Protein AF-A0ABD6WC49-F1 (afdb_monomer)

Foldseek 3Di:
DDDDLVRLQVVQVVQEADDDDLVVQADFDDKDWFWWQFKAFQQCLAHTHDYQQRSDTAIWMWTDGNFFIWTHHPPGDIDTAGLQFWLAWDFDQDCHVHDGDDLGWIWTWGRRDDPTIMITTIDDPDNVVSVVVRVSSRVSNPPRPRPDRPPPDDDDDDDDDDDDDDDPPPPDPPAFQKWKAFLVGDIWGFHKFAAAFKFKAWEAEFAALDQVQLVQQQQQQARYEYQYPNAEPQQQADAPPLHQDDAGRHRAYEHEHYDPDHDDPRHPHTPRVRSNVRNHIYGYNTPSVVVNVCCVVQFIGMMMMHGDPRRPPPSVVRSVVSVVDDDLALDQCQQVQWDPAKDKDFADDAALWEEEEERSRATPLVNVLLSPLRYGYIYGYNPDALVNVVVVVTLAYEYHAHYGDLVNNVRLLVSVLSVQVVLHAYEYEASGQQSVLVNLPWDKDFARRFDHYQAWWKAQPVVRDIDRFGADDGMATDDDQDDWDHRPNRLGIKHQRMATPVPGTRAKMDRPNGNYIYGNTDCSPSDHDNRNVCVSVVSSVSSNVVVVVVVVVVVVVVVVD

Structure (mmCIF, N/CA/C/O backbone):
data_AF-A0ABD6WC49-F1
#
_entry.id   AF-A0ABD6WC49-F1
#
loop_
_atom_site.group_PDB
_atom_site.id
_atom_site.type_symbol
_atom_site.label_atom_id
_atom_site.label_alt_id
_atom_site.label_comp_id
_atom_site.label_asym_id
_atom_site.label_entity_id
_atom_site.label_seq_id
_atom_site.pdbx_PDB_ins_code
_atom_site.Cartn_x
_atom_site.Cartn_y
_atom_site.Cartn_z
_atom_site.occupancy
_atom_site.B_iso_or_equiv
_atom_site.auth_seq_id
_atom_site.auth_comp_id
_atom_site.auth_asym_id
_atom_site.auth_atom_id
_atom_site.pdbx_PDB_model_num
ATOM 1 N N . MET A 1 1 ? 24.675 -20.641 0.697 1.00 34.59 1 MET A N 1
ATOM 2 C CA . MET A 1 1 ? 24.521 -20.364 2.145 1.00 34.59 1 MET A CA 1
ATOM 3 C C . MET A 1 1 ? 25.173 -19.028 2.478 1.00 34.59 1 MET A C 1
ATOM 5 O O . MET A 1 1 ? 26.382 -18.901 2.322 1.00 34.59 1 MET A O 1
ATOM 9 N N . LEU A 1 2 ? 24.399 -18.020 2.888 1.00 40.97 2 LEU A N 1
ATOM 10 C CA . LEU A 1 2 ? 24.948 -16.755 3.389 1.00 40.97 2 LEU A CA 1
ATOM 11 C C . LEU A 1 2 ? 25.500 -16.992 4.797 1.00 40.97 2 LEU A C 1
ATOM 13 O O . LEU A 1 2 ? 24.772 -17.342 5.719 1.00 40.97 2 LEU A O 1
ATOM 17 N N . LEU A 1 3 ? 26.812 -16.859 4.947 1.00 50.03 3 LEU A N 1
ATOM 18 C CA . LEU A 1 3 ? 27.481 -17.031 6.230 1.00 50.03 3 LEU A CA 1
ATOM 19 C C . LEU A 1 3 ? 27.211 -15.814 7.112 1.00 50.03 3 LEU A C 1
ATOM 21 O O . LEU A 1 3 ? 27.375 -14.679 6.661 1.00 50.03 3 LEU A O 1
ATOM 25 N N . SER A 1 4 ? 26.843 -16.047 8.374 1.00 61.94 4 SER A N 1
ATOM 26 C CA . SER A 1 4 ? 26.656 -14.967 9.345 1.00 61.94 4 SER A CA 1
ATOM 27 C C . SER A 1 4 ? 27.937 -14.135 9.496 1.00 61.94 4 SER A C 1
ATOM 29 O O . SER A 1 4 ? 29.054 -14.647 9.367 1.00 61.94 4 SER A O 1
ATOM 31 N N . TRP A 1 5 ? 27.795 -12.844 9.805 1.00 61.72 5 TRP A N 1
ATOM 32 C CA . TRP A 1 5 ? 28.928 -11.929 10.005 1.00 61.72 5 TRP A CA 1
ATOM 33 C C . TRP A 1 5 ? 29.945 -12.473 11.022 1.00 61.72 5 TRP A C 1
ATOM 35 O O . TRP A 1 5 ? 31.152 -12.471 10.776 1.00 61.72 5 TRP A O 1
ATOM 45 N N . ARG A 1 6 ? 29.453 -13.068 12.119 1.00 62.72 6 ARG A N 1
ATOM 46 C CA . ARG A 1 6 ? 30.288 -13.728 13.136 1.00 62.72 6 ARG A CA 1
ATOM 47 C C . ARG A 1 6 ? 31.084 -14.904 12.556 1.00 62.72 6 ARG A C 1
ATOM 49 O O . ARG A 1 6 ? 32.246 -15.082 12.914 1.00 62.72 6 ARG A O 1
ATOM 56 N N . ALA A 1 7 ? 30.501 -15.678 11.638 1.00 67.56 7 ALA A N 1
ATOM 57 C CA . ALA A 1 7 ? 31.175 -16.794 10.974 1.00 67.56 7 ALA A CA 1
ATOM 58 C C . ALA A 1 7 ? 32.203 -16.343 9.917 1.00 67.56 7 ALA A C 1
ATOM 60 O O . ALA A 1 7 ? 33.182 -17.057 9.687 1.00 67.56 7 ALA A O 1
ATOM 61 N N . ARG A 1 8 ? 32.015 -15.177 9.282 1.00 71.12 8 ARG A N 1
ATOM 62 C CA . ARG A 1 8 ? 33.023 -14.562 8.393 1.00 71.12 8 ARG A CA 1
ATOM 63 C C . ARG A 1 8 ? 34.196 -13.987 9.184 1.00 71.12 8 ARG A C 1
ATOM 65 O O . ARG A 1 8 ? 35.346 -14.269 8.855 1.00 71.12 8 ARG A O 1
ATOM 72 N N . ARG A 1 9 ? 33.915 -13.274 10.281 1.00 72.25 9 ARG A N 1
ATOM 73 C CA . ARG A 1 9 ? 34.939 -12.727 11.184 1.00 72.25 9 ARG A CA 1
ATOM 74 C C . ARG A 1 9 ? 35.815 -13.824 11.795 1.00 72.25 9 ARG A C 1
ATOM 76 O O . ARG A 1 9 ? 37.030 -13.685 11.788 1.00 72.25 9 ARG A O 1
ATOM 83 N N . ARG A 1 10 ? 35.233 -14.945 12.247 1.00 72.69 10 ARG A N 1
ATOM 84 C CA . ARG A 1 10 ? 36.013 -16.095 12.755 1.00 72.69 10 ARG A CA 1
ATOM 85 C C . ARG A 1 10 ? 36.934 -16.702 11.694 1.00 72.69 10 ARG A C 1
ATOM 87 O O . ARG A 1 10 ? 38.084 -16.984 11.993 1.00 72.69 10 ARG A O 1
ATOM 94 N N . ARG A 1 11 ? 36.456 -16.863 10.455 1.00 74.56 11 ARG A N 1
ATOM 95 C CA . ARG A 1 11 ? 37.268 -17.393 9.342 1.00 74.56 11 ARG A CA 1
ATOM 96 C C . ARG A 1 11 ? 38.365 -16.445 8.864 1.00 74.56 11 ARG A C 1
ATOM 98 O O . ARG A 1 11 ? 39.374 -16.906 8.351 1.00 74.56 11 ARG A O 1
ATOM 105 N N . SER A 1 12 ? 38.169 -15.143 9.054 1.00 78.56 12 SER A N 1
ATOM 106 C CA . SER A 1 12 ? 39.130 -14.105 8.662 1.00 78.56 12 SER A CA 1
ATOM 107 C C . SER A 1 12 ? 40.113 -13.745 9.782 1.00 78.56 12 SER A C 1
ATOM 109 O O . SER A 1 12 ? 41.057 -13.005 9.540 1.00 78.56 12 SER A O 1
ATOM 111 N N . ALA A 1 13 ? 39.928 -14.267 11.002 1.00 74.12 13 ALA A N 1
ATOM 112 C CA . ALA A 1 13 ? 40.740 -13.905 12.167 1.00 74.12 13 ALA A CA 1
ATOM 113 C C . ALA A 1 13 ? 42.241 -14.189 11.968 1.00 74.12 13 ALA A C 1
ATOM 115 O O . ALA A 1 13 ? 43.079 -13.436 12.454 1.00 74.12 13 ALA A O 1
ATOM 116 N N . GLY A 1 14 ? 42.578 -15.235 11.205 1.00 79.31 14 GLY A N 1
ATOM 117 C CA . GLY A 1 14 ? 43.960 -15.568 10.850 1.00 79.31 14 GLY A CA 1
ATOM 118 C C . GLY A 1 14 ? 44.608 -14.622 9.833 1.00 79.31 14 GLY A C 1
ATOM 119 O O . GLY A 1 14 ? 45.815 -14.693 9.654 1.00 79.31 14 GLY A O 1
ATOM 120 N N . LEU A 1 15 ? 43.840 -13.736 9.189 1.00 83.38 15 LEU A N 1
ATOM 121 C CA . LEU A 1 15 ? 44.319 -12.787 8.177 1.00 83.38 15 LEU A CA 1
ATOM 122 C C . LEU A 1 15 ? 44.505 -11.365 8.720 1.00 83.38 15 LEU A C 1
ATOM 124 O O . LEU A 1 15 ? 44.850 -10.481 7.951 1.00 83.38 15 LEU A O 1
ATOM 128 N N . ALA A 1 16 ? 44.252 -11.109 10.007 1.00 82.56 16 ALA A N 1
ATOM 129 C CA . ALA A 1 16 ? 44.411 -9.767 10.561 1.00 82.56 16 ALA A CA 1
ATOM 130 C C . ALA A 1 16 ? 45.886 -9.306 10.475 1.00 82.56 16 ALA A C 1
ATOM 132 O O . ALA A 1 16 ? 46.754 -10.050 10.949 1.00 82.56 16 ALA A O 1
ATOM 133 N N . PRO A 1 17 ? 46.167 -8.115 9.903 1.00 84.00 17 PRO A N 1
ATOM 134 C CA . PRO A 1 17 ? 47.517 -7.567 9.854 1.00 84.00 17 PRO A CA 1
ATOM 135 C C . PRO A 1 17 ? 47.989 -7.133 11.240 1.00 84.00 17 PRO A C 1
ATOM 137 O O . PRO A 1 17 ? 47.179 -6.841 12.129 1.00 84.00 17 PRO A O 1
ATOM 140 N N . GLU A 1 18 ? 49.307 -7.076 11.424 1.00 83.94 18 GLU A N 1
ATOM 141 C CA . GLU A 1 18 ? 49.878 -6.504 12.640 1.00 83.94 18 GLU A CA 1
ATOM 142 C C . GLU A 1 18 ? 49.542 -5.006 12.729 1.00 83.94 18 GLU A C 1
ATOM 144 O O . GLU A 1 18 ? 49.616 -4.298 11.722 1.00 83.94 18 GLU A O 1
ATOM 149 N N . PRO A 1 19 ? 49.140 -4.490 13.904 1.00 83.19 19 PRO A N 1
ATOM 150 C CA . PRO A 1 19 ? 48.814 -3.080 14.038 1.00 83.19 19 PRO A CA 1
ATOM 151 C C . PRO A 1 19 ? 50.070 -2.210 13.948 1.00 83.19 19 PRO A C 1
ATOM 153 O O . PRO A 1 19 ? 50.965 -2.328 14.781 1.00 83.19 19 PRO A O 1
ATOM 156 N N . VAL A 1 20 ? 50.087 -1.277 13.000 1.00 87.94 20 VAL A N 1
ATOM 157 C CA . VAL A 1 20 ? 51.162 -0.290 12.833 1.00 87.94 20 VAL A CA 1
ATOM 158 C C . VAL A 1 20 ? 50.545 1.117 12.839 1.00 87.94 20 VAL A C 1
ATOM 160 O O . VAL A 1 20 ? 49.458 1.290 12.285 1.00 87.94 20 VAL A O 1
ATOM 163 N N . PRO A 1 21 ? 51.161 2.130 13.480 1.00 89.31 21 PRO A N 1
ATOM 164 C CA . PRO A 1 21 ? 50.629 3.494 13.467 1.00 89.31 21 PRO A CA 1
ATOM 165 C C . PRO A 1 21 ? 50.800 4.157 12.093 1.00 89.31 21 PRO A C 1
ATOM 167 O O . PRO A 1 21 ? 51.841 3.993 11.457 1.00 89.31 21 PRO A O 1
ATOM 170 N N . ALA A 1 22 ? 49.838 4.981 11.664 1.00 88.44 22 ALA A N 1
ATOM 171 C CA . ALA A 1 22 ? 49.922 5.714 10.393 1.00 88.44 22 ALA A CA 1
ATOM 172 C C . ALA A 1 22 ? 51.159 6.631 10.297 1.00 88.44 22 ALA A C 1
ATOM 174 O O . ALA A 1 22 ? 51.716 6.803 9.217 1.00 88.44 22 ALA A O 1
ATOM 175 N N . SER A 1 23 ? 51.658 7.145 11.429 1.00 89.19 23 SER A N 1
ATOM 176 C CA . SER A 1 23 ? 52.894 7.944 11.489 1.00 89.19 23 SER A CA 1
ATOM 177 C C . SER A 1 23 ? 54.137 7.199 10.988 1.00 89.19 23 SER A C 1
ATOM 179 O O . SER A 1 23 ? 55.108 7.828 10.571 1.00 89.19 23 SER A O 1
ATOM 181 N N . SER A 1 24 ? 54.113 5.862 10.979 1.00 91.31 24 SER A N 1
ATOM 182 C CA . SER A 1 24 ? 55.192 5.048 10.411 1.00 91.31 24 SER A CA 1
ATOM 183 C C . SER A 1 24 ? 55.302 5.162 8.887 1.00 91.31 24 SER A C 1
ATOM 185 O O . SER A 1 24 ? 56.369 4.887 8.343 1.00 91.31 24 SER A O 1
ATOM 187 N N . LEU A 1 25 ? 54.246 5.609 8.195 1.00 92.75 25 LEU A N 1
ATOM 188 C CA . LEU A 1 25 ? 54.207 5.679 6.734 1.00 92.75 25 LEU A CA 1
ATOM 189 C C . LEU A 1 25 ? 54.864 6.944 6.156 1.00 92.75 25 LEU A C 1
ATOM 191 O O . LEU A 1 25 ? 55.004 7.051 4.941 1.00 92.75 25 LEU A O 1
ATOM 195 N N . GLY A 1 26 ? 55.322 7.875 6.999 1.00 92.50 26 GLY A N 1
ATOM 196 C CA . GLY A 1 26 ? 55.820 9.181 6.550 1.00 92.50 26 GLY A CA 1
ATOM 197 C C . GLY A 1 26 ? 54.695 10.195 6.328 1.00 92.50 26 GLY A C 1
ATOM 198 O O . GLY A 1 26 ? 53.567 9.994 6.791 1.00 92.50 26 GLY A O 1
ATOM 199 N N . ALA A 1 27 ? 55.013 11.305 5.661 1.00 92.31 27 ALA A N 1
ATOM 200 C CA . ALA A 1 27 ? 54.060 12.396 5.463 1.00 92.31 27 ALA A CA 1
ATOM 201 C C . ALA A 1 27 ? 52.841 11.950 4.633 1.00 92.31 27 ALA A C 1
ATOM 203 O O . ALA A 1 27 ? 52.957 11.105 3.743 1.00 92.31 27 ALA A O 1
ATOM 204 N N . GLU A 1 28 ? 51.668 12.508 4.946 1.00 95.88 28 GLU A N 1
ATOM 205 C CA . GLU A 1 28 ? 50.467 12.374 4.113 1.00 95.88 28 GLU A CA 1
ATOM 206 C C . GLU A 1 28 ? 50.660 13.228 2.855 1.00 95.88 28 GLU A C 1
ATOM 208 O O . GLU A 1 28 ? 50.940 14.423 2.947 1.00 95.88 28 GLU A O 1
ATOM 213 N N . VAL A 1 29 ? 50.560 12.593 1.690 1.00 94.00 29 VAL A N 1
ATOM 214 C CA . VAL A 1 29 ? 50.790 13.206 0.375 1.00 94.00 29 VAL A CA 1
ATOM 215 C C . VAL A 1 29 ? 49.466 13.603 -0.268 1.00 94.00 29 VAL A C 1
ATOM 217 O O . VAL A 1 29 ? 49.373 14.646 -0.907 1.00 94.00 29 VAL A O 1
ATOM 220 N N . GLU A 1 30 ? 48.433 12.782 -0.086 1.00 95.69 30 GLU A N 1
ATOM 221 C CA . GLU A 1 30 ? 47.123 13.003 -0.686 1.00 95.69 30 GLU A CA 1
ATOM 222 C C . GLU A 1 30 ? 46.023 12.395 0.182 1.00 95.69 30 GLU A C 1
ATOM 224 O O . GLU A 1 30 ? 46.197 11.335 0.791 1.00 95.69 30 GLU A O 1
ATOM 229 N N . ARG A 1 31 ? 44.867 13.059 0.205 1.00 96.25 31 ARG A N 1
ATOM 230 C CA . ARG A 1 31 ? 43.685 12.644 0.951 1.00 96.25 31 ARG A CA 1
ATOM 231 C C . ARG A 1 31 ? 42.460 12.713 0.059 1.00 96.25 31 ARG A C 1
ATOM 233 O O . ARG A 1 31 ? 42.168 13.766 -0.499 1.00 96.25 31 ARG A O 1
ATOM 240 N N . VAL A 1 32 ? 41.723 11.610 -0.017 1.00 95.81 32 VAL A N 1
ATOM 241 C CA . VAL A 1 32 ? 40.524 11.494 -0.850 1.00 95.81 32 VAL A CA 1
ATOM 242 C C . VAL A 1 32 ? 39.389 10.863 -0.054 1.00 95.81 32 VAL A C 1
ATOM 244 O O . VAL A 1 32 ? 39.533 9.767 0.490 1.00 95.81 32 VAL A O 1
ATOM 247 N N . ASP A 1 33 ? 38.242 11.536 -0.019 1.00 95.00 33 ASP A N 1
ATOM 248 C CA . ASP A 1 33 ? 37.018 11.007 0.578 1.00 95.00 33 ASP A CA 1
ATOM 249 C C . ASP A 1 33 ? 36.251 10.194 -0.467 1.00 95.00 33 ASP A C 1
ATOM 251 O O . ASP A 1 33 ? 35.846 10.706 -1.512 1.00 95.00 33 ASP A O 1
ATOM 255 N N . LEU A 1 34 ? 36.073 8.900 -0.211 1.00 93.06 34 LEU A N 1
ATOM 256 C CA . LEU A 1 34 ? 35.473 7.985 -1.173 1.00 93.06 34 LEU A CA 1
ATOM 257 C C . LEU A 1 34 ? 34.852 6.754 -0.490 1.00 93.06 34 LEU A C 1
ATOM 259 O O . LEU A 1 34 ? 35.279 6.345 0.590 1.00 93.06 34 LEU A O 1
ATOM 263 N N . PRO A 1 35 ? 33.817 6.124 -1.072 1.00 91.31 35 PRO A N 1
ATOM 264 C CA . PRO A 1 35 ? 33.205 4.958 -0.447 1.00 91.31 35 PRO A CA 1
ATOM 265 C C . PRO A 1 35 ? 34.120 3.726 -0.493 1.00 91.31 35 PRO A C 1
ATOM 267 O O . PRO A 1 35 ? 34.512 3.269 -1.570 1.00 91.31 35 PRO A O 1
ATOM 270 N N . TYR A 1 36 ? 34.382 3.123 0.666 1.00 92.50 36 TYR A N 1
ATOM 271 C CA . TYR A 1 36 ? 34.925 1.769 0.762 1.00 92.50 36 TYR A CA 1
ATOM 272 C C . TYR A 1 36 ? 33.812 0.745 0.502 1.00 92.50 36 TYR A C 1
ATOM 274 O O . TYR A 1 36 ? 32.712 0.850 1.054 1.00 92.50 36 TYR A O 1
ATOM 282 N N . VAL A 1 37 ? 34.089 -0.253 -0.342 1.00 90.12 37 VAL A N 1
ATOM 283 C CA . VAL A 1 37 ? 33.103 -1.240 -0.806 1.00 90.12 37 VAL A CA 1
ATOM 284 C C . VAL A 1 37 ? 33.224 -2.555 -0.040 1.00 90.12 37 VAL A C 1
ATOM 286 O O . VAL A 1 37 ? 32.286 -2.940 0.663 1.00 90.12 37 VAL A O 1
ATOM 289 N N . ALA A 1 38 ? 34.348 -3.258 -0.188 1.00 90.75 38 ALA A N 1
ATOM 290 C CA . ALA A 1 38 ? 34.620 -4.527 0.486 1.00 90.75 38 ALA A CA 1
ATOM 291 C C . ALA A 1 38 ? 36.101 -4.912 0.380 1.00 90.75 38 ALA A C 1
ATOM 293 O O . ALA A 1 38 ? 36.863 -4.291 -0.358 1.00 90.75 38 ALA A O 1
ATOM 294 N N . THR A 1 39 ? 36.474 -5.984 1.081 1.00 91.44 39 THR A N 1
ATOM 295 C CA . THR A 1 39 ? 37.752 -6.675 0.919 1.00 91.44 39 THR A CA 1
ATOM 296 C C . THR A 1 39 ? 37.486 -8.153 0.643 1.00 91.44 39 THR A C 1
ATOM 298 O O . THR A 1 39 ? 36.663 -8.768 1.326 1.00 91.44 39 THR A O 1
ATOM 301 N N . THR A 1 40 ? 38.144 -8.733 -0.358 1.00 90.12 40 THR A N 1
ATOM 302 C CA . THR A 1 40 ? 37.960 -10.137 -0.773 1.00 90.12 40 THR A CA 1
ATOM 303 C C . THR A 1 40 ? 39.297 -10.857 -0.843 1.00 90.12 40 THR A C 1
ATOM 305 O O . THR A 1 40 ? 40.345 -10.217 -0.853 1.00 90.12 40 THR A O 1
ATOM 308 N N . ARG A 1 41 ? 39.293 -12.190 -0.905 1.00 88.69 41 ARG A N 1
ATOM 309 C CA . ARG A 1 41 ? 40.511 -12.920 -1.286 1.00 88.69 41 ARG A CA 1
ATOM 310 C C . ARG A 1 41 ? 40.842 -12.648 -2.753 1.00 88.69 41 ARG A C 1
ATOM 312 O O . ARG A 1 41 ? 39.928 -12.598 -3.573 1.00 88.69 41 ARG A O 1
ATOM 319 N N . PHE A 1 42 ? 42.129 -12.533 -3.072 1.00 84.94 42 PHE A N 1
ATOM 320 C CA . PHE A 1 42 ? 42.601 -12.254 -4.432 1.00 84.94 42 PHE A CA 1
ATOM 321 C C . PHE A 1 42 ? 42.190 -13.339 -5.442 1.00 84.94 42 PHE A C 1
ATOM 323 O O . PHE A 1 42 ? 41.646 -13.055 -6.505 1.00 84.94 42 PHE A O 1
ATOM 330 N N . GLU A 1 43 ? 42.375 -14.611 -5.080 1.00 81.44 43 GLU A N 1
ATOM 331 C CA . GLU A 1 43 ? 42.035 -15.756 -5.941 1.00 81.44 43 GLU A CA 1
ATOM 332 C C . GLU A 1 43 ? 40.533 -16.080 -5.960 1.00 81.44 43 GLU A C 1
ATOM 334 O O . GLU A 1 43 ? 40.064 -16.835 -6.809 1.00 81.44 43 GLU A O 1
ATOM 339 N N . GLN A 1 44 ? 39.761 -15.519 -5.022 1.00 80.94 44 GLN A N 1
ATOM 340 C CA . GLN A 1 44 ? 38.318 -15.738 -4.903 1.00 80.94 44 GLN A CA 1
ATOM 341 C C . GLN A 1 44 ? 37.598 -14.394 -4.705 1.00 80.94 44 GLN A C 1
ATOM 343 O O . GLN A 1 44 ? 37.190 -14.075 -3.586 1.00 80.94 44 GLN A O 1
ATOM 348 N N . PRO A 1 45 ? 37.378 -13.612 -5.782 1.00 70.94 45 PRO A N 1
ATOM 349 C CA . PRO A 1 45 ? 36.786 -12.269 -5.704 1.00 70.94 45 PRO A CA 1
ATOM 350 C C . PRO A 1 45 ? 35.361 -12.219 -5.124 1.00 70.94 45 PRO A C 1
ATOM 352 O O . PRO A 1 45 ? 34.860 -11.153 -4.783 1.00 70.94 45 PRO A O 1
ATOM 355 N N . LEU A 1 46 ? 34.684 -13.366 -5.000 1.00 74.25 46 LEU A N 1
ATOM 356 C CA . LEU A 1 46 ? 33.369 -13.484 -4.358 1.00 74.25 46 LEU A CA 1
ATOM 357 C C . LEU A 1 46 ? 33.457 -13.834 -2.859 1.00 74.25 46 LEU A C 1
ATOM 359 O O . LEU A 1 46 ? 32.454 -13.762 -2.143 1.00 74.25 46 LEU A O 1
ATOM 363 N N . GLU A 1 47 ? 34.635 -14.216 -2.358 1.00 81.75 47 GLU A N 1
ATOM 364 C CA . GLU A 1 47 ? 34.860 -14.547 -0.952 1.00 81.75 47 GLU A CA 1
ATOM 365 C C . GLU A 1 47 ? 35.260 -13.293 -0.161 1.00 81.75 47 GLU A C 1
ATOM 367 O O . GLU A 1 47 ? 36.429 -12.907 -0.093 1.00 81.75 47 GLU A O 1
ATOM 372 N N . ARG A 1 48 ? 34.270 -12.656 0.475 1.00 85.75 48 ARG A N 1
ATOM 373 C CA . ARG A 1 48 ? 34.490 -11.492 1.345 1.00 85.75 48 ARG A CA 1
ATOM 374 C C . ARG A 1 48 ? 35.234 -11.868 2.628 1.00 85.75 48 ARG A C 1
ATOM 376 O O . ARG A 1 48 ? 34.802 -12.749 3.377 1.00 85.75 48 ARG A O 1
ATOM 383 N N . VAL A 1 49 ? 36.280 -11.105 2.923 1.00 86.94 49 VAL A N 1
ATOM 384 C CA . VAL A 1 49 ? 37.095 -11.192 4.137 1.00 86.94 49 VAL A CA 1
ATOM 385 C C . VAL A 1 49 ? 36.740 -10.022 5.056 1.00 86.94 49 VAL A C 1
ATOM 387 O O . VAL A 1 49 ? 36.417 -8.930 4.595 1.00 86.94 49 VAL A O 1
ATOM 390 N N . VAL A 1 50 ? 36.761 -10.254 6.369 1.00 88.25 50 VAL A N 1
ATOM 391 C CA . VAL A 1 50 ? 36.553 -9.207 7.382 1.00 88.25 50 VAL A CA 1
ATOM 392 C C . VAL A 1 50 ? 37.880 -8.953 8.084 1.00 88.25 50 VAL A C 1
ATOM 394 O O . VAL A 1 50 ? 38.306 -9.774 8.898 1.00 88.25 50 VAL A O 1
ATOM 397 N N . LEU A 1 51 ? 38.520 -7.826 7.773 1.00 88.94 51 LEU A N 1
ATOM 398 C CA . LEU A 1 51 ? 39.745 -7.372 8.436 1.00 88.94 51 LEU A CA 1
ATOM 399 C C . LEU A 1 51 ? 39.419 -6.255 9.444 1.00 88.94 51 LEU A C 1
ATOM 401 O O . LEU A 1 51 ? 38.379 -5.603 9.305 1.00 88.94 51 LEU A O 1
ATOM 405 N N . PRO A 1 52 ? 40.254 -6.031 10.478 1.00 87.12 52 PRO A N 1
ATOM 406 C CA . PRO A 1 52 ? 40.079 -4.901 11.391 1.00 87.12 52 PRO A CA 1
ATOM 407 C C . PRO A 1 52 ? 39.970 -3.592 10.603 1.00 87.12 52 PRO A C 1
ATOM 409 O O . PRO A 1 52 ? 40.838 -3.329 9.785 1.00 87.12 52 PRO A O 1
ATOM 412 N N . GLY A 1 53 ? 38.904 -2.814 10.808 1.00 85.75 53 GLY A N 1
ATOM 413 C CA . GLY A 1 53 ? 38.666 -1.565 10.074 1.00 85.75 53 GLY A CA 1
ATOM 414 C C . GLY A 1 53 ? 38.020 -1.713 8.694 1.00 85.75 53 GLY A C 1
ATOM 415 O O . GLY A 1 53 ? 37.378 -0.785 8.224 1.00 85.75 53 GLY A O 1
ATOM 416 N N . LEU A 1 54 ? 38.098 -2.892 8.068 1.00 90.00 54 LEU A N 1
ATOM 417 C CA . LEU A 1 54 ? 37.565 -3.187 6.728 1.00 90.00 54 LEU A CA 1
ATOM 418 C C . LEU A 1 54 ? 36.455 -4.247 6.798 1.00 90.00 54 LEU A C 1
ATOM 420 O O . LEU A 1 54 ? 36.477 -5.278 6.122 1.00 90.00 54 LEU A O 1
ATOM 424 N N . GLY A 1 55 ? 35.497 -4.032 7.701 1.00 80.69 55 GLY A N 1
ATOM 425 C CA . GLY A 1 55 ? 34.383 -4.954 7.938 1.00 80.69 55 GLY A CA 1
ATOM 426 C C . GLY A 1 55 ? 33.086 -4.548 7.245 1.00 80.69 55 GLY A C 1
ATOM 427 O O . GLY A 1 55 ? 32.346 -5.413 6.762 1.00 80.69 55 GLY A O 1
ATOM 428 N N . PHE A 1 56 ? 32.824 -3.245 7.154 1.00 81.06 56 PHE A N 1
ATOM 429 C CA . PHE A 1 56 ? 31.554 -2.682 6.704 1.00 81.06 56 PHE A CA 1
ATOM 430 C C . PHE A 1 56 ? 31.754 -1.736 5.528 1.00 81.06 56 PHE A C 1
ATOM 432 O O . PHE A 1 56 ? 32.742 -1.017 5.455 1.00 81.06 56 PHE A O 1
ATOM 439 N N . ARG A 1 57 ? 30.801 -1.767 4.595 1.00 87.56 57 ARG A N 1
ATOM 440 C CA . ARG A 1 57 ? 30.752 -0.837 3.466 1.00 87.56 57 ARG A CA 1
ATOM 441 C C . ARG A 1 57 ? 30.304 0.530 3.980 1.00 87.56 57 ARG A C 1
ATOM 443 O O . ARG A 1 57 ? 29.342 0.586 4.739 1.00 87.56 57 ARG A O 1
ATOM 450 N N . GLY A 1 58 ? 30.919 1.608 3.508 1.00 86.38 58 GLY A N 1
ATOM 451 C CA . GLY A 1 58 ? 30.544 2.960 3.918 1.00 86.38 58 GLY A CA 1
ATOM 452 C C . GLY A 1 58 ? 31.466 4.026 3.346 1.00 86.38 58 GLY A C 1
ATOM 453 O O . GLY A 1 58 ? 32.399 3.718 2.605 1.00 86.38 58 GLY A O 1
ATOM 454 N N . ASN A 1 59 ? 31.199 5.283 3.691 1.00 91.81 59 ASN A N 1
ATOM 455 C CA . ASN A 1 59 ? 32.114 6.381 3.393 1.00 91.81 59 ASN A CA 1
ATOM 456 C C . ASN A 1 59 ? 33.450 6.134 4.101 1.00 91.81 59 ASN A C 1
ATOM 458 O O . ASN A 1 59 ? 33.475 5.688 5.250 1.00 91.81 59 ASN A O 1
ATOM 462 N N . ALA A 1 60 ? 34.549 6.403 3.410 1.00 93.44 60 ALA A N 1
ATOM 463 C CA . ALA A 1 60 ? 35.891 6.232 3.928 1.00 93.44 60 ALA A CA 1
ATOM 464 C C . ALA A 1 60 ? 36.794 7.375 3.471 1.00 93.44 60 ALA A C 1
ATOM 466 O O . ALA A 1 60 ? 36.494 8.090 2.518 1.00 93.44 60 ALA A O 1
ATOM 467 N N . VAL A 1 61 ? 37.921 7.508 4.155 1.00 95.94 61 VAL A N 1
ATOM 468 C CA . VAL A 1 61 ? 39.022 8.372 3.748 1.00 95.94 61 VAL A CA 1
ATOM 469 C C . VAL A 1 61 ? 40.166 7.479 3.285 1.00 95.94 61 VAL A C 1
ATOM 471 O O . VAL A 1 61 ? 40.653 6.644 4.055 1.00 95.94 61 VAL A O 1
ATOM 474 N N . LEU A 1 62 ? 40.592 7.650 2.038 1.00 97.06 62 LEU A N 1
ATOM 475 C CA . LEU A 1 62 ? 41.832 7.090 1.516 1.00 97.06 62 LEU A CA 1
ATOM 476 C C . LEU A 1 62 ? 42.939 8.134 1.685 1.00 97.06 62 LEU A C 1
ATOM 478 O O . LEU A 1 62 ? 42.817 9.249 1.183 1.00 97.06 62 LEU A O 1
ATOM 482 N N . ARG A 1 63 ? 44.014 7.782 2.388 1.00 97.62 63 ARG A N 1
ATOM 483 C CA . ARG A 1 63 ? 45.192 8.643 2.556 1.00 97.62 63 ARG A CA 1
ATOM 484 C C . ARG A 1 63 ? 46.414 7.978 1.956 1.00 97.62 63 ARG A C 1
ATOM 486 O O . ARG A 1 63 ? 46.789 6.890 2.395 1.00 97.62 63 ARG A O 1
ATOM 493 N N . LEU A 1 64 ? 47.030 8.624 0.975 1.00 96.31 64 LEU A N 1
ATOM 494 C CA . LEU A 1 64 ? 48.317 8.213 0.429 1.00 96.31 64 LEU A CA 1
ATOM 495 C C . LEU A 1 64 ? 49.428 8.841 1.268 1.00 96.31 64 LEU A C 1
ATOM 497 O O . LEU A 1 64 ? 49.426 10.044 1.518 1.00 96.31 64 LEU A O 1
ATOM 501 N N . HIS A 1 65 ? 50.374 8.016 1.696 1.00 96.38 65 HIS A N 1
ATOM 502 C CA . HIS A 1 65 ? 51.574 8.430 2.410 1.00 96.38 65 HIS A CA 1
ATOM 503 C C . HIS A 1 65 ? 52.816 8.082 1.586 1.00 96.38 65 HIS A C 1
ATOM 505 O O . HIS A 1 65 ? 52.768 7.250 0.681 1.00 96.38 65 HIS A O 1
ATOM 511 N N . GLU A 1 66 ? 53.960 8.665 1.939 1.00 92.62 66 GLU A N 1
ATOM 512 C CA . GLU A 1 66 ? 55.238 8.410 1.257 1.00 92.62 66 GLU A CA 1
ATOM 513 C C . GLU A 1 66 ? 55.613 6.919 1.188 1.00 92.62 66 GLU A C 1
ATOM 515 O O . GLU A 1 66 ? 56.232 6.479 0.220 1.00 92.62 66 GLU A O 1
ATOM 520 N N . ARG A 1 67 ? 55.250 6.141 2.217 1.00 93.62 67 ARG A N 1
ATOM 521 C CA . ARG A 1 67 ? 55.611 4.721 2.367 1.00 93.62 67 ARG A CA 1
ATOM 522 C C . ARG A 1 67 ? 54.410 3.804 2.586 1.00 93.62 67 ARG A C 1
ATOM 524 O O . ARG A 1 67 ? 54.556 2.737 3.177 1.00 93.62 67 ARG A O 1
ATOM 531 N N . GLY A 1 68 ? 53.222 4.186 2.125 1.00 94.44 68 GLY A N 1
ATOM 532 C CA . GLY A 1 68 ? 52.054 3.309 2.195 1.00 94.44 68 GLY A CA 1
ATOM 533 C C . GLY A 1 68 ? 50.733 4.035 2.008 1.00 94.44 68 GLY A C 1
ATOM 534 O O . GLY A 1 68 ? 50.680 5.171 1.549 1.00 94.44 68 GLY A O 1
ATOM 535 N N . VAL A 1 69 ? 49.653 3.366 2.387 1.00 96.81 69 VAL A N 1
ATOM 536 C CA . VAL A 1 69 ? 48.290 3.883 2.267 1.00 96.81 69 VAL A CA 1
ATOM 537 C C . VAL A 1 69 ? 47.489 3.568 3.523 1.00 96.81 69 VAL A C 1
ATOM 539 O O . VAL A 1 69 ? 47.677 2.529 4.154 1.00 96.81 69 VAL A O 1
ATOM 542 N N . VAL A 1 70 ? 46.574 4.461 3.886 1.00 96.69 70 VAL A N 1
ATOM 543 C CA . VAL A 1 70 ? 45.603 4.230 4.955 1.00 96.69 70 VAL A CA 1
ATOM 544 C C . VAL A 1 70 ? 44.197 4.256 4.379 1.00 96.69 70 VAL A C 1
ATOM 546 O O . VAL A 1 70 ? 43.816 5.203 3.694 1.00 96.69 70 VAL A O 1
ATOM 549 N N . ILE A 1 71 ? 43.410 3.230 4.698 1.00 96.38 71 ILE A N 1
ATOM 550 C CA . ILE A 1 71 ? 41.971 3.187 4.426 1.00 96.38 71 ILE A CA 1
ATOM 551 C C . ILE A 1 71 ? 41.252 3.363 5.762 1.00 96.38 71 ILE A C 1
ATOM 553 O O . ILE A 1 71 ? 41.390 2.528 6.657 1.00 96.38 71 ILE A O 1
ATOM 557 N N . ALA A 1 72 ? 40.491 4.444 5.910 1.00 93.62 72 ALA A N 1
ATOM 558 C CA . ALA A 1 72 ? 39.785 4.770 7.146 1.00 93.62 72 ALA A CA 1
ATOM 559 C C . ALA A 1 72 ? 38.276 4.928 6.901 1.00 93.62 72 ALA A C 1
ATOM 561 O O . ALA A 1 72 ? 37.819 6.036 6.611 1.00 93.62 72 ALA A O 1
ATOM 562 N N . PRO A 1 73 ? 37.486 3.842 6.987 1.00 92.00 73 PRO A N 1
ATOM 563 C CA . PRO A 1 73 ? 36.030 3.943 6.967 1.00 92.00 73 PRO A CA 1
ATOM 564 C C . PRO A 1 73 ? 35.503 4.727 8.175 1.00 92.00 73 PRO A C 1
ATOM 566 O O . PRO A 1 73 ? 36.011 4.595 9.288 1.00 92.00 73 PRO A O 1
ATOM 569 N N . ILE A 1 74 ? 34.488 5.565 7.958 1.00 85.62 74 ILE A N 1
ATOM 570 C CA . ILE A 1 74 ? 33.920 6.424 9.005 1.00 85.62 74 ILE A CA 1
ATOM 571 C C . ILE A 1 74 ? 33.276 5.558 10.095 1.00 85.62 74 ILE A C 1
ATOM 573 O O . ILE A 1 74 ? 32.469 4.680 9.799 1.00 85.62 74 ILE A O 1
ATOM 577 N N . GLY A 1 75 ? 33.615 5.832 11.358 1.00 82.69 75 GLY A N 1
ATOM 578 C CA . GLY A 1 75 ? 33.104 5.090 12.518 1.00 82.69 75 GLY A CA 1
ATOM 579 C C . GLY A 1 75 ? 33.826 3.768 12.798 1.00 82.69 75 GLY A C 1
ATOM 580 O O . GLY A 1 75 ? 33.496 3.097 13.772 1.00 82.69 75 GLY A O 1
ATOM 581 N N . GLU A 1 76 ? 34.828 3.410 11.993 1.00 85.88 76 GLU A N 1
ATOM 582 C CA . GLU A 1 76 ? 35.643 2.207 12.157 1.00 85.88 76 GLU A CA 1
ATOM 583 C C . GLU A 1 76 ? 37.110 2.560 12.430 1.00 85.88 76 GLU A C 1
ATOM 585 O O . GLU A 1 76 ? 37.568 3.689 12.239 1.00 85.88 76 GLU A O 1
ATOM 590 N N . ARG A 1 77 ? 37.878 1.568 12.888 1.00 87.00 77 ARG A N 1
ATOM 591 C CA . ARG A 1 77 ? 39.331 1.713 13.043 1.00 87.00 77 ARG A CA 1
ATOM 592 C C . ARG A 1 77 ? 39.994 1.872 11.669 1.00 87.00 77 ARG A C 1
ATOM 594 O O . ARG A 1 77 ? 39.664 1.145 10.740 1.00 87.00 77 ARG A O 1
ATOM 601 N N . GLU A 1 78 ? 40.985 2.752 11.552 1.00 92.00 78 GLU A N 1
ATOM 602 C CA . GLU A 1 78 ? 41.786 2.858 10.328 1.00 92.00 78 GLU A CA 1
ATOM 603 C C . GLU A 1 78 ? 42.620 1.594 10.059 1.00 92.00 78 GLU A C 1
ATOM 605 O O . GLU A 1 78 ? 43.109 0.934 10.981 1.00 92.00 78 GLU A O 1
ATOM 610 N N . THR A 1 79 ? 42.796 1.269 8.779 1.00 94.75 79 THR A N 1
ATOM 611 C CA . THR A 1 79 ? 43.663 0.182 8.315 1.00 94.75 79 THR A CA 1
ATOM 612 C C . THR A 1 79 ? 44.876 0.766 7.620 1.00 94.75 79 THR A C 1
ATOM 614 O O . THR A 1 79 ? 44.758 1.372 6.556 1.00 94.75 79 THR A O 1
ATOM 617 N N . VAL A 1 80 ? 46.035 0.582 8.243 1.00 95.88 80 VAL A N 1
ATOM 618 C CA . VAL A 1 80 ? 47.331 1.068 7.766 1.00 95.88 80 VAL A CA 1
ATOM 619 C C . VAL A 1 80 ? 47.983 -0.035 6.935 1.00 95.88 80 VAL A C 1
ATOM 621 O O . VAL A 1 80 ? 48.150 -1.152 7.422 1.00 95.88 80 VAL A O 1
ATOM 624 N N . ILE A 1 81 ? 48.326 0.267 5.684 1.00 95.44 81 ILE A N 1
ATOM 625 C CA . ILE A 1 81 ? 48.913 -0.673 4.725 1.00 95.44 81 ILE A CA 1
ATOM 626 C C . ILE A 1 81 ? 50.273 -0.114 4.278 1.00 95.44 81 ILE A C 1
ATOM 628 O O . ILE A 1 81 ? 50.329 0.739 3.386 1.00 95.44 81 ILE A O 1
ATOM 632 N N . PRO A 1 82 ? 51.379 -0.563 4.895 1.00 94.94 82 PRO A N 1
ATOM 633 C CA . PRO A 1 82 ? 52.726 -0.216 4.457 1.00 94.94 82 PRO A CA 1
ATOM 634 C C . PRO A 1 82 ? 53.003 -0.634 3.007 1.00 94.94 82 PRO A C 1
ATOM 636 O O . PRO A 1 82 ? 52.472 -1.641 2.526 1.00 94.94 82 PRO A O 1
ATOM 639 N N . ALA A 1 83 ? 53.859 0.116 2.313 1.00 93.31 83 ALA A N 1
ATOM 640 C CA . ALA A 1 83 ? 54.205 -0.117 0.910 1.00 93.31 83 ALA A CA 1
ATOM 641 C C . ALA A 1 83 ? 54.736 -1.539 0.655 1.00 93.31 83 ALA A C 1
ATOM 643 O O . ALA A 1 83 ? 54.444 -2.147 -0.371 1.00 93.31 83 ALA A O 1
ATOM 644 N N . GLU A 1 84 ? 55.450 -2.130 1.613 1.00 91.00 84 GLU A N 1
ATOM 645 C CA . GLU A 1 84 ? 55.962 -3.495 1.523 1.00 91.00 84 GLU A CA 1
ATOM 646 C C . GLU A 1 84 ? 54.870 -4.577 1.501 1.00 91.00 84 GLU A C 1
ATOM 648 O O . GLU A 1 84 ? 55.121 -5.681 0.993 1.00 91.00 84 GLU A O 1
ATOM 653 N N . LEU A 1 85 ? 53.676 -4.270 2.021 1.00 92.69 85 LEU A N 1
ATOM 654 C CA . LEU A 1 85 ? 52.511 -5.153 1.988 1.00 92.69 85 LEU A CA 1
ATOM 655 C C . LEU A 1 85 ? 51.694 -4.979 0.708 1.00 92.69 85 LEU A C 1
ATOM 657 O O . LEU A 1 85 ? 50.931 -5.881 0.366 1.00 92.69 85 LEU A O 1
ATOM 661 N N . LEU A 1 86 ? 51.864 -3.874 -0.021 1.00 93.31 86 LEU A N 1
ATOM 662 C CA . LEU A 1 86 ? 51.216 -3.686 -1.314 1.00 93.31 86 LEU A CA 1
ATOM 663 C C . LEU A 1 86 ? 51.745 -4.708 -2.334 1.00 93.31 86 LEU A C 1
ATOM 665 O O . LEU A 1 86 ? 52.914 -5.117 -2.335 1.00 93.31 86 LEU A O 1
ATOM 669 N N . ARG A 1 87 ? 50.834 -5.166 -3.190 1.00 92.44 87 ARG A N 1
ATOM 670 C CA . ARG A 1 87 ? 51.085 -6.093 -4.305 1.00 92.44 87 ARG A CA 1
ATOM 671 C C . ARG A 1 87 ? 50.695 -5.486 -5.648 1.00 92.44 87 ARG A C 1
ATOM 673 O O . ARG A 1 87 ? 51.203 -5.916 -6.677 1.00 92.44 87 ARG A O 1
ATOM 680 N N . GLY A 1 88 ? 49.839 -4.472 -5.631 1.00 90.06 88 GLY A N 1
ATOM 681 C CA . GLY A 1 88 ? 49.512 -3.674 -6.799 1.00 90.06 88 GLY A CA 1
ATOM 682 C C . GLY A 1 88 ? 48.219 -2.900 -6.605 1.00 90.06 88 GLY A C 1
ATOM 683 O O . GLY A 1 88 ? 47.538 -3.024 -5.586 1.00 90.06 88 GLY A O 1
ATOM 684 N N . ALA A 1 89 ? 47.883 -2.114 -7.617 1.00 91.88 89 ALA A N 1
ATOM 685 C CA . ALA A 1 89 ? 46.582 -1.489 -7.739 1.00 91.88 89 ALA A CA 1
ATOM 686 C C . ALA A 1 89 ? 46.114 -1.536 -9.190 1.00 91.88 89 ALA A C 1
ATOM 688 O O . ALA A 1 89 ? 46.922 -1.615 -10.120 1.00 91.88 89 ALA A O 1
ATOM 689 N N . GLY A 1 90 ? 44.805 -1.489 -9.382 1.00 89.75 90 GLY A N 1
ATOM 690 C CA . GLY A 1 90 ? 44.214 -1.546 -10.706 1.00 89.75 90 GLY A CA 1
ATOM 691 C C . GLY A 1 90 ? 42.737 -1.212 -10.695 1.00 89.75 90 GLY A C 1
ATOM 692 O O . GLY A 1 90 ? 42.199 -0.668 -9.729 1.00 89.75 90 GLY A O 1
ATOM 693 N N . GLN A 1 91 ? 42.087 -1.558 -11.798 1.00 86.38 91 GLN A N 1
ATOM 694 C CA . GLN A 1 91 ? 40.655 -1.396 -11.969 1.00 86.38 91 GLN A CA 1
ATOM 695 C C . GLN A 1 91 ? 40.003 -2.770 -12.095 1.00 86.38 91 GLN A C 1
ATOM 697 O O . GLN A 1 91 ? 40.428 -3.594 -12.902 1.00 86.38 91 GLN A O 1
ATOM 702 N N . GLY A 1 92 ? 38.963 -3.007 -11.302 1.00 73.69 92 GLY A N 1
ATOM 703 C CA . GLY A 1 92 ? 38.244 -4.273 -11.273 1.00 73.69 92 GLY A CA 1
ATOM 704 C C . GLY A 1 92 ? 36.767 -4.078 -11.574 1.00 73.69 92 GLY A C 1
ATOM 705 O O . GLY A 1 92 ? 36.070 -3.356 -10.859 1.00 73.69 92 GLY A O 1
ATOM 706 N N . SER A 1 93 ? 36.268 -4.742 -12.612 1.00 62.84 93 SER A N 1
ATOM 707 C CA . SER A 1 93 ? 34.839 -4.879 -12.913 1.00 62.84 93 SER A CA 1
ATOM 708 C C . SER A 1 93 ? 34.307 -6.163 -12.275 1.00 62.84 93 SER A C 1
ATOM 710 O O . SER A 1 93 ? 33.965 -7.124 -12.959 1.00 62.84 93 SER A O 1
ATOM 712 N N . TYR A 1 94 ? 34.277 -6.201 -10.942 1.00 62.31 94 TYR A N 1
ATOM 713 C CA . TYR A 1 94 ? 33.849 -7.387 -10.200 1.00 62.31 94 TYR A CA 1
ATOM 714 C C . TYR A 1 94 ? 32.460 -7.244 -9.604 1.00 62.31 94 TYR A C 1
ATOM 716 O O . TYR A 1 94 ? 32.032 -6.169 -9.191 1.00 62.31 94 TYR A O 1
ATOM 724 N N . VAL A 1 95 ? 31.795 -8.391 -9.496 1.00 51.06 95 VAL A N 1
ATOM 725 C CA . VAL A 1 95 ? 30.540 -8.562 -8.776 1.00 51.06 95 VAL A CA 1
ATOM 726 C C . VAL A 1 95 ? 30.845 -8.680 -7.284 1.00 51.06 95 VAL A C 1
ATOM 728 O O . VAL A 1 95 ? 30.843 -9.769 -6.717 1.00 51.06 95 VAL A O 1
ATOM 731 N N . ILE A 1 96 ? 31.106 -7.559 -6.623 1.00 54.12 96 ILE A N 1
ATOM 732 C CA . ILE A 1 96 ? 31.191 -7.545 -5.161 1.00 54.12 96 ILE A CA 1
ATOM 733 C C . ILE A 1 96 ? 29.776 -7.374 -4.635 1.00 54.12 96 ILE A C 1
ATOM 735 O O . ILE A 1 96 ? 29.113 -6.377 -4.922 1.00 54.12 96 ILE A O 1
ATOM 739 N N . ASP A 1 97 ? 29.278 -8.377 -3.911 1.00 50.19 97 ASP A N 1
ATOM 740 C CA . ASP A 1 97 ? 27.921 -8.373 -3.354 1.00 50.19 97 ASP A CA 1
ATOM 741 C C . ASP A 1 97 ? 26.817 -8.083 -4.413 1.00 50.19 97 ASP A C 1
ATOM 743 O O . ASP A 1 97 ? 25.821 -7.421 -4.123 1.00 50.19 97 ASP A O 1
ATOM 747 N N . ARG A 1 98 ? 26.961 -8.623 -5.641 1.00 50.59 98 ARG A N 1
ATOM 748 C CA . ARG A 1 98 ? 25.996 -8.525 -6.771 1.00 50.59 98 ARG A CA 1
ATOM 749 C C . ARG A 1 98 ? 25.898 -7.171 -7.497 1.00 50.59 98 ARG A C 1
ATOM 751 O O . ARG A 1 98 ? 24.950 -6.976 -8.254 1.00 50.59 98 ARG A O 1
ATOM 758 N N . ALA A 1 99 ? 26.846 -6.249 -7.321 1.00 44.19 99 ALA A N 1
ATOM 759 C CA . ALA A 1 99 ? 26.871 -4.987 -8.070 1.00 44.19 99 ALA A CA 1
ATOM 760 C C . ALA A 1 99 ? 27.957 -4.992 -9.159 1.00 44.19 99 ALA A C 1
ATOM 762 O O . ALA A 1 99 ? 29.116 -5.243 -8.856 1.00 44.19 99 ALA A O 1
ATOM 763 N N . VAL A 1 100 ? 27.579 -4.684 -10.403 1.00 56.41 100 VAL A N 1
ATOM 764 C CA . VAL A 1 100 ? 28.510 -4.288 -11.473 1.00 56.41 100 VAL A CA 1
ATOM 765 C C . VAL A 1 100 ? 28.555 -2.762 -11.472 1.00 56.41 100 VAL A C 1
ATOM 767 O O . VAL A 1 100 ? 27.504 -2.123 -11.526 1.00 56.41 100 VAL A O 1
ATOM 770 N N . GLU A 1 101 ? 29.743 -2.173 -11.356 1.00 60.88 101 GLU A N 1
ATOM 771 C CA . GLU A 1 101 ? 29.914 -0.720 -11.446 1.00 60.88 101 GLU A CA 1
ATOM 772 C C . GLU A 1 101 ? 30.413 -0.329 -12.833 1.00 60.88 101 GLU A C 1
ATOM 774 O O . GLU A 1 101 ? 31.463 -0.791 -13.286 1.00 60.88 101 GLU A O 1
ATOM 779 N N . GLU A 1 102 ? 29.642 0.522 -13.505 1.00 55.84 102 GLU A N 1
ATOM 780 C CA . GLU A 1 102 ? 30.008 1.116 -14.785 1.00 55.84 102 GLU A CA 1
ATOM 781 C C . GLU A 1 102 ? 31.271 1.972 -14.590 1.00 55.84 102 GLU A C 1
ATOM 783 O O . GLU A 1 102 ? 31.289 2.898 -13.783 1.00 55.84 102 GLU A O 1
ATOM 788 N N . GLY A 1 103 ? 32.370 1.593 -15.252 1.00 63.56 103 GLY A N 1
ATOM 789 C CA . GLY A 1 103 ? 33.687 2.218 -15.070 1.00 63.56 103 GLY A CA 1
ATOM 790 C C . GLY A 1 103 ? 34.618 1.551 -14.045 1.00 63.56 103 GLY A C 1
ATOM 791 O O . GLY A 1 103 ? 35.771 1.964 -13.959 1.00 63.56 103 GLY A O 1
ATOM 792 N N . GLY A 1 104 ? 34.175 0.500 -13.341 1.00 76.94 104 GLY A N 1
ATOM 793 C CA . GLY A 1 104 ? 35.003 -0.332 -12.453 1.00 76.94 104 GLY A CA 1
ATOM 794 C C . GLY A 1 104 ? 35.404 0.310 -11.115 1.00 76.94 104 GLY A C 1
ATOM 795 O O . GLY A 1 104 ? 35.382 1.525 -10.938 1.00 76.94 104 GLY A O 1
ATOM 796 N N . LEU A 1 105 ? 35.782 -0.529 -10.148 1.00 87.38 105 LEU A N 1
ATOM 797 C CA . LEU A 1 105 ? 36.253 -0.110 -8.823 1.00 87.38 105 LEU A CA 1
ATOM 798 C C . LEU A 1 105 ? 37.773 0.073 -8.809 1.00 87.38 105 LEU A C 1
ATOM 800 O O . LEU A 1 105 ? 38.482 -0.654 -9.508 1.00 87.38 105 LEU A O 1
ATOM 804 N N . LEU A 1 106 ? 38.269 0.992 -7.972 1.00 91.44 106 LEU A N 1
ATOM 805 C CA . LEU A 1 106 ? 39.680 1.010 -7.585 1.00 91.44 106 LEU A CA 1
ATOM 806 C C . LEU A 1 106 ? 39.952 -0.242 -6.749 1.00 91.44 106 LEU A C 1
ATOM 808 O O . LEU A 1 106 ? 39.274 -0.471 -5.745 1.00 91.44 106 LEU A O 1
ATOM 812 N N . VAL A 1 107 ? 40.939 -1.029 -7.162 1.00 92.25 107 VAL A N 1
ATOM 813 C CA . VAL A 1 107 ? 41.384 -2.240 -6.468 1.00 92.25 107 VAL A CA 1
ATOM 814 C C . VAL A 1 107 ? 42.760 -1.988 -5.882 1.00 92.25 107 VAL A C 1
ATOM 816 O O . VAL A 1 107 ? 43.661 -1.566 -6.603 1.00 92.25 107 VAL A O 1
ATOM 819 N N . ILE A 1 108 ? 42.919 -2.267 -4.591 1.00 94.12 108 ILE A N 1
ATOM 820 C CA . ILE A 1 108 ? 44.206 -2.274 -3.894 1.00 94.12 108 ILE A CA 1
ATOM 821 C C . ILE A 1 108 ? 44.486 -3.713 -3.472 1.00 94.12 108 ILE A C 1
ATOM 823 O O . ILE A 1 108 ? 43.817 -4.226 -2.573 1.00 94.12 108 ILE A O 1
ATOM 827 N N . SER A 1 109 ? 45.469 -4.350 -4.105 1.00 93.69 109 SER A N 1
ATOM 828 C CA . SER A 1 109 ? 45.904 -5.712 -3.791 1.00 93.69 109 SER A CA 1
ATOM 829 C C . SER A 1 109 ? 47.048 -5.665 -2.783 1.00 93.69 109 SER A C 1
ATOM 831 O O . SER A 1 109 ? 48.051 -4.978 -3.001 1.00 93.69 109 SER A O 1
ATOM 833 N N . TRP A 1 110 ? 46.928 -6.393 -1.675 1.00 94.38 110 TRP A N 1
ATOM 834 C CA . TRP A 1 110 ? 47.917 -6.367 -0.594 1.00 94.38 110 TRP A CA 1
ATOM 835 C C . TRP A 1 110 ? 47.928 -7.657 0.230 1.00 94.38 110 TRP A C 1
ATOM 837 O O . TRP A 1 110 ? 46.984 -8.447 0.194 1.00 94.38 110 TRP A O 1
ATOM 847 N N . SER A 1 111 ? 49.015 -7.883 0.966 1.00 93.81 111 SER A N 1
ATOM 848 C CA . SER A 1 111 ? 49.216 -9.071 1.799 1.00 93.81 111 SER A CA 1
ATOM 849 C C . SER A 1 111 ? 49.069 -8.735 3.282 1.00 93.81 111 SER A C 1
ATOM 851 O O . SER A 1 111 ? 50.021 -8.233 3.879 1.00 93.81 111 SER A O 1
ATOM 853 N N . PRO A 1 112 ? 47.912 -9.006 3.914 1.00 90.62 112 PRO A N 1
ATOM 854 C CA . PRO A 1 112 ? 47.698 -8.638 5.306 1.00 90.62 112 PRO A CA 1
ATOM 855 C C . PRO A 1 112 ? 48.476 -9.543 6.270 1.00 90.62 112 PRO A C 1
ATOM 857 O O . PRO A 1 112 ? 48.854 -9.098 7.349 1.00 90.62 112 PRO A O 1
ATOM 860 N N . ARG A 1 113 ? 48.738 -10.808 5.901 1.00 87.25 113 ARG A N 1
ATOM 861 C CA . ARG A 1 113 ? 49.553 -11.736 6.696 1.00 87.25 113 ARG A CA 1
ATOM 862 C C . ARG A 1 113 ? 50.091 -12.892 5.849 1.00 87.25 113 ARG A C 1
ATOM 864 O O . ARG A 1 113 ? 49.317 -13.547 5.151 1.00 87.25 113 ARG A O 1
ATOM 871 N N . GLY A 1 114 ? 51.386 -13.188 5.979 1.00 83.38 114 GLY A N 1
ATOM 872 C CA . GLY A 1 114 ? 52.051 -14.250 5.213 1.00 83.38 114 GLY A CA 1
ATOM 873 C C . GLY A 1 114 ? 51.927 -14.030 3.701 1.00 83.38 114 GLY A C 1
ATOM 874 O O . GLY A 1 114 ? 51.937 -12.890 3.240 1.00 83.38 114 GLY A O 1
ATOM 875 N N . ASP A 1 115 ? 51.746 -15.117 2.953 1.00 82.81 115 ASP A N 1
ATOM 876 C CA . ASP A 1 115 ? 51.610 -15.081 1.488 1.00 82.81 115 ASP A CA 1
ATOM 877 C C . ASP A 1 115 ? 50.165 -14.868 1.008 1.00 82.81 115 ASP A C 1
ATOM 879 O O . ASP A 1 115 ? 49.897 -14.844 -0.191 1.00 82.81 115 ASP A O 1
ATOM 883 N N . ALA A 1 116 ? 49.205 -14.703 1.925 1.00 88.69 116 ALA A N 1
ATOM 884 C CA . ALA A 1 116 ? 47.823 -14.442 1.546 1.00 88.69 116 ALA A CA 1
ATOM 885 C C . ALA A 1 116 ? 47.705 -13.063 0.883 1.00 88.69 116 ALA A C 1
ATOM 887 O O . ALA A 1 116 ? 48.243 -12.082 1.396 1.00 88.69 116 ALA A O 1
ATOM 888 N N . ILE A 1 117 ? 46.963 -12.980 -0.223 1.00 91.88 117 ILE A N 1
ATOM 889 C CA . ILE A 1 117 ? 46.672 -11.725 -0.927 1.00 91.88 117 ILE A CA 1
ATOM 890 C C . ILE A 1 117 ? 45.170 -11.450 -0.853 1.00 91.88 117 ILE A C 1
ATOM 892 O O . ILE A 1 117 ? 44.338 -12.346 -1.051 1.00 91.88 117 ILE A O 1
ATOM 896 N N . VAL A 1 118 ? 44.825 -10.204 -0.550 1.00 92.56 118 VAL A N 1
ATOM 897 C CA . VAL A 1 118 ? 43.454 -9.696 -0.541 1.00 92.56 118 VAL A CA 1
ATOM 898 C C . VAL A 1 118 ? 43.343 -8.469 -1.431 1.00 92.56 118 VAL A C 1
ATOM 900 O O . VAL A 1 118 ? 44.313 -7.732 -1.603 1.00 92.56 118 VAL A O 1
ATOM 903 N N . ASP A 1 119 ? 42.135 -8.230 -1.923 1.00 92.69 119 ASP A N 1
ATOM 904 C CA . ASP A 1 119 ? 41.788 -7.042 -2.688 1.00 92.69 119 ASP A CA 1
ATOM 905 C C . ASP A 1 119 ? 40.826 -6.181 -1.891 1.00 92.69 119 ASP A C 1
ATOM 907 O O . ASP A 1 119 ? 39.751 -6.643 -1.510 1.00 92.69 119 ASP A O 1
ATOM 911 N N . SER A 1 120 ? 41.207 -4.934 -1.635 1.00 93.25 120 SER A N 1
ATOM 912 C CA . SER A 1 120 ? 40.336 -3.910 -1.063 1.00 93.25 120 SER A CA 1
ATOM 913 C C . SER A 1 120 ? 39.795 -3.020 -2.174 1.00 93.25 120 SER A C 1
ATOM 915 O O . SER A 1 120 ? 40.557 -2.484 -2.975 1.00 93.25 120 SER A O 1
ATOM 917 N N . TYR A 1 121 ? 38.478 -2.838 -2.194 1.00 91.75 121 TYR A N 1
ATOM 918 C CA . TYR A 1 121 ? 37.776 -2.159 -3.275 1.00 91.75 121 TYR A CA 1
ATOM 919 C C . TYR A 1 121 ? 37.176 -0.843 -2.815 1.00 91.75 121 TYR A C 1
ATOM 921 O O . TYR A 1 121 ? 36.485 -0.787 -1.791 1.00 91.75 121 TYR A O 1
ATOM 929 N N . LEU A 1 122 ? 37.402 0.203 -3.602 1.00 92.12 122 LEU A N 1
ATOM 930 C CA . LEU A 1 122 ? 36.958 1.560 -3.317 1.00 92.12 122 LEU A CA 1
ATOM 931 C C . LEU A 1 122 ? 36.285 2.164 -4.551 1.00 92.12 122 LEU A C 1
ATOM 933 O O . LEU A 1 122 ? 36.700 1.932 -5.689 1.00 92.12 122 LEU A O 1
ATOM 937 N N . ARG A 1 123 ? 35.212 2.924 -4.333 1.00 90.75 123 ARG A N 1
ATOM 938 C CA . ARG A 1 123 ? 34.442 3.545 -5.411 1.00 90.75 123 ARG A CA 1
ATOM 939 C C . ARG A 1 123 ? 34.993 4.933 -5.707 1.00 90.75 123 ARG A C 1
ATOM 941 O O . ARG A 1 123 ? 34.917 5.813 -4.860 1.00 90.75 123 ARG A O 1
ATOM 948 N N . VAL A 1 124 ? 35.463 5.143 -6.933 1.00 90.12 124 VAL A N 1
ATOM 949 C CA . VAL A 1 124 ? 35.956 6.444 -7.406 1.00 90.12 124 VAL A CA 1
ATOM 950 C C . VAL A 1 124 ? 35.106 6.873 -8.595 1.00 90.12 124 VAL A C 1
ATOM 952 O O . VAL A 1 124 ? 35.197 6.266 -9.663 1.00 90.12 124 VAL A O 1
ATOM 955 N N . ALA A 1 125 ? 34.250 7.877 -8.387 1.00 84.19 125 ALA A N 1
ATOM 956 C CA . ALA A 1 125 ? 33.289 8.334 -9.394 1.00 84.19 125 ALA A CA 1
ATOM 957 C C . ALA A 1 125 ? 33.985 8.958 -10.613 1.00 84.19 125 ALA A C 1
ATOM 959 O O . ALA A 1 125 ? 33.605 8.687 -11.749 1.00 84.19 125 ALA A O 1
ATOM 960 N N . GLU A 1 126 ? 35.035 9.746 -10.381 1.00 89.50 126 GLU A N 1
ATOM 961 C CA .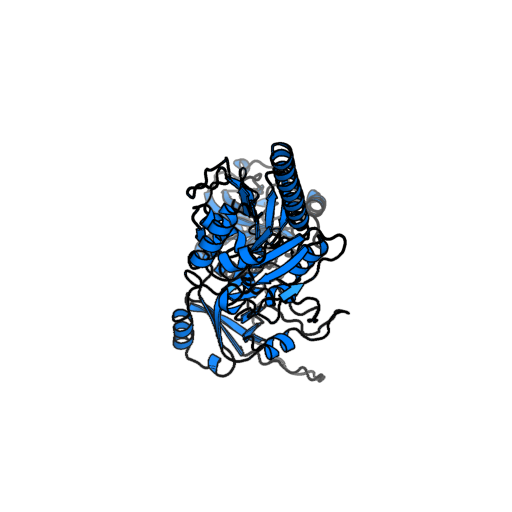 GLU A 1 126 ? 35.772 10.446 -11.431 1.00 89.50 126 GLU A CA 1
ATOM 962 C C . GLU A 1 126 ? 36.834 9.539 -12.083 1.00 89.50 126 GLU A C 1
ATOM 964 O O . GLU A 1 126 ? 37.757 9.080 -11.401 1.00 89.50 126 GLU A O 1
ATOM 969 N N . PRO A 1 127 ? 36.765 9.279 -13.407 1.00 87.56 127 PRO A N 1
ATOM 970 C CA . PRO A 1 127 ? 37.730 8.412 -14.088 1.00 87.56 127 PRO A CA 1
ATOM 971 C C . PRO A 1 127 ? 39.180 8.902 -14.022 1.00 87.56 127 PRO A C 1
ATOM 973 O O . PRO A 1 127 ? 40.088 8.087 -13.869 1.00 87.56 127 PRO A O 1
ATOM 976 N N . ALA A 1 128 ? 39.398 10.218 -14.104 1.00 90.50 128 ALA A N 1
ATOM 977 C CA . ALA A 1 128 ? 40.731 10.814 -14.034 1.00 90.50 128 ALA A CA 1
ATOM 978 C C . ALA A 1 128 ? 41.366 10.620 -12.648 1.00 90.50 128 ALA A C 1
ATOM 980 O O . ALA A 1 128 ? 42.506 10.169 -12.553 1.00 90.50 128 ALA A O 1
ATOM 981 N N . LEU A 1 129 ? 40.596 10.861 -11.580 1.00 92.19 129 LEU A N 1
ATOM 982 C CA . LEU A 1 129 ? 41.030 10.613 -10.206 1.00 92.19 129 LEU A CA 1
ATOM 983 C C . LEU A 1 129 ? 41.344 9.131 -9.977 1.00 92.19 129 LEU A C 1
ATOM 985 O O . LEU A 1 129 ? 42.346 8.793 -9.357 1.00 92.19 129 LEU A O 1
ATOM 989 N N . ARG A 1 130 ? 40.530 8.221 -10.524 1.00 92.31 130 ARG A N 1
ATOM 990 C CA . ARG A 1 130 ? 40.793 6.779 -10.427 1.00 92.31 130 ARG A CA 1
ATOM 991 C C . ARG A 1 130 ? 42.111 6.396 -11.098 1.00 92.31 130 ARG A C 1
ATOM 993 O O . ARG A 1 130 ? 42.887 5.653 -10.506 1.00 92.31 130 ARG A O 1
ATOM 1000 N N . ALA A 1 131 ? 42.363 6.894 -12.308 1.00 90.19 131 ALA A N 1
ATOM 1001 C CA . ALA A 1 131 ? 43.608 6.634 -13.028 1.00 90.19 131 ALA A CA 1
ATOM 1002 C C . ALA A 1 131 ? 44.834 7.172 -12.266 1.00 90.19 131 ALA A C 1
ATOM 1004 O O . ALA A 1 131 ? 45.831 6.461 -12.145 1.00 90.19 131 ALA A O 1
ATOM 1005 N N . HIS A 1 132 ? 44.726 8.379 -11.699 1.00 94.75 132 HIS A N 1
ATOM 1006 C CA . HIS A 1 132 ? 45.749 8.985 -10.839 1.00 94.75 132 HIS A CA 1
ATOM 1007 C C . HIS A 1 132 ? 46.053 8.124 -9.604 1.00 94.75 132 HIS A C 1
ATOM 1009 O O . HIS A 1 132 ? 47.197 7.728 -9.387 1.00 94.75 132 HIS A O 1
ATOM 1015 N N . LEU A 1 133 ? 45.021 7.733 -8.849 1.00 94.50 133 LEU A N 1
ATOM 1016 C CA . LEU A 1 133 ? 45.181 6.901 -7.653 1.00 94.50 133 LEU A CA 1
ATOM 1017 C C . LEU A 1 133 ? 45.790 5.527 -7.971 1.00 94.50 133 LEU A C 1
ATOM 1019 O O . LEU A 1 133 ? 46.629 5.043 -7.213 1.00 94.50 133 LEU A O 1
ATOM 1023 N N . ILE A 1 134 ? 45.405 4.901 -9.091 1.00 93.19 134 ILE A N 1
ATOM 1024 C CA . ILE A 1 134 ? 46.013 3.640 -9.547 1.00 93.19 134 ILE A CA 1
ATOM 1025 C C . ILE A 1 134 ? 47.514 3.829 -9.787 1.00 93.19 134 ILE A C 1
ATOM 1027 O O . ILE A 1 134 ? 48.301 3.011 -9.312 1.00 93.19 134 ILE A O 1
ATOM 1031 N N . ALA A 1 135 ? 47.914 4.896 -10.485 1.00 92.81 135 ALA A N 1
ATOM 1032 C CA . ALA A 1 135 ? 49.316 5.164 -10.789 1.00 92.81 135 ALA A CA 1
ATOM 1033 C C . ALA A 1 135 ? 50.154 5.384 -9.516 1.00 92.81 135 ALA A C 1
ATOM 1035 O O . ALA A 1 135 ? 51.219 4.779 -9.372 1.00 92.81 135 ALA A O 1
ATOM 1036 N N . GLU A 1 136 ? 49.660 6.170 -8.555 1.00 94.25 136 GLU A N 1
ATOM 1037 C CA . GLU A 1 136 ? 50.366 6.400 -7.287 1.00 94.25 136 GLU A CA 1
ATOM 1038 C C . GLU A 1 136 ? 50.477 5.132 -6.432 1.00 94.25 136 GLU A C 1
ATOM 1040 O O . GLU A 1 136 ? 51.541 4.829 -5.887 1.00 94.25 136 GLU A O 1
ATOM 1045 N N . LEU A 1 137 ? 49.414 4.331 -6.352 1.00 93.69 137 LEU A N 1
ATOM 1046 C CA . LEU A 1 137 ? 49.440 3.068 -5.611 1.00 93.69 137 LEU A CA 1
ATOM 1047 C C . LEU A 1 137 ? 50.353 2.023 -6.270 1.00 93.69 137 LEU A C 1
ATOM 1049 O O . LEU A 1 137 ? 51.031 1.270 -5.568 1.00 93.69 137 LEU A O 1
ATOM 1053 N N . GLN A 1 138 ? 50.421 1.992 -7.604 1.00 91.38 138 GLN A N 1
ATOM 1054 C CA . GLN A 1 138 ? 51.387 1.167 -8.336 1.00 91.38 138 GLN A CA 1
ATOM 1055 C C . GLN A 1 138 ? 52.827 1.625 -8.076 1.00 91.38 138 GLN A C 1
ATOM 1057 O O . GLN A 1 138 ? 53.701 0.789 -7.838 1.00 91.38 138 GLN A O 1
ATOM 1062 N N . ARG A 1 139 ? 53.073 2.941 -8.043 1.00 91.50 139 ARG A N 1
ATOM 1063 C CA . ARG A 1 139 ? 54.381 3.510 -7.688 1.00 91.50 139 ARG A CA 1
ATOM 1064 C C . ARG A 1 139 ? 54.803 3.107 -6.272 1.00 91.50 139 ARG A C 1
ATOM 1066 O O . ARG A 1 139 ? 55.955 2.727 -6.077 1.00 91.50 139 ARG A O 1
ATOM 1073 N N . LEU A 1 140 ? 53.878 3.144 -5.308 1.00 91.31 140 LEU A N 1
ATOM 1074 C CA . LEU A 1 140 ? 54.119 2.713 -3.925 1.00 91.31 140 LEU A CA 1
ATOM 1075 C C . LEU A 1 140 ? 54.394 1.206 -3.808 1.00 91.31 140 LEU A C 1
ATOM 1077 O O . LEU A 1 140 ? 55.250 0.808 -3.022 1.00 91.31 140 LEU A O 1
ATOM 1081 N N . ALA A 1 141 ? 53.708 0.364 -4.586 1.00 88.00 141 ALA A N 1
ATOM 1082 C CA . ALA A 1 141 ? 53.917 -1.088 -4.573 1.00 88.00 141 ALA A CA 1
ATOM 1083 C C . ALA A 1 141 ? 55.287 -1.519 -5.148 1.00 88.00 141 ALA A C 1
ATOM 1085 O O . ALA A 1 141 ? 55.809 -2.584 -4.797 1.00 88.00 141 ALA A O 1
ATOM 1086 N N . GLY A 1 142 ? 55.887 -0.686 -6.007 1.00 83.31 142 GLY A N 1
ATOM 1087 C CA . GLY A 1 142 ? 57.163 -0.955 -6.671 1.00 83.31 142 GLY A CA 1
ATOM 1088 C C . GLY A 1 142 ? 57.078 -2.043 -7.759 1.00 83.31 142 GLY A C 1
ATOM 1089 O O . GLY A 1 142 ? 56.013 -2.602 -8.006 1.00 83.31 142 GLY A O 1
ATOM 1090 N N . PRO A 1 143 ? 58.201 -2.397 -8.418 1.00 64.25 143 PRO A N 1
ATOM 1091 C CA . PRO A 1 143 ? 58.243 -3.306 -9.577 1.00 64.25 143 PRO A CA 1
ATOM 1092 C C . PRO A 1 143 ? 58.000 -4.793 -9.244 1.00 64.25 143 PRO A C 1
ATOM 1094 O O . PRO A 1 143 ? 58.349 -5.677 -10.025 1.00 64.25 143 PRO A O 1
ATOM 1097 N N . ARG A 1 144 ? 57.430 -5.100 -8.073 1.00 61.06 144 ARG A N 1
ATOM 1098 C CA . ARG A 1 144 ? 57.068 -6.470 -7.695 1.00 61.06 144 ARG A CA 1
ATOM 1099 C C . ARG A 1 144 ? 55.954 -6.918 -8.634 1.00 61.06 144 ARG A C 1
ATOM 1101 O O . ARG A 1 144 ? 54.975 -6.197 -8.788 1.00 61.06 144 ARG A O 1
ATOM 1108 N N . SER A 1 145 ? 56.139 -8.065 -9.289 1.00 47.69 145 SER A N 1
ATOM 1109 C CA . SER A 1 145 ? 55.224 -8.604 -10.302 1.00 47.69 145 SER A CA 1
ATOM 1110 C C . SER A 1 145 ? 53.772 -8.451 -9.851 1.00 47.69 145 SER A C 1
ATOM 1112 O O . SER A 1 145 ? 53.348 -9.148 -8.927 1.00 47.69 145 SER A O 1
ATOM 1114 N N . SER A 1 146 ? 53.034 -7.526 -10.473 1.00 50.47 146 SER A N 1
ATOM 1115 C CA . SER A 1 146 ? 51.599 -7.391 -10.248 1.00 50.47 146 SER A CA 1
ATOM 1116 C C . SER A 1 146 ? 50.975 -8.739 -10.598 1.00 50.47 146 SER A C 1
ATOM 1118 O O . SER A 1 146 ? 51.142 -9.189 -11.736 1.00 50.47 146 SER A O 1
ATOM 1120 N N . PRO A 1 147 ? 50.335 -9.441 -9.651 1.00 52.53 147 PRO A N 1
ATOM 1121 C CA . PRO A 1 147 ? 49.724 -10.715 -9.974 1.00 52.53 147 PRO A CA 1
ATOM 1122 C C . PRO A 1 147 ? 48.649 -10.468 -11.041 1.00 52.53 147 PRO A C 1
ATOM 1124 O O . PRO A 1 147 ? 47.816 -9.570 -10.904 1.00 52.53 147 PRO A O 1
ATOM 1127 N N . SER A 1 148 ? 48.705 -11.214 -12.146 1.00 48.25 148 SER A N 1
ATOM 1128 C CA . SER A 1 148 ? 47.714 -11.109 -13.214 1.00 48.25 148 SER A CA 1
ATOM 1129 C C . SER A 1 148 ? 46.351 -11.503 -12.653 1.00 48.25 148 SER A C 1
ATOM 1131 O O . SER A 1 148 ? 46.124 -12.631 -12.219 1.00 48.25 148 SER A O 1
ATOM 1133 N N . HIS A 1 149 ? 45.446 -10.532 -12.602 1.00 49.56 149 HIS A N 1
ATOM 1134 C CA . HIS A 1 149 ? 44.124 -10.706 -12.020 1.00 49.56 149 HIS A CA 1
ATOM 1135 C C . HIS A 1 149 ? 43.305 -11.692 -12.885 1.00 49.56 149 HIS A C 1
ATOM 1137 O O . HIS A 1 149 ? 43.220 -11.480 -14.099 1.00 49.56 149 HIS A O 1
ATOM 1143 N N . PRO A 1 150 ? 42.658 -12.731 -12.319 1.00 45.22 150 PRO A N 1
ATOM 1144 C CA . PRO A 1 150 ? 41.964 -13.774 -13.090 1.00 45.22 150 PRO A CA 1
ATOM 1145 C C . PRO A 1 150 ? 40.696 -13.322 -13.854 1.00 45.22 150 PRO A C 1
ATOM 1147 O O . PRO A 1 150 ? 39.931 -14.161 -14.318 1.00 45.22 150 PRO A O 1
ATOM 1150 N N . GLY A 1 151 ? 40.462 -12.015 -14.024 1.00 46.94 151 GLY A N 1
ATOM 1151 C CA . GLY A 1 151 ? 39.322 -11.446 -14.755 1.00 46.94 151 GLY A CA 1
ATOM 1152 C C . GLY A 1 151 ? 39.674 -10.481 -15.895 1.00 46.94 151 GLY A C 1
ATOM 1153 O O . GLY A 1 151 ? 38.769 -9.857 -16.438 1.00 46.94 151 GLY A O 1
ATOM 1154 N N . ALA A 1 152 ? 40.954 -10.324 -16.255 1.00 39.25 152 ALA A N 1
ATOM 1155 C CA . ALA A 1 152 ? 41.408 -9.285 -17.193 1.00 39.25 152 ALA A CA 1
ATOM 1156 C C . ALA A 1 152 ? 41.565 -9.725 -18.672 1.00 39.25 152 ALA A C 1
ATOM 1158 O O . ALA A 1 152 ? 42.124 -8.971 -19.464 1.00 39.25 152 ALA A O 1
ATOM 1159 N N . ALA A 1 153 ? 41.084 -10.906 -19.080 1.00 32.56 153 ALA A N 1
ATOM 1160 C CA . ALA A 1 153 ? 41.213 -11.375 -20.467 1.00 32.56 153 ALA A CA 1
ATOM 1161 C C . ALA A 1 153 ? 39.984 -11.031 -21.340 1.00 32.56 153 ALA A C 1
ATOM 1163 O O . ALA A 1 153 ? 38.958 -11.703 -21.301 1.00 32.56 153 ALA A O 1
ATOM 1164 N N . ASP A 1 154 ? 40.148 -9.939 -22.085 1.00 32.91 154 ASP A N 1
ATOM 1165 C CA . ASP A 1 154 ? 39.924 -9.750 -23.526 1.00 32.91 154 ASP A CA 1
ATOM 1166 C C . ASP A 1 154 ? 38.595 -10.156 -24.206 1.00 32.91 154 ASP A C 1
ATOM 1168 O O . ASP A 1 154 ? 38.221 -11.323 -24.325 1.00 32.91 154 ASP A O 1
ATOM 1172 N N . ARG A 1 155 ? 37.937 -9.140 -24.786 1.00 40.75 155 ARG A N 1
ATOM 1173 C CA . ARG A 1 155 ? 36.938 -9.271 -25.855 1.00 40.75 155 ARG A CA 1
ATOM 1174 C C . ARG A 1 155 ? 37.682 -9.229 -27.197 1.00 40.75 155 ARG A C 1
ATOM 1176 O O . ARG A 1 155 ? 38.088 -8.154 -27.623 1.00 40.75 155 ARG A O 1
ATOM 1183 N N . GLY A 1 156 ? 37.787 -10.365 -27.886 1.00 27.23 156 GLY A N 1
ATOM 1184 C CA . GLY A 1 156 ? 38.261 -10.472 -29.276 1.00 27.23 156 GLY A CA 1
ATOM 1185 C C . GLY A 1 156 ? 37.297 -11.303 -30.142 1.00 27.23 156 GLY A C 1
ATOM 1186 O O . GLY A 1 156 ? 36.528 -12.086 -29.585 1.00 27.23 156 GLY A O 1
ATOM 1187 N N . PRO A 1 157 ? 37.267 -11.109 -31.478 1.00 30.06 157 PRO A N 1
ATOM 1188 C CA . PRO A 1 157 ? 36.161 -11.535 -32.331 1.00 30.06 157 PRO A CA 1
ATOM 1189 C C . PRO A 1 157 ? 36.173 -13.042 -32.614 1.00 30.06 157 PRO A C 1
ATOM 1191 O O . PRO A 1 157 ? 37.201 -13.642 -32.925 1.00 30.06 157 PRO A O 1
ATOM 1194 N N . ASP A 1 158 ? 34.981 -13.624 -32.534 1.00 28.00 158 ASP A N 1
ATOM 1195 C CA . ASP A 1 158 ? 34.695 -15.042 -32.705 1.00 28.00 158 ASP A CA 1
ATOM 1196 C C . ASP A 1 158 ? 34.968 -15.503 -34.148 1.00 28.00 158 ASP A C 1
ATOM 1198 O O . ASP A 1 158 ? 34.257 -15.149 -35.091 1.00 28.00 158 ASP A O 1
ATOM 1202 N N . THR A 1 159 ? 36.022 -16.298 -34.322 1.00 32.81 159 THR A N 1
ATOM 1203 C CA . THR A 1 159 ? 36.242 -17.104 -35.523 1.00 32.81 159 THR A CA 1
ATOM 1204 C C . THR A 1 159 ? 36.691 -18.495 -35.103 1.00 32.81 159 THR A C 1
ATOM 1206 O O . THR A 1 159 ? 37.859 -18.721 -34.814 1.00 32.81 159 THR A O 1
ATOM 1209 N N . THR A 1 160 ? 35.768 -19.457 -35.072 1.00 27.45 160 THR A N 1
ATOM 1210 C CA . THR A 1 160 ? 35.995 -20.823 -35.584 1.00 27.45 160 THR A CA 1
ATOM 1211 C C . THR A 1 160 ? 34.706 -21.645 -35.573 1.00 27.45 160 THR A C 1
ATOM 1213 O O . THR A 1 160 ? 33.995 -21.778 -34.585 1.00 27.45 160 THR A O 1
ATOM 1216 N N . GLN A 1 161 ? 34.403 -22.195 -36.745 1.00 28.50 161 GLN A N 1
ATOM 1217 C CA . GLN A 1 161 ? 33.296 -23.099 -37.020 1.00 28.50 161 GLN A CA 1
ATOM 1218 C C . GLN A 1 161 ? 33.562 -24.542 -36.544 1.00 28.50 161 GLN A C 1
ATOM 1220 O O . GLN A 1 161 ? 34.691 -25.019 -36.611 1.00 28.50 161 GLN A O 1
ATOM 1225 N N . LYS A 1 162 ? 32.433 -25.246 -36.332 1.00 29.61 162 LYS A N 1
ATOM 1226 C CA . LYS A 1 162 ? 32.131 -26.695 -36.470 1.00 29.61 162 LYS A CA 1
ATOM 1227 C C . LYS A 1 162 ? 32.183 -27.595 -35.227 1.00 29.61 162 LYS A C 1
ATOM 1229 O O . LYS A 1 162 ? 33.233 -27.916 -34.694 1.00 29.61 162 LYS A O 1
ATOM 1234 N N . GLY A 1 163 ? 31.003 -28.154 -34.933 1.00 27.47 163 GLY A N 1
ATOM 1235 C CA . GLY A 1 163 ? 30.787 -29.362 -34.135 1.00 27.47 163 GLY A CA 1
ATOM 1236 C C . GLY A 1 163 ? 29.302 -29.549 -33.814 1.00 27.47 163 GLY A C 1
ATOM 1237 O O . GLY A 1 163 ? 28.806 -29.007 -32.838 1.00 27.47 163 GLY A O 1
ATOM 1238 N N . SER A 1 164 ? 28.571 -30.251 -34.679 1.00 31.02 164 SER A N 1
ATOM 1239 C CA . SER A 1 164 ? 27.117 -30.443 -34.639 1.00 31.02 164 SER A CA 1
ATOM 1240 C C . SER A 1 164 ? 26.643 -31.455 -33.586 1.00 31.02 164 SER A C 1
ATOM 1242 O O . SER A 1 164 ? 27.042 -32.616 -33.644 1.00 31.02 164 SER A O 1
ATOM 1244 N N . SER A 1 165 ? 25.666 -31.073 -32.759 1.00 28.69 165 SER A N 1
ATOM 1245 C CA . SER A 1 165 ? 24.603 -31.975 -32.282 1.00 28.69 165 SER A CA 1
ATOM 1246 C C . SER A 1 165 ? 23.371 -31.154 -31.889 1.00 28.69 165 SER A C 1
ATOM 1248 O O . SER A 1 165 ? 23.405 -30.362 -30.949 1.00 28.69 165 SER A O 1
ATOM 1250 N N . SER A 1 166 ? 22.303 -31.305 -32.665 1.00 29.19 166 SER A N 1
ATOM 1251 C CA . SER A 1 166 ? 21.060 -30.542 -32.602 1.00 29.19 166 SER A CA 1
ATOM 1252 C C . SER A 1 166 ? 20.132 -31.023 -31.484 1.00 29.19 166 SER A C 1
ATOM 1254 O O . SER A 1 166 ? 19.511 -32.077 -31.602 1.00 29.19 166 SER A O 1
ATOM 1256 N N . VAL A 1 167 ? 19.961 -30.196 -30.458 1.00 31.27 167 VAL A N 1
ATOM 1257 C CA . VAL A 1 167 ? 18.691 -30.073 -29.730 1.00 31.27 167 VAL A CA 1
ATOM 1258 C C . VAL A 1 167 ? 18.080 -28.758 -30.220 1.00 31.27 167 VAL A C 1
ATOM 1260 O O . VAL A 1 167 ? 18.817 -27.770 -30.289 1.00 31.27 167 VAL A O 1
ATOM 1263 N N . PRO A 1 168 ? 16.802 -28.696 -30.634 1.00 28.83 168 PRO A N 1
ATOM 1264 C CA . PRO A 1 168 ? 16.210 -27.448 -31.087 1.00 28.83 168 PRO A CA 1
ATOM 1265 C C . PRO A 1 168 ? 15.990 -26.542 -29.873 1.00 28.83 168 PRO A C 1
ATOM 1267 O O . PRO A 1 168 ? 14.927 -26.523 -29.265 1.00 28.83 168 PRO A O 1
ATOM 1270 N N . THR A 1 169 ? 17.018 -25.788 -29.497 1.00 29.92 169 THR A N 1
ATOM 1271 C CA . THR A 1 169 ? 16.852 -24.615 -28.650 1.00 29.92 169 THR A CA 1
ATOM 1272 C C . THR A 1 169 ? 16.250 -23.546 -29.543 1.00 29.92 169 THR A C 1
ATOM 1274 O O . THR A 1 169 ? 16.953 -22.938 -30.354 1.00 29.92 169 THR A O 1
ATOM 1277 N N . THR A 1 170 ? 14.940 -23.342 -29.439 1.00 31.78 170 THR A N 1
ATOM 1278 C CA . THR A 1 170 ? 14.277 -22.151 -29.964 1.00 31.78 170 THR A CA 1
ATOM 1279 C C . THR A 1 170 ? 15.064 -20.951 -29.445 1.00 31.78 170 THR A C 1
ATOM 1281 O O . THR A 1 170 ? 15.050 -20.666 -28.247 1.00 31.78 170 THR A O 1
ATOM 1284 N N . ARG A 1 171 ? 15.844 -20.291 -30.310 1.00 33.25 171 ARG A N 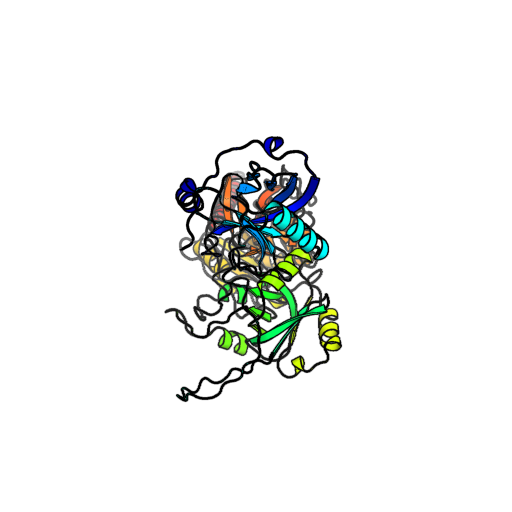1
ATOM 1285 C CA . ARG A 1 171 ? 16.474 -19.018 -29.958 1.00 33.25 171 ARG A CA 1
ATOM 1286 C C . ARG A 1 171 ? 15.321 -18.051 -29.730 1.00 33.25 171 ARG A C 1
ATOM 1288 O O . ARG A 1 171 ? 14.692 -17.620 -30.692 1.00 33.25 171 ARG A O 1
ATOM 1295 N N . LEU A 1 172 ? 15.011 -17.778 -28.465 1.00 41.81 172 LEU A N 1
ATOM 1296 C CA . LEU A 1 172 ? 14.148 -16.667 -28.089 1.00 41.81 172 LEU A CA 1
ATOM 1297 C C . LEU A 1 172 ? 14.685 -15.428 -28.808 1.00 41.81 172 LEU A C 1
ATOM 1299 O O . LEU A 1 172 ? 15.887 -15.154 -28.759 1.00 41.81 172 LEU A O 1
ATOM 1303 N N . SER A 1 173 ? 13.809 -14.736 -29.532 1.00 43.62 173 SER A N 1
ATOM 1304 C CA . SER A 1 173 ? 14.114 -13.432 -30.112 1.00 43.62 173 SER A CA 1
ATOM 1305 C C . SER A 1 173 ? 14.772 -12.555 -29.044 1.00 43.62 173 SER A C 1
ATOM 1307 O O . SER A 1 173 ? 14.222 -12.370 -27.962 1.00 43.62 173 SER A O 1
ATOM 1309 N N . THR A 1 174 ? 15.963 -12.033 -29.331 1.00 62.34 174 THR A N 1
ATOM 1310 C CA . THR A 1 174 ? 16.680 -11.107 -28.443 1.00 62.34 174 THR A CA 1
ATOM 1311 C C . THR A 1 174 ? 16.143 -9.681 -28.536 1.00 62.34 174 THR A C 1
ATOM 1313 O O . THR A 1 174 ? 16.662 -8.797 -27.858 1.00 62.34 174 THR A O 1
ATOM 1316 N N . GLN A 1 175 ? 15.155 -9.423 -29.400 1.00 84.44 175 GLN A N 1
ATOM 1317 C CA . GLN A 1 175 ? 14.575 -8.093 -29.520 1.00 84.44 175 GLN A CA 1
ATOM 1318 C C . GLN A 1 175 ? 13.569 -7.834 -28.390 1.00 84.44 175 GLN A C 1
ATOM 1320 O O . GLN A 1 175 ? 12.779 -8.724 -28.060 1.00 84.44 175 GLN A O 1
ATOM 1325 N N . PRO A 1 176 ? 13.590 -6.636 -27.783 1.00 89.69 176 PRO A N 1
ATOM 1326 C CA . PRO A 1 176 ? 12.562 -6.218 -26.840 1.00 89.69 176 PRO A CA 1
ATOM 1327 C C . PRO A 1 176 ? 11.175 -6.259 -27.483 1.00 89.69 176 PRO A C 1
ATOM 1329 O O . PRO A 1 176 ? 11.002 -5.828 -28.620 1.00 89.69 176 PRO A O 1
ATOM 1332 N N . THR A 1 177 ? 10.187 -6.756 -26.743 1.00 97.06 177 THR A N 1
ATOM 1333 C CA . THR A 1 177 ? 8.776 -6.794 -27.174 1.00 97.06 177 THR A CA 1
ATOM 1334 C C . THR A 1 177 ? 7.868 -5.918 -26.311 1.00 97.06 177 THR A C 1
ATOM 1336 O O . THR A 1 177 ? 6.657 -5.873 -26.538 1.00 97.06 177 THR A O 1
ATOM 1339 N N . ALA A 1 178 ? 8.449 -5.201 -25.347 1.00 98.38 178 ALA A N 1
ATOM 1340 C CA . ALA A 1 178 ? 7.783 -4.170 -24.568 1.00 98.38 178 ALA A CA 1
ATOM 1341 C C . ALA A 1 178 ? 8.779 -3.105 -24.079 1.00 98.38 178 ALA A C 1
ATOM 1343 O O . ALA A 1 178 ? 9.982 -3.366 -23.953 1.00 98.38 178 ALA A O 1
ATOM 1344 N N . VAL A 1 179 ? 8.262 -1.922 -23.754 1.00 98.69 179 VAL A N 1
ATOM 1345 C CA . VAL A 1 179 ? 9.002 -0.837 -23.104 1.00 98.69 179 VAL A CA 1
ATOM 1346 C C . VAL A 1 179 ? 8.189 -0.248 -21.954 1.00 98.69 179 VAL A C 1
ATOM 1348 O O . VAL A 1 179 ? 7.001 0.027 -22.097 1.00 98.69 179 VAL A O 1
ATOM 1351 N N . LEU A 1 180 ? 8.840 -0.054 -20.809 1.00 98.81 180 LEU A N 1
ATOM 1352 C CA . LEU A 1 180 ? 8.345 0.781 -19.718 1.00 98.81 180 LEU A CA 1
ATOM 1353 C C . LEU A 1 180 ? 8.913 2.191 -19.893 1.00 98.81 180 LEU A C 1
ATOM 1355 O O . LEU A 1 180 ? 10.130 2.350 -19.985 1.00 98.81 180 LEU A O 1
ATOM 1359 N N . VAL A 1 181 ? 8.045 3.196 -19.897 1.00 98.75 181 VAL A N 1
ATOM 1360 C CA . VAL A 1 181 ? 8.393 4.613 -20.044 1.00 98.75 181 VAL A CA 1
ATOM 1361 C C . VAL A 1 181 ? 7.958 5.355 -18.793 1.00 98.75 181 VAL A C 1
ATOM 1363 O O . VAL A 1 181 ? 6.816 5.212 -18.360 1.00 98.75 181 VAL A O 1
ATOM 1366 N N . LEU A 1 182 ? 8.862 6.130 -18.206 1.00 98.56 182 LEU A N 1
ATOM 1367 C CA . LEU A 1 182 ? 8.590 6.951 -17.031 1.00 98.56 182 LEU A CA 1
ATOM 1368 C C . LEU A 1 182 ? 8.365 8.413 -17.424 1.00 98.56 182 LEU A C 1
ATOM 1370 O O . LEU A 1 182 ? 8.853 8.869 -18.455 1.00 98.56 182 LEU A O 1
ATOM 1374 N N . GLU A 1 183 ? 7.659 9.149 -16.571 1.00 97.50 183 GLU A N 1
ATOM 1375 C CA . GLU A 1 183 ? 7.384 10.585 -16.714 1.00 97.50 183 GLU A CA 1
ATOM 1376 C C . GLU A 1 183 ? 8.647 11.439 -16.900 1.00 97.50 183 GLU A C 1
ATOM 1378 O O . GLU A 1 183 ? 8.607 12.445 -17.602 1.00 97.50 183 GLU A O 1
ATOM 1383 N N . ASP A 1 184 ? 9.785 11.019 -16.342 1.00 97.00 184 ASP A N 1
ATOM 1384 C CA . ASP A 1 184 ? 11.075 11.698 -16.510 1.00 97.00 184 ASP A CA 1
ATOM 1385 C C . ASP A 1 184 ? 11.822 11.316 -17.804 1.00 97.00 184 ASP A C 1
ATOM 1387 O O . ASP A 1 184 ? 12.984 11.678 -17.989 1.00 97.00 184 ASP A O 1
ATOM 1391 N N . GLY A 1 185 ? 11.175 10.561 -18.695 1.00 96.81 185 GLY A N 1
ATOM 1392 C CA . GLY A 1 185 ? 11.723 10.128 -19.977 1.00 96.81 185 GLY A CA 1
ATOM 1393 C C . GLY A 1 185 ? 12.585 8.868 -19.910 1.00 96.81 185 GLY A C 1
ATOM 1394 O O . GLY A 1 185 ? 13.057 8.410 -20.952 1.00 96.81 185 GLY A O 1
ATOM 1395 N N . ARG A 1 186 ? 12.799 8.261 -18.732 1.00 97.75 186 ARG A N 1
ATOM 1396 C CA . ARG A 1 186 ? 13.540 6.992 -18.646 1.00 97.75 186 ARG A CA 1
ATOM 1397 C C . ARG A 1 186 ? 12.772 5.852 -19.294 1.00 97.75 186 ARG A C 1
ATOM 1399 O O . ARG A 1 186 ? 11.557 5.733 -19.151 1.00 97.75 186 ARG A O 1
ATOM 1406 N N . ARG A 1 187 ? 13.518 4.971 -19.959 1.00 98.19 187 ARG A N 1
ATOM 1407 C CA . ARG A 1 187 ? 12.982 3.852 -20.736 1.00 98.19 187 ARG A CA 1
ATOM 1408 C C . ARG A 1 187 ? 13.651 2.554 -20.307 1.00 98.19 187 ARG A C 1
ATOM 1410 O O . ARG A 1 187 ? 14.874 2.489 -20.202 1.00 98.19 187 ARG A O 1
ATOM 1417 N N . PHE A 1 188 ? 12.851 1.519 -20.075 1.00 98.25 188 PHE A N 1
ATOM 1418 C CA . PHE A 1 188 ? 13.327 0.179 -19.741 1.00 98.25 188 PHE A CA 1
ATOM 1419 C C . PHE A 1 188 ? 12.765 -0.811 -20.754 1.00 98.25 188 PHE A C 1
ATOM 1421 O O . PHE A 1 188 ? 11.563 -1.066 -20.793 1.00 98.25 188 PHE A O 1
ATOM 1428 N N . LEU A 1 189 ? 13.652 -1.344 -21.590 1.00 97.88 189 LEU A N 1
ATOM 1429 C CA . LEU A 1 189 ? 13.318 -2.329 -22.612 1.00 97.88 189 LEU A CA 1
ATOM 1430 C C . LEU A 1 189 ? 13.243 -3.721 -21.988 1.00 97.88 189 LEU A C 1
ATOM 1432 O O . LEU A 1 189 ? 14.112 -4.103 -21.203 1.00 97.88 189 LEU A O 1
ATOM 1436 N N . GLY A 1 190 ? 12.220 -4.478 -22.363 1.00 97.38 190 GLY A N 1
ATOM 1437 C CA . GLY A 1 190 ? 11.960 -5.799 -21.812 1.00 97.38 190 GLY A CA 1
ATOM 1438 C C . GLY A 1 190 ? 11.132 -6.664 -22.750 1.00 97.38 190 GLY A C 1
ATOM 1439 O O . GLY A 1 190 ? 11.087 -6.451 -23.964 1.00 97.38 190 GLY A O 1
ATOM 1440 N N . GLN A 1 191 ? 10.485 -7.671 -22.179 1.00 97.69 191 GLN A N 1
ATOM 1441 C CA . GLN A 1 191 ? 9.598 -8.580 -22.900 1.00 97.69 191 GLN A CA 1
ATOM 1442 C C . GLN A 1 191 ? 8.161 -8.383 -22.429 1.00 97.69 191 GLN A C 1
ATOM 1444 O O . GLN A 1 191 ? 7.941 -8.215 -21.230 1.00 97.69 191 GLN A O 1
ATOM 1449 N N . ALA A 1 192 ? 7.197 -8.413 -23.349 1.00 97.44 192 ALA A N 1
ATOM 1450 C CA . ALA A 1 192 ? 5.779 -8.345 -23.003 1.00 97.44 192 ALA A CA 1
ATOM 1451 C C . ALA A 1 192 ? 5.416 -9.467 -22.017 1.00 97.44 192 ALA A C 1
ATOM 1453 O O . ALA A 1 192 ? 5.902 -10.592 -22.157 1.00 97.44 192 ALA A O 1
ATOM 1454 N N . TYR A 1 193 ? 4.602 -9.147 -21.015 1.00 97.06 193 TYR A N 1
ATOM 1455 C CA . TYR A 1 193 ? 4.164 -10.085 -19.986 1.00 97.06 193 TYR A CA 1
ATOM 1456 C C . TYR A 1 193 ? 2.706 -9.801 -19.625 1.00 97.06 193 TYR A C 1
ATOM 1458 O O . TYR A 1 193 ? 2.384 -8.659 -19.313 1.00 97.06 193 TYR A O 1
ATOM 1466 N N . GLY A 1 194 ? 1.835 -10.808 -19.677 1.00 97.06 194 GLY A N 1
ATOM 1467 C CA . GLY A 1 194 ? 0.390 -10.586 -19.616 1.00 97.06 194 GLY A CA 1
ATOM 1468 C C . GLY A 1 194 ? -0.169 -10.074 -20.948 1.00 97.06 194 GLY A C 1
ATOM 1469 O O . GLY A 1 194 ? 0.367 -10.363 -22.021 1.00 97.06 194 GLY A O 1
ATOM 1470 N N . ALA A 1 195 ? -1.239 -9.282 -20.885 1.00 97.38 195 ALA A N 1
ATOM 1471 C CA . ALA A 1 195 ? -1.906 -8.752 -22.068 1.00 97.38 195 ALA A CA 1
ATOM 1472 C C . ALA A 1 195 ? -0.996 -7.827 -22.902 1.00 97.38 195 ALA A C 1
ATOM 1474 O O . ALA A 1 195 ? -0.126 -7.119 -22.387 1.00 97.38 195 ALA A O 1
ATOM 1475 N N . ARG A 1 196 ? -1.221 -7.806 -24.222 1.00 96.44 196 ARG A N 1
ATOM 1476 C CA . ARG A 1 196 ? -0.519 -6.915 -25.162 1.00 96.44 196 ARG A CA 1
ATOM 1477 C C . ARG A 1 196 ? -1.284 -5.608 -25.359 1.00 96.44 196 ARG A C 1
ATOM 1479 O O . ARG A 1 196 ? -2.509 -5.602 -25.360 1.00 96.44 196 ARG A O 1
ATOM 1486 N N . GLY A 1 197 ? -0.553 -4.526 -25.608 1.00 97.06 197 GLY A N 1
ATOM 1487 C CA . GLY A 1 197 ? -1.088 -3.176 -25.802 1.00 97.06 197 GLY A CA 1
ATOM 1488 C C . GLY A 1 197 ? -0.373 -2.169 -24.909 1.00 97.06 197 GLY A C 1
ATOM 1489 O O . GLY A 1 197 ? 0.817 -2.339 -24.612 1.00 97.06 197 GLY A O 1
ATOM 1490 N N . ARG A 1 198 ? -1.099 -1.143 -24.455 1.00 97.81 198 ARG A N 1
ATOM 1491 C CA . ARG A 1 198 ? -0.598 -0.156 -23.496 1.00 97.81 198 ARG A CA 1
ATOM 1492 C C . ARG A 1 198 ? -1.367 -0.145 -22.184 1.00 97.81 198 ARG A C 1
ATOM 1494 O O . ARG A 1 198 ? -2.567 -0.394 -22.149 1.00 97.81 198 ARG A O 1
ATOM 1501 N N . THR A 1 199 ? -0.686 0.294 -21.136 1.00 98.19 199 THR A N 1
ATOM 1502 C CA . THR A 1 199 ? -1.315 0.767 -19.899 1.00 98.19 199 THR A CA 1
ATOM 1503 C C . THR A 1 199 ? -0.603 2.011 -19.385 1.00 98.19 199 THR A C 1
ATOM 1505 O O . THR A 1 199 ? 0.572 2.219 -19.692 1.00 98.19 199 THR A O 1
ATOM 1508 N N . LEU A 1 200 ? -1.314 2.831 -18.614 1.00 98.12 200 LEU A N 1
ATOM 1509 C CA . LEU A 1 200 ? -0.822 4.051 -17.979 1.00 98.12 200 LEU A CA 1
ATOM 1510 C C . LEU A 1 200 ? -1.206 4.031 -16.497 1.00 98.12 200 LEU A C 1
ATOM 1512 O O . LEU A 1 200 ? -2.299 3.592 -16.143 1.00 98.12 200 LEU A O 1
ATOM 1516 N N . GLY A 1 201 ? -0.338 4.548 -15.635 1.00 97.06 201 GLY A N 1
ATOM 1517 C CA . GLY A 1 201 ? -0.615 4.634 -14.204 1.00 97.06 201 GLY A CA 1
ATOM 1518 C C . GLY A 1 201 ? 0.523 5.266 -13.418 1.00 97.06 201 GLY A C 1
ATOM 1519 O O . GLY A 1 201 ? 1.543 5.662 -13.980 1.00 97.06 201 GLY A O 1
ATOM 1520 N N . GLU A 1 202 ? 0.360 5.354 -12.103 1.00 97.56 202 GLU A N 1
ATOM 1521 C CA . GLU A 1 202 ? 1.455 5.733 -11.207 1.00 97.56 202 GLU A CA 1
ATOM 1522 C C . GLU A 1 202 ? 2.363 4.523 -10.963 1.00 97.56 202 GLU A C 1
ATOM 1524 O O . GLU A 1 202 ? 1.895 3.469 -10.534 1.00 97.56 202 GLU A O 1
ATOM 1529 N N . ILE A 1 203 ? 3.665 4.653 -11.220 1.00 98.44 203 ILE A N 1
ATOM 1530 C CA . ILE A 1 203 ? 4.613 3.574 -10.955 1.00 98.44 203 ILE A CA 1
ATOM 1531 C C . ILE A 1 203 ? 5.015 3.529 -9.483 1.00 98.44 203 ILE A C 1
ATOM 1533 O O . ILE A 1 203 ? 5.407 4.526 -8.864 1.00 98.44 203 ILE A O 1
ATOM 1537 N N . VAL A 1 204 ? 4.951 2.326 -8.930 1.00 98.44 204 VAL A N 1
ATOM 1538 C CA . VAL A 1 204 ? 5.278 2.024 -7.538 1.00 98.44 204 VAL A CA 1
ATOM 1539 C C . VAL A 1 204 ? 6.094 0.736 -7.482 1.00 98.44 204 VAL A C 1
ATOM 1541 O O . VAL A 1 204 ? 6.103 -0.032 -8.440 1.00 98.44 204 VAL A O 1
ATOM 1544 N N . PHE A 1 205 ? 6.784 0.464 -6.376 1.00 98.44 205 PHE A N 1
ATOM 1545 C CA . PHE A 1 205 ? 7.460 -0.821 -6.178 1.00 98.44 205 PHE A CA 1
ATOM 1546 C C . PHE A 1 205 ? 6.981 -1.506 -4.901 1.00 98.44 205 PHE A C 1
ATOM 1548 O O . PHE A 1 205 ? 6.672 -0.825 -3.930 1.00 98.44 205 PHE A O 1
ATOM 1555 N N . ALA A 1 206 ? 6.952 -2.839 -4.900 1.00 98.19 206 ALA A N 1
ATOM 1556 C CA . ALA A 1 206 ? 6.572 -3.655 -3.750 1.00 98.19 206 ALA A CA 1
ATOM 1557 C C . ALA A 1 206 ? 7.722 -4.586 -3.324 1.00 98.19 206 ALA A C 1
ATOM 1559 O O . ALA A 1 206 ? 8.349 -5.267 -4.150 1.00 98.19 206 ALA A O 1
ATOM 1560 N N . THR A 1 207 ? 8.024 -4.615 -2.021 1.00 97.88 207 THR A N 1
ATOM 1561 C CA . THR A 1 207 ? 9.144 -5.398 -1.457 1.00 97.88 207 THR A CA 1
ATOM 1562 C C . THR A 1 207 ? 8.797 -6.836 -1.076 1.00 97.88 207 THR A C 1
ATOM 1564 O O . THR A 1 207 ? 9.686 -7.592 -0.679 1.00 97.88 207 THR A O 1
ATOM 1567 N N . GLY A 1 208 ? 7.530 -7.236 -1.220 1.00 96.12 208 GLY A N 1
ATOM 1568 C CA . GLY A 1 208 ? 7.077 -8.600 -0.953 1.00 96.12 208 GLY A CA 1
ATOM 1569 C C . GLY A 1 208 ? 7.875 -9.643 -1.737 1.00 96.12 208 GLY A C 1
ATOM 1570 O O . GLY A 1 208 ? 8.030 -9.541 -2.952 1.00 96.12 208 GLY A O 1
ATOM 1571 N N . MET A 1 209 ? 8.409 -10.653 -1.048 1.00 97.19 209 MET A N 1
ATOM 1572 C CA . MET A 1 209 ? 9.080 -11.790 -1.703 1.00 97.19 209 MET A CA 1
ATOM 1573 C C . MET A 1 209 ? 8.125 -12.939 -2.031 1.00 97.19 209 MET A C 1
ATOM 1575 O O . MET A 1 209 ? 8.472 -13.832 -2.799 1.00 97.19 209 MET A O 1
ATOM 1579 N N . THR A 1 210 ? 6.935 -12.903 -1.446 1.00 97.31 210 THR A N 1
ATOM 1580 C CA . THR A 1 210 ? 5.836 -13.849 -1.616 1.00 97.31 210 THR A CA 1
ATOM 1581 C C . THR A 1 210 ? 4.536 -13.062 -1.687 1.00 97.31 210 THR A C 1
ATOM 1583 O O . THR A 1 210 ? 4.515 -11.879 -1.342 1.00 97.31 210 THR A O 1
ATOM 1586 N N . GLY A 1 211 ? 3.462 -13.725 -2.108 1.00 96.81 211 GLY A N 1
ATOM 1587 C CA . GLY A 1 211 ? 2.130 -13.135 -2.079 1.00 96.81 211 GLY A CA 1
ATOM 1588 C C . GLY A 1 211 ? 1.857 -12.132 -3.200 1.00 96.81 211 GLY A C 1
ATOM 1589 O O . GLY A 1 211 ? 1.246 -11.082 -2.991 1.00 96.81 211 GLY A O 1
ATOM 1590 N N . TYR A 1 212 ? 2.405 -12.401 -4.391 1.00 97.69 212 TYR A N 1
ATOM 1591 C CA . TYR A 1 212 ? 2.186 -11.547 -5.557 1.00 97.69 212 TYR A CA 1
ATOM 1592 C C . TYR A 1 212 ? 0.725 -11.580 -6.013 1.00 97.69 212 TYR A C 1
ATOM 1594 O O . TYR A 1 212 ? 0.250 -10.576 -6.523 1.00 97.69 212 TYR A O 1
ATOM 1602 N N . GLN A 1 213 ? 0.000 -12.683 -5.815 1.00 98.12 213 GLN A N 1
ATOM 1603 C CA . GLN A 1 213 ? -1.400 -12.778 -6.216 1.00 98.12 213 GLN A CA 1
ATOM 1604 C C . GLN A 1 213 ? -2.292 -11.891 -5.336 1.00 98.12 213 GLN A C 1
ATOM 1606 O O . GLN A 1 213 ? -3.096 -11.108 -5.845 1.00 98.12 213 GLN A O 1
ATOM 1611 N N . GLU A 1 214 ? -2.095 -11.959 -4.027 1.00 98.06 214 GLU A N 1
ATOM 1612 C CA . GLU A 1 214 ? -2.765 -11.125 -3.036 1.00 98.06 214 GLU A CA 1
ATOM 1613 C C . GLU A 1 214 ? -2.454 -9.643 -3.299 1.00 98.06 214 GLU A C 1
ATOM 1615 O O . GLU A 1 214 ? -3.350 -8.808 -3.313 1.00 98.06 214 GLU A O 1
ATOM 1620 N N . THR A 1 215 ? -1.192 -9.328 -3.627 1.00 97.06 215 THR A N 1
ATOM 1621 C CA . THR A 1 215 ? -0.767 -7.977 -4.041 1.00 97.06 215 THR A CA 1
ATOM 1622 C C . THR A 1 215 ? -1.514 -7.515 -5.297 1.00 97.06 215 THR A C 1
ATOM 1624 O O . THR A 1 215 ? -2.015 -6.399 -5.346 1.00 97.06 215 THR A O 1
ATOM 1627 N N . LEU A 1 216 ? -1.607 -8.356 -6.331 1.00 98.00 216 LEU A N 1
ATOM 1628 C CA . LEU A 1 216 ? -2.258 -8.006 -7.598 1.00 98.00 216 LEU A CA 1
ATOM 1629 C C . LEU A 1 216 ? -3.772 -7.809 -7.449 1.00 98.00 216 LEU A C 1
ATOM 1631 O O . LEU A 1 216 ? -4.369 -7.014 -8.177 1.00 98.00 216 LEU A O 1
ATOM 1635 N N . THR A 1 217 ? -4.383 -8.530 -6.513 1.00 97.94 217 THR A N 1
ATOM 1636 C CA . THR A 1 217 ? -5.823 -8.487 -6.237 1.00 97.94 217 THR A CA 1
ATOM 1637 C C . THR A 1 217 ? -6.197 -7.542 -5.092 1.00 97.94 217 THR A C 1
ATOM 1639 O O . THR A 1 217 ? -7.380 -7.437 -4.773 1.00 97.94 217 THR A O 1
ATOM 1642 N N . ASP A 1 218 ? -5.245 -6.799 -4.520 1.00 97.38 218 ASP A N 1
ATOM 1643 C CA . ASP A 1 218 ? -5.510 -5.709 -3.575 1.00 97.38 218 ASP A CA 1
ATOM 1644 C C . ASP A 1 218 ? -6.061 -4.474 -4.325 1.00 97.38 218 ASP A C 1
ATOM 1646 O O . ASP A 1 218 ? -5.349 -3.882 -5.148 1.00 97.38 218 ASP A O 1
ATOM 1650 N N . PRO A 1 219 ? -7.305 -4.035 -4.039 1.00 96.69 219 PRO A N 1
ATOM 1651 C CA . PRO A 1 219 ? -7.908 -2.879 -4.703 1.00 96.69 219 PRO A CA 1
ATOM 1652 C C . PRO A 1 219 ? -7.152 -1.559 -4.515 1.00 96.69 219 PRO A C 1
ATOM 1654 O O . PRO A 1 219 ? -7.304 -0.642 -5.323 1.00 96.69 219 PRO A O 1
ATOM 1657 N N . SER A 1 220 ? -6.306 -1.456 -3.490 1.00 95.19 220 SER A N 1
ATOM 1658 C CA . SER A 1 220 ? -5.509 -0.259 -3.189 1.00 95.19 220 SER A CA 1
ATOM 1659 C C . SER A 1 220 ? -4.471 0.052 -4.281 1.00 95.19 220 SER A C 1
ATOM 1661 O O . SER A 1 220 ? -4.016 1.191 -4.384 1.00 95.19 220 SER A O 1
ATOM 1663 N N . TYR A 1 221 ? -4.136 -0.921 -5.142 1.00 97.00 221 TYR A N 1
ATOM 1664 C CA . TYR A 1 221 ? -3.279 -0.710 -6.316 1.00 97.00 221 TYR A CA 1
ATOM 1665 C C . TYR A 1 221 ? -4.018 -0.234 -7.579 1.00 97.00 221 TYR A C 1
ATOM 1667 O O . TYR A 1 221 ? -3.399 -0.124 -8.644 1.00 97.00 221 TYR A O 1
ATOM 1675 N N . ALA A 1 222 ? -5.321 0.059 -7.511 1.00 96.31 222 ALA A N 1
ATOM 1676 C CA . ALA A 1 222 ? -6.051 0.582 -8.663 1.00 96.31 222 ALA A CA 1
ATOM 1677 C C . ALA A 1 222 ? -5.356 1.826 -9.251 1.00 96.31 222 ALA A C 1
ATOM 1679 O O . ALA A 1 222 ? -5.005 2.768 -8.542 1.00 96.31 222 ALA A O 1
ATOM 1680 N N . GLY A 1 223 ? -5.132 1.821 -10.569 1.00 95.25 223 GLY A N 1
ATOM 1681 C CA . GLY A 1 223 ? -4.435 2.910 -11.268 1.00 95.25 223 GLY A CA 1
ATOM 1682 C C . GLY A 1 223 ? -2.909 2.935 -11.086 1.00 95.25 223 GLY A C 1
ATOM 1683 O O . GLY A 1 223 ? -2.264 3.881 -11.545 1.00 95.25 223 GLY A O 1
ATOM 1684 N N . GLN A 1 224 ? -2.317 1.922 -10.444 1.00 98.00 224 GLN A N 1
ATOM 1685 C CA . GLN A 1 224 ? -0.872 1.831 -10.216 1.00 98.00 224 GLN A CA 1
ATOM 1686 C C . GLN A 1 224 ? -0.220 0.725 -11.049 1.00 98.00 224 GLN A C 1
ATOM 1688 O O . GLN A 1 224 ? -0.758 -0.370 -11.202 1.00 98.00 224 GLN A O 1
ATOM 1693 N N . ILE A 1 225 ? 0.974 1.007 -11.569 1.00 98.62 225 ILE A N 1
ATOM 1694 C CA . ILE A 1 225 ? 1.845 0.026 -12.220 1.00 98.62 225 ILE A CA 1
ATOM 1695 C C . ILE A 1 225 ? 2.819 -0.495 -11.163 1.00 98.62 225 ILE A C 1
ATOM 1697 O O . ILE A 1 225 ? 3.666 0.253 -10.665 1.00 98.62 225 ILE A O 1
ATOM 1701 N N . VAL A 1 226 ? 2.706 -1.776 -10.810 1.00 98.69 226 VAL A N 1
ATOM 1702 C CA . VAL A 1 226 ? 3.472 -2.366 -9.705 1.00 98.69 226 VAL A CA 1
ATOM 1703 C C . VAL A 1 226 ? 4.764 -2.995 -10.210 1.00 98.69 226 VAL A C 1
ATOM 1705 O O . VAL A 1 226 ? 4.758 -3.900 -11.042 1.00 98.69 226 VAL A O 1
ATOM 1708 N N . VAL A 1 227 ? 5.887 -2.544 -9.654 1.00 98.81 227 VAL A N 1
ATOM 1709 C CA . VAL A 1 227 ? 7.214 -3.130 -9.848 1.00 98.81 227 VAL A CA 1
ATOM 1710 C C . VAL A 1 227 ? 7.516 -4.101 -8.721 1.00 98.81 227 VAL A C 1
ATOM 1712 O O . VAL A 1 227 ? 7.695 -3.707 -7.567 1.00 98.81 227 VAL A O 1
ATOM 1715 N N . GLN A 1 228 ? 7.647 -5.379 -9.054 1.00 98.44 228 GLN A N 1
ATOM 1716 C CA . GLN A 1 228 ? 8.051 -6.370 -8.076 1.00 98.44 228 GLN A CA 1
ATOM 1717 C C . GLN A 1 228 ? 9.569 -6.359 -7.896 1.00 98.44 228 GLN A C 1
ATOM 1719 O O . GLN A 1 228 ? 10.344 -6.570 -8.835 1.00 98.44 228 GLN A O 1
ATOM 1724 N N . THR A 1 229 ? 10.015 -6.127 -6.664 1.00 98.31 229 THR A N 1
ATOM 1725 C CA . THR A 1 229 ? 11.455 -6.148 -6.360 1.00 98.31 229 THR A CA 1
ATOM 1726 C C . THR A 1 229 ? 12.007 -7.570 -6.256 1.00 98.31 229 THR A C 1
ATOM 1728 O O . THR A 1 229 ? 13.180 -7.801 -6.562 1.00 98.31 229 THR A O 1
ATOM 1731 N N . ALA A 1 230 ? 11.174 -8.529 -5.843 1.00 97.81 230 ALA A N 1
ATOM 1732 C CA . ALA A 1 230 ? 11.531 -9.936 -5.835 1.00 97.81 230 ALA A CA 1
ATOM 1733 C C . ALA A 1 230 ? 11.721 -10.427 -7.281 1.00 97.81 230 ALA A C 1
ATOM 1735 O O . ALA A 1 230 ? 10.857 -10.195 -8.126 1.00 97.81 230 ALA A O 1
ATOM 1736 N N . PRO A 1 231 ? 12.866 -11.059 -7.601 1.00 96.50 231 PRO A N 1
ATOM 1737 C CA . PRO A 1 231 ? 13.247 -11.261 -8.991 1.00 96.50 231 PRO A CA 1
ATOM 1738 C C . PRO A 1 231 ? 12.421 -12.338 -9.696 1.00 96.50 231 PRO A C 1
ATOM 1740 O O . PRO A 1 231 ? 12.126 -12.167 -10.873 1.00 96.50 231 PRO A O 1
ATOM 1743 N N . HIS A 1 232 ? 12.066 -13.416 -8.991 1.00 97.62 232 HIS A N 1
ATOM 1744 C CA . HIS A 1 232 ? 11.317 -14.546 -9.543 1.00 97.62 232 HIS A CA 1
ATOM 1745 C C . HIS A 1 232 ? 9.858 -14.474 -9.124 1.00 97.62 232 HIS A C 1
ATOM 1747 O O . HIS A 1 232 ? 9.576 -14.540 -7.929 1.00 97.62 232 HIS A O 1
ATOM 1753 N N . ILE A 1 233 ? 8.955 -14.375 -10.097 1.00 98.38 233 ILE A N 1
ATOM 1754 C CA . ILE A 1 233 ? 7.522 -14.157 -9.867 1.00 98.38 233 ILE A CA 1
ATOM 1755 C C . ILE A 1 233 ? 6.683 -15.137 -10.676 1.00 98.38 233 ILE A C 1
ATOM 1757 O O . ILE A 1 233 ? 7.059 -15.486 -11.786 1.00 98.38 233 ILE A O 1
ATOM 1761 N N . GLY A 1 234 ? 5.575 -15.623 -10.108 1.00 97.81 234 GLY A N 1
ATOM 1762 C CA . GLY A 1 234 ? 4.743 -16.671 -10.717 1.00 97.81 234 GLY A CA 1
ATOM 1763 C C . GLY A 1 234 ? 5.189 -18.104 -10.391 1.00 97.81 234 GLY A C 1
ATOM 1764 O O . GLY A 1 234 ? 4.653 -19.063 -10.935 1.00 97.81 234 GLY A O 1
ATOM 1765 N N . ASN A 1 235 ? 6.174 -18.287 -9.505 1.00 97.69 235 ASN A N 1
ATOM 1766 C CA . ASN A 1 235 ? 6.713 -19.606 -9.139 1.00 97.69 235 ASN A CA 1
ATOM 1767 C C . ASN A 1 235 ? 5.670 -20.552 -8.518 1.00 97.69 235 ASN A C 1
ATOM 1769 O O . ASN A 1 235 ? 5.762 -21.769 -8.690 1.00 97.69 235 ASN A O 1
ATOM 1773 N N . THR A 1 236 ? 4.681 -20.004 -7.815 1.00 98.00 236 THR A N 1
ATOM 1774 C CA . THR A 1 236 ? 3.583 -20.759 -7.196 1.00 98.00 236 THR A CA 1
ATOM 1775 C C . THR A 1 236 ? 2.297 -20.768 -8.016 1.00 98.00 236 THR A C 1
ATOM 1777 O O . THR A 1 236 ? 1.319 -21.339 -7.546 1.00 98.00 236 THR A O 1
ATOM 1780 N N . GLY A 1 237 ? 2.296 -20.175 -9.215 1.00 97.88 237 GLY A N 1
ATOM 1781 C CA . GLY A 1 237 ? 1.078 -19.968 -9.996 1.00 97.88 237 GLY A CA 1
ATOM 1782 C C . GLY A 1 237 ? 0.041 -19.151 -9.231 1.00 97.88 237 GLY A C 1
ATOM 1783 O O . GLY A 1 237 ? 0.373 -18.412 -8.304 1.00 97.88 237 GLY A O 1
ATOM 1784 N N . THR A 1 238 ? -1.216 -19.320 -9.607 1.00 98.19 238 THR A N 1
ATOM 1785 C CA . THR A 1 238 ? -2.357 -18.677 -8.954 1.00 98.19 238 THR A CA 1
ATOM 1786 C C . THR A 1 238 ? -3.450 -19.692 -8.628 1.00 98.19 238 THR A C 1
ATOM 1788 O O . THR A 1 238 ? -3.461 -20.817 -9.146 1.00 98.19 238 THR A O 1
ATOM 1791 N N . ASN A 1 239 ? -4.349 -19.321 -7.720 1.00 97.94 239 ASN A N 1
ATOM 1792 C CA . ASN A 1 239 ? -5.501 -20.124 -7.301 1.00 97.94 239 ASN A CA 1
ATOM 1793 C C . ASN A 1 239 ? -6.664 -19.233 -6.849 1.00 97.94 239 ASN A C 1
ATOM 1795 O O . ASN A 1 239 ? -6.486 -18.043 -6.640 1.00 97.94 239 ASN A O 1
ATOM 1799 N N . ASP A 1 240 ? -7.864 -19.774 -6.682 1.00 95.38 240 ASP A N 1
ATOM 1800 C CA . ASP A 1 240 ? -9.017 -18.937 -6.315 1.00 95.38 240 ASP A CA 1
ATOM 1801 C C . ASP A 1 240 ? -9.047 -18.504 -4.835 1.00 95.38 240 ASP A C 1
ATOM 1803 O O . ASP A 1 240 ? -9.751 -17.553 -4.506 1.00 95.38 240 ASP A O 1
ATOM 1807 N N . GLU A 1 241 ? -8.282 -19.160 -3.954 1.00 95.31 241 GLU A N 1
ATOM 1808 C CA . GLU A 1 241 ? -8.276 -18.901 -2.505 1.00 95.31 241 GLU A CA 1
ATOM 1809 C C . GLU A 1 241 ? -7.425 -17.682 -2.117 1.00 95.31 241 GLU A C 1
ATOM 1811 O O . GLU A 1 241 ? -7.801 -16.949 -1.211 1.00 95.31 241 GLU A O 1
ATOM 1816 N N . ASP A 1 242 ? -6.303 -17.440 -2.803 1.00 96.88 242 ASP A N 1
ATOM 1817 C CA . ASP A 1 242 ? -5.359 -16.345 -2.497 1.00 96.88 242 ASP A CA 1
ATOM 1818 C C . ASP A 1 242 ? -5.785 -14.993 -3.114 1.00 96.88 242 ASP A C 1
ATOM 1820 O O . ASP A 1 242 ? -4.987 -14.067 -3.262 1.00 96.88 242 ASP A O 1
ATOM 1824 N N . ARG A 1 243 ? -7.041 -14.864 -3.551 1.00 96.06 243 ARG A N 1
ATOM 1825 C CA . ARG A 1 243 ? -7.567 -13.613 -4.107 1.00 96.06 243 ARG A CA 1
ATOM 1826 C C . ARG A 1 243 ? -8.118 -12.748 -2.987 1.00 96.06 243 ARG A C 1
ATOM 1828 O O . ARG A 1 243 ? -9.079 -13.122 -2.326 1.00 96.06 243 ARG A O 1
ATOM 1835 N N . GLU A 1 244 ? -7.603 -11.532 -2.865 1.00 97.12 244 GLU A N 1
ATOM 1836 C CA . GLU A 1 244 ? -8.114 -10.575 -1.883 1.00 97.12 244 GLU A CA 1
ATOM 1837 C C . GLU A 1 244 ? -9.336 -9.800 -2.383 1.00 97.12 244 GLU A C 1
ATOM 1839 O O . GLU A 1 244 ? -9.992 -9.105 -1.607 1.00 97.12 244 GLU A O 1
ATOM 1844 N N . SER A 1 245 ? -9.697 -9.943 -3.660 1.00 96.12 245 SER A N 1
ATOM 1845 C CA . SER A 1 245 ? -10.908 -9.356 -4.229 1.00 96.12 245 SER A CA 1
ATOM 1846 C C . SER A 1 245 ? -11.312 -10.001 -5.569 1.00 96.12 245 SER A C 1
ATOM 1848 O O . SER A 1 245 ? -10.708 -10.960 -6.058 1.00 96.12 245 SER A O 1
ATOM 1850 N N . ARG A 1 246 ? -12.350 -9.435 -6.200 1.00 94.12 246 ARG A N 1
ATOM 1851 C CA . ARG A 1 246 ? -13.015 -9.963 -7.403 1.00 94.12 246 ARG A CA 1
ATOM 1852 C C . ARG A 1 246 ? -12.190 -9.981 -8.698 1.00 94.12 246 ARG A C 1
ATOM 1854 O O . ARG A 1 246 ? -12.629 -10.620 -9.647 1.00 94.12 246 ARG A O 1
ATOM 1861 N N . ARG A 1 247 ? -11.049 -9.283 -8.783 1.00 94.94 247 ARG A N 1
ATOM 1862 C CA . ARG A 1 247 ? -10.189 -9.190 -9.990 1.00 94.94 247 ARG A CA 1
ATOM 1863 C C . ARG A 1 247 ? -8.788 -8.679 -9.662 1.00 94.94 247 ARG A C 1
ATOM 1865 O O . ARG A 1 247 ? -8.555 -8.234 -8.540 1.00 94.94 247 ARG A O 1
ATOM 1872 N N . ILE A 1 248 ? -7.881 -8.719 -10.633 1.00 97.88 248 ILE A N 1
ATOM 1873 C CA . ILE A 1 248 ? -6.607 -8.001 -10.561 1.00 97.88 248 ILE A CA 1
ATOM 1874 C C . ILE A 1 248 ? -6.868 -6.495 -10.734 1.00 97.88 248 ILE A C 1
ATOM 1876 O O . ILE A 1 248 ? -7.593 -6.077 -11.637 1.00 97.88 248 ILE A O 1
ATOM 1880 N N . TRP A 1 249 ? -6.307 -5.674 -9.841 1.00 97.44 249 TRP A N 1
ATOM 1881 C CA . TRP A 1 249 ? -6.567 -4.227 -9.789 1.00 97.44 249 TRP A CA 1
ATOM 1882 C C . TRP A 1 249 ? -5.421 -3.354 -10.272 1.00 97.44 249 TRP A C 1
ATOM 1884 O O . TRP A 1 249 ? -5.659 -2.193 -10.611 1.00 97.44 249 TRP A O 1
ATOM 1894 N N . VAL A 1 250 ? -4.195 -3.881 -10.310 1.00 97.81 250 VAL A N 1
ATOM 1895 C CA . VAL A 1 250 ? -3.049 -3.119 -10.819 1.00 97.81 250 VAL A CA 1
ATOM 1896 C C . VAL A 1 250 ? -3.323 -2.657 -12.252 1.00 97.81 250 VAL A C 1
ATOM 1898 O O . VAL A 1 250 ? -3.881 -3.394 -13.059 1.00 97.81 250 VAL A O 1
ATOM 1901 N N . ALA A 1 251 ? -2.902 -1.444 -12.598 1.00 97.50 251 ALA A N 1
ATOM 1902 C CA . ALA A 1 251 ? -2.972 -0.965 -13.977 1.00 97.50 251 ALA A CA 1
ATOM 1903 C C . ALA A 1 251 ? -1.978 -1.709 -14.883 1.00 97.50 251 ALA A C 1
ATOM 1905 O O . ALA A 1 251 ? -2.225 -1.883 -16.074 1.00 97.50 251 ALA A O 1
ATOM 1906 N N . GLY A 1 252 ? -0.850 -2.144 -14.323 1.00 98.44 252 GLY A N 1
ATOM 1907 C CA . GLY A 1 252 ? 0.152 -2.932 -15.026 1.00 98.44 252 GLY A CA 1
ATOM 1908 C C . GLY A 1 252 ? 1.153 -3.572 -14.079 1.00 98.44 252 GLY A C 1
ATOM 1909 O O . GLY A 1 252 ? 1.207 -3.233 -12.893 1.00 98.44 252 GLY A O 1
ATOM 1910 N N . TYR A 1 253 ? 1.963 -4.489 -14.605 1.00 98.69 253 TYR A N 1
ATOM 1911 C CA . TYR A 1 253 ? 2.880 -5.274 -13.781 1.00 98.69 253 TYR A CA 1
ATOM 1912 C C . TYR A 1 253 ? 4.289 -5.376 -14.365 1.00 98.69 253 TYR A C 1
ATOM 1914 O O . TYR A 1 253 ? 4.474 -5.623 -15.555 1.00 98.69 253 TYR A O 1
ATOM 1922 N N . VAL A 1 254 ? 5.301 -5.170 -13.524 1.00 98.81 254 VAL A N 1
ATOM 1923 C CA . VAL A 1 254 ? 6.705 -5.077 -13.934 1.00 98.81 254 VAL A CA 1
ATOM 1924 C C . VAL A 1 254 ? 7.544 -6.061 -13.126 1.00 98.81 254 VAL A C 1
ATOM 1926 O O . VAL A 1 254 ? 7.683 -5.926 -11.909 1.00 98.81 254 VAL A O 1
ATOM 1929 N N . VAL A 1 255 ? 8.147 -7.039 -13.804 1.00 98.56 255 VAL A N 1
ATOM 1930 C CA . VAL A 1 255 ? 8.894 -8.136 -13.166 1.00 98.56 255 VAL A CA 1
ATOM 1931 C C . VAL A 1 255 ? 10.279 -8.332 -13.778 1.00 98.56 255 VAL A C 1
ATOM 1933 O O . VAL A 1 255 ? 10.542 -7.981 -14.928 1.00 98.56 255 VAL A O 1
ATOM 1936 N N . ARG A 1 256 ? 11.204 -8.924 -13.014 1.00 98.12 256 ARG A N 1
ATOM 1937 C CA . ARG A 1 256 ? 12.542 -9.251 -13.530 1.00 98.12 256 ARG A CA 1
ATOM 1938 C C . ARG A 1 256 ? 12.554 -10.575 -14.287 1.00 98.12 256 ARG A C 1
ATOM 1940 O O . ARG A 1 256 ? 13.108 -10.623 -15.382 1.00 98.12 256 ARG A O 1
ATOM 1947 N N . ASP A 1 257 ? 12.033 -11.640 -13.690 1.00 97.19 257 ASP A N 1
ATOM 1948 C CA . ASP A 1 257 ? 12.113 -13.007 -14.210 1.00 97.19 257 ASP A CA 1
ATOM 1949 C C . ASP A 1 257 ? 10.800 -13.758 -13.908 1.00 97.19 257 ASP A C 1
ATOM 1951 O O . ASP A 1 257 ? 10.619 -14.275 -12.803 1.00 97.19 257 ASP A O 1
ATOM 1955 N N . PRO A 1 258 ? 9.838 -13.772 -14.847 1.00 95.94 258 PRO A N 1
ATOM 1956 C CA . PRO A 1 258 ? 8.610 -14.533 -14.686 1.00 95.94 258 PRO A CA 1
ATOM 1957 C C . PRO A 1 258 ? 8.931 -16.028 -14.716 1.00 95.94 258 PRO A C 1
ATOM 1959 O O . PRO A 1 258 ? 9.796 -16.494 -15.465 1.00 95.94 258 PRO A O 1
ATOM 1962 N N . SER A 1 259 ? 8.249 -16.793 -13.872 1.00 94.31 259 SER A N 1
ATOM 1963 C CA . SER A 1 259 ? 8.506 -18.215 -13.728 1.00 94.31 259 SER A CA 1
ATOM 1964 C C . SER A 1 259 ? 8.091 -18.955 -14.990 1.00 94.31 259 SER A C 1
ATOM 1966 O O . SER A 1 259 ? 6.941 -18.909 -15.402 1.00 94.31 259 SER A O 1
ATOM 1968 N N . ARG A 1 260 ? 9.026 -19.706 -15.572 1.00 90.69 260 ARG A N 1
ATOM 1969 C CA . ARG A 1 260 ? 8.764 -20.558 -16.746 1.00 90.69 260 ARG A CA 1
ATOM 1970 C C . ARG A 1 260 ? 7.965 -21.818 -16.409 1.00 90.69 260 ARG A C 1
ATOM 1972 O O . ARG A 1 260 ? 7.463 -22.482 -17.306 1.00 90.69 260 ARG A O 1
ATOM 1979 N N . VAL A 1 261 ? 7.956 -22.201 -15.134 1.00 92.69 261 VAL A N 1
ATOM 1980 C CA . VAL A 1 261 ? 7.269 -23.388 -14.622 1.00 92.69 261 VAL A CA 1
ATOM 1981 C C . VAL A 1 261 ? 6.571 -23.007 -13.328 1.00 92.69 261 VAL A C 1
ATOM 1983 O O . VAL A 1 261 ? 7.186 -22.445 -12.420 1.00 92.69 261 VAL A O 1
ATOM 1986 N N . VAL A 1 262 ? 5.294 -23.346 -13.241 1.00 97.00 262 VAL A N 1
ATOM 1987 C CA . VAL A 1 262 ? 4.500 -23.238 -12.021 1.00 97.00 262 VAL A CA 1
ATOM 1988 C C . VAL A 1 262 ? 4.684 -24.515 -11.209 1.00 97.00 262 VAL A C 1
ATOM 1990 O O . VAL A 1 262 ? 4.535 -25.613 -11.741 1.00 97.00 262 VAL A O 1
ATOM 1993 N N . SER A 1 263 ? 5.037 -24.393 -9.928 1.00 97.44 263 SER A N 1
ATOM 1994 C CA . SER A 1 263 ? 5.289 -25.557 -9.072 1.00 97.44 263 SER A CA 1
ATOM 1995 C C . SER A 1 263 ? 4.843 -25.309 -7.634 1.00 97.44 263 SER A C 1
ATOM 1997 O O . SER A 1 263 ? 5.653 -25.066 -6.737 1.00 97.44 263 SER A O 1
ATOM 1999 N N . ASN A 1 264 ? 3.540 -25.429 -7.400 1.00 98.44 264 ASN A N 1
ATOM 2000 C CA . ASN A 1 264 ? 2.946 -25.466 -6.069 1.00 98.44 264 ASN A CA 1
ATOM 2001 C C . ASN A 1 264 ? 1.713 -26.379 -6.096 1.00 98.44 264 ASN A C 1
ATOM 2003 O O . ASN A 1 264 ? 0.993 -26.400 -7.087 1.00 98.44 264 ASN A O 1
ATOM 2007 N N . PHE A 1 265 ? 1.464 -27.134 -5.024 1.00 98.25 265 PHE A N 1
ATOM 2008 C CA . PHE A 1 265 ? 0.321 -28.054 -4.953 1.00 98.25 265 PHE A CA 1
ATOM 2009 C C . PHE A 1 265 ? -1.042 -27.340 -4.969 1.00 98.25 265 PHE A C 1
ATOM 2011 O O . PHE A 1 265 ? -2.038 -27.963 -5.320 1.00 98.25 265 PHE A O 1
ATOM 2018 N N . ARG A 1 266 ? -1.083 -26.055 -4.586 1.00 98.00 266 ARG A N 1
ATOM 2019 C CA . ARG A 1 266 ? -2.277 -25.196 -4.637 1.00 98.00 266 ARG A CA 1
ATOM 2020 C C . ARG A 1 266 ? -2.486 -24.556 -6.005 1.00 98.00 266 ARG A C 1
ATOM 2022 O O . ARG A 1 266 ? -3.552 -24.004 -6.240 1.00 98.00 266 ARG A O 1
ATOM 2029 N N . ALA A 1 267 ? -1.482 -24.586 -6.885 1.00 97.56 267 ALA A N 1
ATOM 2030 C CA . ALA A 1 267 ? -1.551 -23.895 -8.163 1.00 97.56 267 ALA A CA 1
ATOM 2031 C C . ALA A 1 267 ? -2.642 -24.496 -9.052 1.00 97.56 267 ALA A C 1
ATOM 2033 O O . ALA A 1 267 ? -2.669 -25.703 -9.291 1.00 97.56 267 ALA A O 1
ATOM 2034 N N . GLN A 1 268 ? -3.504 -23.633 -9.575 1.00 97.94 268 GLN A N 1
ATOM 2035 C CA . GLN A 1 268 ? -4.541 -23.989 -10.538 1.00 97.94 268 GLN A CA 1
ATOM 2036 C C . GLN A 1 268 ? -4.218 -23.443 -11.930 1.00 97.94 268 GLN A C 1
ATOM 2038 O O . GLN A 1 268 ? -4.586 -24.063 -12.926 1.00 97.94 268 GLN A O 1
ATOM 2043 N N . ARG A 1 269 ? -3.534 -22.293 -12.000 1.00 96.38 269 ARG A N 1
ATOM 2044 C CA . ARG A 1 269 ? -3.196 -21.576 -13.239 1.00 96.38 269 ARG A CA 1
ATOM 2045 C C . ARG A 1 269 ? -1.806 -20.947 -13.151 1.00 96.38 269 ARG A C 1
ATOM 2047 O O . ARG A 1 269 ? -1.191 -20.911 -12.078 1.00 96.38 269 ARG A O 1
ATOM 2054 N N . SER A 1 270 ? -1.288 -20.496 -14.290 1.00 97.06 270 SER A N 1
ATOM 2055 C CA . SER A 1 270 ? -0.097 -19.650 -14.330 1.00 97.06 270 SER A CA 1
ATOM 2056 C C . SER A 1 270 ? -0.458 -18.186 -14.080 1.00 97.06 270 SER A C 1
ATOM 2058 O O . SER A 1 270 ? -1.605 -17.776 -14.235 1.00 97.06 270 SER A O 1
ATOM 2060 N N . LEU A 1 271 ? 0.530 -17.391 -13.663 1.00 97.69 271 LEU A N 1
ATOM 2061 C CA . LEU A 1 271 ? 0.302 -15.968 -13.429 1.00 97.69 271 LEU A CA 1
ATOM 2062 C C . LEU A 1 271 ? 0.108 -15.200 -14.744 1.00 97.69 271 LEU A C 1
ATOM 2064 O O . LEU A 1 271 ? -0.689 -14.273 -14.792 1.00 97.69 271 LEU A O 1
ATOM 2068 N N . ASP A 1 272 ? 0.834 -15.566 -15.798 1.00 95.56 272 ASP A N 1
ATOM 2069 C CA . ASP A 1 272 ? 0.677 -14.992 -17.133 1.00 95.56 272 ASP A CA 1
ATOM 2070 C C . ASP A 1 272 ? -0.717 -15.230 -17.709 1.00 95.56 272 ASP A C 1
ATOM 2072 O O . ASP A 1 272 ? -1.291 -14.277 -18.230 1.00 95.56 272 ASP A O 1
ATOM 2076 N N . ASP A 1 273 ? -1.288 -16.429 -17.541 1.00 95.25 273 ASP A N 1
ATOM 2077 C CA . ASP A 1 273 ? -2.667 -16.702 -17.971 1.00 95.25 273 ASP A CA 1
ATOM 2078 C C . ASP A 1 273 ? -3.664 -15.770 -17.263 1.00 95.25 273 ASP A C 1
ATOM 2080 O O . ASP A 1 273 ? -4.527 -15.172 -17.908 1.00 95.25 273 ASP A O 1
ATOM 2084 N N . ASP A 1 274 ? -3.527 -15.599 -15.942 1.00 96.88 274 ASP A N 1
ATOM 2085 C CA . ASP A 1 274 ? -4.405 -14.715 -15.169 1.00 96.88 274 ASP A CA 1
ATOM 2086 C C . ASP A 1 274 ? -4.235 -13.244 -15.606 1.00 96.88 274 ASP A C 1
ATOM 2088 O O . ASP A 1 274 ? -5.234 -12.555 -15.820 1.00 96.88 274 ASP A O 1
ATOM 2092 N N . LEU A 1 275 ? -2.999 -12.770 -15.824 1.00 98.06 275 LEU A N 1
ATOM 2093 C CA . LEU A 1 275 ? -2.735 -11.414 -16.328 1.00 98.06 275 LEU A CA 1
ATOM 2094 C C . LEU A 1 275 ? -3.310 -11.190 -17.735 1.00 98.06 275 LEU A C 1
ATOM 2096 O O . LEU A 1 275 ? -3.865 -10.124 -17.996 1.00 98.06 275 LEU A O 1
ATOM 2100 N N . GLU A 1 276 ? -3.182 -12.157 -18.646 1.00 96.69 276 GLU A N 1
ATOM 2101 C CA . GLU A 1 276 ? -3.779 -12.076 -19.985 1.00 96.69 276 GLU A CA 1
ATOM 2102 C C . GLU A 1 276 ? -5.309 -12.054 -19.912 1.00 96.69 276 GLU A C 1
ATOM 2104 O O . GLU A 1 276 ? -5.940 -11.226 -20.572 1.00 96.69 276 GLU A O 1
ATOM 2109 N N . SER A 1 277 ? -5.902 -12.915 -19.079 1.00 95.75 277 SER A N 1
ATOM 2110 C CA . SER A 1 277 ? -7.357 -13.035 -18.941 1.00 95.75 277 SER A CA 1
ATOM 2111 C C . SER A 1 277 ? -8.020 -11.782 -18.357 1.00 95.75 277 SER A C 1
ATOM 2113 O O . SER A 1 277 ? -9.076 -11.374 -18.842 1.00 95.75 277 SER A O 1
ATOM 2115 N N . ASP A 1 278 ? -7.369 -11.122 -17.392 1.00 96.12 278 ASP A N 1
ATOM 2116 C CA . ASP A 1 278 ? -7.840 -9.871 -16.783 1.00 96.12 278 ASP A CA 1
ATOM 2117 C C . ASP A 1 278 ? -7.411 -8.623 -17.587 1.00 96.12 278 ASP A C 1
ATOM 2119 O O . ASP A 1 278 ? -7.726 -7.493 -17.206 1.00 96.12 278 ASP A O 1
ATOM 2123 N N . GLY A 1 279 ? -6.716 -8.796 -18.721 1.00 97.44 279 GLY A N 1
ATOM 2124 C CA . GLY A 1 279 ? -6.314 -7.695 -19.602 1.00 97.44 279 GLY A CA 1
ATOM 2125 C C . GLY A 1 279 ? -5.186 -6.820 -19.043 1.00 97.44 279 GLY A C 1
ATOM 2126 O O . GLY A 1 279 ? -5.071 -5.648 -19.404 1.00 97.44 279 GLY A O 1
ATOM 2127 N N . ILE A 1 280 ? -4.352 -7.363 -18.157 1.00 98.44 280 ILE A N 1
ATOM 2128 C CA . ILE A 1 280 ? -3.288 -6.631 -17.469 1.00 98.44 280 ILE A CA 1
ATOM 2129 C C . ILE A 1 280 ? -2.033 -6.586 -18.333 1.00 98.44 280 ILE A C 1
ATOM 2131 O O . ILE A 1 280 ? -1.376 -7.601 -18.566 1.00 98.44 280 ILE A O 1
ATOM 2135 N N . VAL A 1 281 ? -1.669 -5.382 -18.773 1.00 98.44 281 VAL A N 1
ATOM 2136 C CA . VAL A 1 281 ? -0.448 -5.153 -19.553 1.00 98.44 281 VAL A CA 1
ATOM 2137 C C . VAL A 1 281 ? 0.760 -5.086 -18.623 1.00 98.44 281 VAL A C 1
ATOM 2139 O O . VAL A 1 281 ? 0.816 -4.278 -17.693 1.00 98.44 281 VAL A O 1
ATOM 2142 N N . GLY A 1 282 ? 1.766 -5.908 -18.896 1.00 98.06 282 GLY A N 1
ATOM 2143 C CA . GLY A 1 282 ? 2.987 -5.969 -18.108 1.00 98.06 282 GLY A CA 1
ATOM 2144 C C . GLY A 1 282 ? 4.258 -6.120 -18.935 1.00 98.06 282 GLY A C 1
ATOM 2145 O O . GLY A 1 282 ? 4.259 -6.259 -20.161 1.00 98.06 282 GLY A O 1
ATOM 2146 N N . ILE A 1 283 ? 5.383 -6.060 -18.229 1.00 98.69 283 ILE A N 1
ATOM 2147 C CA . ILE A 1 283 ? 6.725 -6.163 -18.796 1.00 98.69 283 ILE A CA 1
ATOM 2148 C C . ILE A 1 283 ? 7.638 -6.973 -17.881 1.00 98.69 283 ILE A C 1
ATOM 2150 O O . ILE A 1 283 ? 7.685 -6.789 -16.665 1.00 98.69 283 ILE A O 1
ATOM 2154 N N . SER A 1 284 ? 8.391 -7.872 -18.496 1.00 98.50 284 SER A N 1
ATOM 2155 C CA . SER A 1 284 ? 9.388 -8.715 -17.856 1.00 98.50 284 SER A CA 1
ATOM 2156 C C . SER A 1 284 ? 10.803 -8.433 -18.366 1.00 98.50 284 SER A C 1
ATOM 2158 O O . SER A 1 284 ? 11.000 -7.643 -19.291 1.00 98.50 284 SER A O 1
ATOM 2160 N N . ALA A 1 285 ? 11.800 -9.116 -17.793 1.00 96.75 285 ALA A N 1
ATOM 2161 C CA . ALA A 1 285 ? 13.204 -9.042 -18.204 1.00 96.75 285 ALA A CA 1
ATOM 2162 C C . ALA A 1 285 ? 13.830 -7.640 -18.075 1.00 96.75 285 ALA A C 1
ATOM 2164 O O . ALA A 1 285 ? 14.863 -7.365 -18.683 1.00 96.75 285 ALA A O 1
ATOM 2165 N N . VAL A 1 286 ? 13.249 -6.783 -17.231 1.00 96.56 286 VAL A N 1
ATOM 2166 C CA . VAL A 1 286 ? 13.774 -5.449 -16.908 1.00 96.56 286 VAL A CA 1
ATOM 2167 C C . VAL A 1 286 ? 14.560 -5.459 -15.601 1.00 96.56 286 VAL A C 1
ATOM 2169 O O . VAL A 1 286 ? 14.326 -6.286 -14.718 1.00 96.56 286 VAL A O 1
ATOM 2172 N N . ASP A 1 287 ? 15.486 -4.513 -15.436 1.00 97.94 287 ASP A N 1
ATOM 2173 C CA . ASP A 1 287 ? 16.182 -4.308 -14.164 1.00 97.94 287 ASP A CA 1
ATOM 2174 C C . ASP A 1 287 ? 15.253 -3.627 -13.142 1.00 97.94 287 ASP A C 1
ATOM 2176 O O . ASP A 1 287 ? 15.274 -2.409 -12.941 1.00 97.94 287 ASP A O 1
ATOM 2180 N N . THR A 1 288 ? 14.435 -4.434 -12.460 1.00 98.38 288 THR A N 1
ATOM 2181 C CA . THR A 1 288 ? 13.518 -3.953 -11.417 1.00 98.38 288 THR A CA 1
ATOM 2182 C C . THR A 1 288 ? 14.249 -3.278 -10.258 1.00 98.38 288 THR A C 1
ATOM 2184 O O . THR A 1 288 ? 13.675 -2.410 -9.600 1.00 98.38 288 THR A O 1
ATOM 2187 N N . ARG A 1 289 ? 15.536 -3.578 -10.026 1.00 98.31 289 ARG A N 1
ATOM 2188 C CA . ARG A 1 289 ? 16.348 -2.896 -9.010 1.00 98.31 289 ARG A CA 1
ATOM 2189 C C . ARG A 1 289 ? 16.725 -1.486 -9.454 1.00 98.31 289 ARG A C 1
ATOM 2191 O O . ARG A 1 289 ? 16.675 -0.579 -8.623 1.00 98.31 289 ARG A O 1
ATOM 2198 N N . ALA A 1 290 ? 17.111 -1.286 -10.713 1.00 97.69 290 ALA A N 1
ATOM 2199 C CA . ALA A 1 290 ? 17.371 0.046 -11.258 1.00 97.69 290 ALA A CA 1
ATOM 2200 C C . ALA A 1 290 ? 16.108 0.918 -11.208 1.00 97.69 290 ALA A C 1
ATOM 2202 O O . ALA A 1 290 ? 16.171 2.045 -10.714 1.00 97.69 290 ALA A O 1
ATOM 2203 N N . ILE A 1 291 ? 14.962 0.357 -11.609 1.00 98.38 291 ILE A N 1
ATOM 2204 C CA . ILE A 1 291 ? 13.651 1.019 -11.536 1.00 98.38 291 ILE A CA 1
ATOM 2205 C C . ILE A 1 291 ? 13.318 1.393 -10.085 1.00 98.38 291 ILE A C 1
ATOM 2207 O O . ILE A 1 291 ? 13.060 2.554 -9.784 1.00 98.38 291 ILE A O 1
ATOM 2211 N N . THR A 1 292 ? 13.426 0.443 -9.153 1.00 98.38 292 THR A N 1
ATOM 2212 C CA . THR A 1 292 ? 13.158 0.673 -7.721 1.00 98.38 292 THR A CA 1
ATOM 2213 C C . THR A 1 292 ? 14.039 1.774 -7.138 1.00 98.38 292 THR A C 1
ATOM 2215 O O . THR A 1 292 ? 13.562 2.656 -6.429 1.00 98.38 292 THR A O 1
ATOM 2218 N N . ARG A 1 293 ? 15.348 1.751 -7.429 1.00 97.69 293 ARG A N 1
ATOM 2219 C CA . ARG A 1 293 ? 16.280 2.782 -6.947 1.00 97.69 293 ARG A CA 1
ATOM 2220 C C . ARG A 1 293 ? 15.928 4.159 -7.486 1.00 97.69 293 ARG A C 1
ATOM 2222 O O . ARG A 1 293 ? 16.123 5.131 -6.764 1.00 97.69 293 ARG A O 1
ATOM 2229 N N . HIS A 1 294 ? 15.458 4.221 -8.727 1.00 97.56 294 HIS A N 1
ATOM 2230 C CA . HIS A 1 294 ? 15.019 5.462 -9.339 1.00 97.56 294 HIS A CA 1
ATOM 2231 C C . HIS A 1 294 ? 13.764 6.007 -8.663 1.00 97.56 294 HIS A C 1
ATOM 2233 O O . HIS A 1 294 ? 13.819 7.112 -8.138 1.00 97.56 294 HIS A O 1
ATOM 2239 N N . ILE A 1 295 ? 12.699 5.205 -8.562 1.00 97.25 295 ILE A N 1
ATOM 2240 C CA . ILE A 1 295 ? 11.445 5.596 -7.892 1.00 97.25 295 ILE A CA 1
ATOM 2241 C C . ILE A 1 295 ? 11.716 6.030 -6.448 1.00 97.25 295 ILE A C 1
ATOM 2243 O O . ILE A 1 295 ? 11.227 7.055 -5.999 1.00 97.25 295 ILE A O 1
ATOM 2247 N N . ARG A 1 296 ? 12.567 5.306 -5.714 1.00 94.94 296 ARG A N 1
ATOM 2248 C CA . ARG A 1 296 ? 12.940 5.684 -4.343 1.00 94.94 296 ARG A CA 1
ATOM 2249 C C . ARG A 1 296 ? 13.612 7.064 -4.260 1.00 94.94 296 ARG A C 1
ATOM 2251 O O . ARG A 1 296 ? 13.476 7.741 -3.251 1.00 94.94 296 ARG A O 1
ATOM 2258 N N . SER A 1 297 ? 14.391 7.452 -5.270 1.00 91.62 297 SER A N 1
ATOM 2259 C CA . SER A 1 297 ? 15.134 8.720 -5.277 1.00 91.62 297 SER A CA 1
ATOM 2260 C C . SER A 1 297 ? 14.347 9.886 -5.876 1.00 91.62 297 SER A C 1
ATOM 2262 O O . SER A 1 297 ? 14.501 11.004 -5.400 1.00 91.62 297 SER A O 1
ATOM 2264 N N . ALA A 1 298 ? 13.543 9.640 -6.908 1.00 91.94 298 ALA A N 1
ATOM 2265 C CA . ALA A 1 298 ? 12.778 10.660 -7.625 1.00 91.94 298 A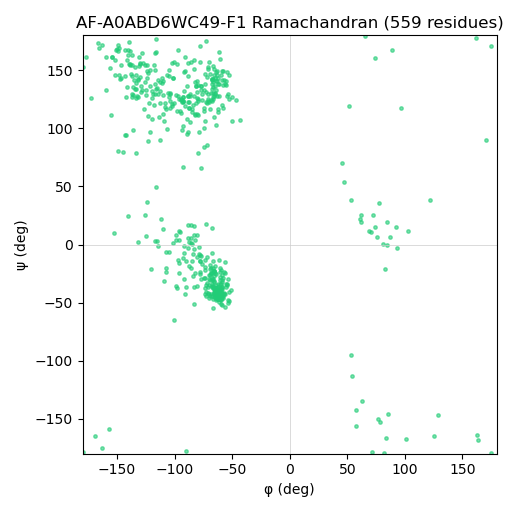LA A CA 1
ATOM 2266 C C . ALA A 1 298 ? 11.317 10.771 -7.155 1.00 91.94 298 ALA A C 1
ATOM 2268 O O . ALA A 1 298 ? 10.642 11.740 -7.482 1.00 91.94 298 ALA A O 1
ATOM 2269 N N . GLY A 1 299 ? 10.847 9.792 -6.382 1.00 94.06 299 GLY A N 1
ATOM 2270 C CA . GLY A 1 299 ? 9.448 9.615 -6.020 1.00 94.06 299 GLY A CA 1
ATOM 2271 C C . GLY A 1 299 ? 8.671 8.762 -7.027 1.00 94.06 299 GLY A C 1
ATOM 2272 O O . GLY A 1 299 ? 9.138 8.462 -8.129 1.00 94.06 299 GLY A O 1
ATOM 2273 N N . SER A 1 300 ? 7.473 8.342 -6.626 1.00 94.69 300 SER A N 1
ATOM 2274 C CA . SER A 1 300 ? 6.471 7.764 -7.520 1.00 94.69 300 SER A CA 1
ATOM 2275 C C . SER A 1 300 ? 6.014 8.805 -8.538 1.00 94.69 300 SER A C 1
ATOM 2277 O O . SER A 1 300 ? 5.860 9.983 -8.224 1.00 94.69 300 SER A O 1
ATOM 2279 N N . MET A 1 301 ? 5.810 8.359 -9.772 1.00 96.06 301 MET A N 1
ATOM 2280 C CA . MET A 1 301 ? 5.543 9.224 -10.923 1.00 96.06 301 MET A CA 1
ATOM 2281 C C . MET A 1 301 ? 4.656 8.507 -11.932 1.00 96.06 301 MET A C 1
ATOM 2283 O O . MET A 1 301 ? 4.411 7.306 -11.800 1.00 96.06 301 MET A O 1
ATOM 2287 N N . ARG A 1 302 ? 4.185 9.211 -12.959 1.00 98.06 302 ARG A N 1
ATOM 2288 C CA . ARG A 1 302 ? 3.444 8.557 -14.040 1.00 98.06 302 ARG A CA 1
ATOM 2289 C C . ARG A 1 302 ? 4.374 7.667 -14.857 1.00 98.06 302 ARG A C 1
ATOM 2291 O O . ARG A 1 302 ? 5.558 7.955 -15.038 1.00 98.06 302 ARG A O 1
ATOM 2298 N N . ALA A 1 303 ? 3.828 6.572 -15.352 1.00 98.69 303 ALA A N 1
ATOM 2299 C CA . ALA A 1 303 ? 4.511 5.665 -16.250 1.00 98.69 303 ALA A CA 1
ATOM 2300 C C . ALA A 1 303 ? 3.523 5.006 -17.209 1.00 98.69 303 ALA A C 1
ATOM 2302 O O . ALA A 1 303 ? 2.306 5.039 -17.005 1.00 98.69 303 ALA A O 1
ATOM 2303 N N . GLY A 1 304 ? 4.070 4.372 -18.239 1.00 98.62 304 GLY A N 1
ATOM 2304 C CA . GLY A 1 304 ? 3.319 3.534 -19.155 1.00 98.62 304 GLY A CA 1
ATOM 2305 C C . GLY A 1 304 ? 4.119 2.324 -19.599 1.00 98.62 304 GLY A C 1
ATOM 2306 O O . GLY A 1 304 ? 5.335 2.406 -19.766 1.00 98.62 304 GLY A O 1
ATOM 2307 N N . VAL A 1 305 ? 3.433 1.203 -19.792 1.00 98.81 305 VAL A N 1
ATOM 2308 C CA . VAL A 1 305 ? 3.998 0.017 -20.447 1.00 98.81 305 VAL A CA 1
ATOM 2309 C C . VAL A 1 305 ? 3.396 -0.066 -21.839 1.00 98.81 305 VAL A C 1
ATOM 2311 O O . VAL A 1 305 ? 2.181 0.027 -21.970 1.00 98.81 305 VAL A O 1
ATOM 2314 N N . PHE A 1 306 ? 4.237 -0.240 -22.856 1.00 98.69 306 PHE A N 1
ATOM 2315 C CA . PHE A 1 306 ? 3.842 -0.314 -24.262 1.00 98.69 306 PHE A CA 1
ATOM 2316 C C . PHE A 1 306 ? 4.374 -1.609 -24.872 1.00 98.69 306 PHE A C 1
ATOM 2318 O O . PHE A 1 306 ? 5.560 -1.919 -24.757 1.00 98.69 306 PHE A O 1
ATOM 2325 N N . SER A 1 307 ? 3.498 -2.375 -25.513 1.00 97.81 307 SER A N 1
ATOM 2326 C CA . SER A 1 307 ? 3.786 -3.663 -26.147 1.00 97.81 307 SER A CA 1
ATOM 2327 C C . SER A 1 307 ? 2.874 -3.869 -27.363 1.00 97.81 307 SER A C 1
ATOM 2329 O O . SER A 1 307 ? 1.918 -3.121 -27.565 1.00 97.81 307 SER A O 1
ATOM 2331 N N . GLY A 1 308 ? 3.144 -4.885 -28.186 1.00 94.88 308 GLY A N 1
ATOM 2332 C CA . GLY A 1 308 ? 2.333 -5.136 -29.386 1.00 94.88 308 GLY A CA 1
ATOM 2333 C C . GLY A 1 308 ? 2.412 -3.969 -30.377 1.00 94.88 308 GLY A C 1
ATOM 2334 O O . GLY A 1 308 ? 3.503 -3.462 -30.627 1.00 94.88 308 GLY A O 1
ATOM 2335 N N . GLU A 1 309 ? 1.277 -3.539 -30.931 1.00 95.06 309 GLU A N 1
ATOM 2336 C CA . GLU A 1 309 ? 1.223 -2.406 -31.871 1.00 95.06 309 GLU A CA 1
ATOM 2337 C C . GLU A 1 309 ? 1.652 -1.083 -31.216 1.00 95.06 309 GLU A C 1
ATOM 2339 O O . GLU A 1 309 ? 2.362 -0.291 -31.831 1.00 95.06 309 GLU A O 1
ATOM 2344 N N . ASP A 1 310 ? 1.328 -0.890 -29.934 1.00 96.50 310 ASP A N 1
ATOM 2345 C CA . ASP A 1 310 ? 1.667 0.327 -29.186 1.00 96.50 310 ASP A CA 1
ATOM 2346 C C . ASP A 1 310 ? 3.181 0.470 -28.920 1.00 96.50 310 ASP A C 1
ATOM 2348 O O . ASP A 1 310 ? 3.673 1.569 -28.648 1.00 96.50 310 ASP A O 1
ATOM 2352 N N . LEU A 1 311 ? 3.955 -0.618 -29.041 1.00 97.38 311 LEU A N 1
ATOM 2353 C CA . LEU A 1 311 ? 5.421 -0.556 -28.994 1.00 97.38 311 LEU A CA 1
ATOM 2354 C C . LEU A 1 311 ? 6.003 0.209 -30.189 1.00 97.38 311 LEU A C 1
ATOM 2356 O O . LEU A 1 311 ? 7.057 0.825 -30.051 1.00 97.38 311 LEU A O 1
ATOM 2360 N N . ALA A 1 312 ? 5.334 0.157 -31.345 1.00 96.12 312 ALA A N 1
ATOM 2361 C CA . ALA A 1 312 ? 5.794 0.788 -32.580 1.00 96.12 312 ALA A CA 1
ATOM 2362 C C . ALA A 1 312 ? 5.538 2.304 -32.619 1.00 96.12 312 ALA A C 1
ATOM 2364 O O . ALA A 1 312 ? 6.025 2.974 -33.532 1.00 96.12 312 ALA A O 1
ATOM 2365 N N . LEU A 1 313 ? 4.797 2.847 -31.644 1.00 97.38 313 LEU A N 1
ATOM 2366 C CA . LEU A 1 313 ? 4.623 4.289 -31.494 1.00 97.38 313 LEU A CA 1
ATOM 2367 C C . LEU A 1 313 ? 5.990 4.977 -31.311 1.00 97.38 313 LEU A C 1
ATOM 2369 O O . LEU A 1 313 ? 6.848 4.443 -30.598 1.00 97.38 313 LEU A O 1
ATOM 2373 N N . PRO A 1 314 ? 6.203 6.167 -31.905 1.00 97.75 314 PRO A N 1
ATOM 2374 C CA . PRO A 1 314 ? 7.401 6.962 -31.664 1.00 97.75 314 PRO A CA 1
ATOM 2375 C C . PRO A 1 314 ? 7.644 7.191 -30.168 1.00 97.75 314 PRO A C 1
ATOM 2377 O O . PRO A 1 314 ? 6.703 7.366 -29.392 1.00 97.75 314 PRO A O 1
ATOM 2380 N N . GLU A 1 315 ? 8.911 7.242 -29.750 1.00 97.69 315 GLU A N 1
ATOM 2381 C CA . GLU A 1 315 ? 9.257 7.381 -28.326 1.00 97.69 315 GLU A CA 1
ATOM 2382 C C . GLU A 1 315 ? 8.668 8.652 -27.696 1.00 97.69 315 GLU A C 1
ATOM 2384 O O . GLU A 1 315 ? 8.217 8.628 -26.550 1.00 97.69 315 GLU A O 1
ATOM 2389 N N . GLU A 1 316 ? 8.628 9.741 -28.467 1.00 97.44 316 GLU A N 1
ATOM 2390 C CA . GLU A 1 316 ? 8.027 11.018 -28.074 1.00 97.44 316 GLU A CA 1
ATOM 2391 C C . GLU A 1 316 ? 6.515 10.899 -27.854 1.00 97.44 316 GLU A C 1
ATOM 2393 O O . GLU A 1 316 ? 5.982 11.483 -26.913 1.00 97.44 316 GLU A O 1
ATOM 2398 N N . GLU A 1 317 ? 5.824 10.098 -28.670 1.00 98.12 317 GLU A N 1
ATOM 2399 C CA . GLU A 1 317 ? 4.388 9.856 -28.527 1.00 98.12 317 GLU A CA 1
ATOM 2400 C C . GLU A 1 317 ? 4.096 9.002 -27.287 1.00 98.12 317 GLU A C 1
ATOM 2402 O O . GLU A 1 317 ? 3.193 9.319 -26.512 1.00 98.12 317 GLU A O 1
ATOM 2407 N N . GLN A 1 318 ? 4.903 7.966 -27.035 1.00 98.38 318 GLN A N 1
ATOM 2408 C CA . GLN A 1 318 ? 4.801 7.162 -25.812 1.00 98.38 318 GLN A CA 1
ATOM 2409 C C . GLN A 1 318 ? 4.986 8.026 -24.559 1.00 98.38 318 GLN A C 1
ATOM 2411 O O . GLN A 1 318 ? 4.202 7.923 -23.615 1.00 98.38 318 GLN A O 1
ATOM 2416 N N . LEU A 1 319 ? 5.988 8.911 -24.551 1.00 98.50 319 LEU A N 1
ATOM 2417 C CA . LEU A 1 319 ? 6.208 9.835 -23.440 1.00 98.50 319 LEU A CA 1
ATOM 2418 C C . LEU A 1 319 ? 5.057 10.842 -23.302 1.00 98.50 319 LEU A C 1
ATOM 2420 O O . LEU A 1 319 ? 4.590 11.074 -22.189 1.00 98.50 319 LEU A O 1
ATOM 2424 N N . ALA A 1 320 ? 4.551 11.400 -24.405 1.00 98.25 320 ALA A N 1
ATOM 2425 C CA . ALA A 1 320 ? 3.410 12.314 -24.380 1.00 98.25 320 ALA A CA 1
ATOM 2426 C C . ALA A 1 320 ? 2.157 11.657 -23.775 1.00 98.25 320 ALA A C 1
ATOM 2428 O O . ALA A 1 320 ? 1.452 12.290 -22.989 1.00 98.25 320 ALA A O 1
ATOM 2429 N N . LEU A 1 321 ? 1.913 10.375 -24.067 1.00 98.25 321 LEU A N 1
ATOM 2430 C CA . LEU A 1 321 ? 0.828 9.601 -23.454 1.00 98.25 321 LEU A CA 1
ATOM 2431 C C . LEU A 1 321 ? 1.017 9.440 -21.938 1.00 98.25 321 LEU A C 1
ATOM 2433 O O . LEU A 1 321 ? 0.060 9.615 -21.187 1.00 98.25 321 LEU A O 1
ATOM 2437 N N . VAL A 1 322 ? 2.243 9.169 -21.474 1.00 98.31 322 VAL A N 1
ATOM 2438 C CA . VAL A 1 322 ? 2.563 9.110 -20.035 1.00 98.31 322 VAL A CA 1
ATOM 2439 C C . VAL A 1 322 ? 2.325 10.463 -19.358 1.00 98.31 322 VAL A C 1
ATOM 2441 O O . VAL A 1 322 ? 1.675 10.527 -18.314 1.00 98.31 322 VAL A O 1
ATOM 2444 N N . LEU A 1 323 ? 2.788 11.553 -19.972 1.00 97.12 323 LEU A N 1
ATOM 2445 C CA . LEU A 1 323 ? 2.609 12.919 -19.470 1.00 97.12 323 LEU A CA 1
ATOM 2446 C C . LEU A 1 323 ? 1.150 13.399 -19.519 1.00 97.12 323 LEU A C 1
ATOM 2448 O O . LEU A 1 323 ? 0.773 14.277 -18.743 1.00 97.12 323 LEU A O 1
ATOM 2452 N N . GLY A 1 324 ? 0.327 12.827 -20.400 1.00 95.38 324 GLY A N 1
ATOM 2453 C CA . GLY A 1 324 ? -1.119 13.054 -20.456 1.00 95.38 324 GLY A CA 1
ATOM 2454 C C . GLY A 1 324 ? -1.922 12.236 -19.436 1.00 95.38 324 GLY A C 1
ATOM 2455 O O . GLY A 1 324 ? -3.110 12.493 -19.248 1.00 95.38 324 GLY A O 1
ATOM 2456 N N . GLY A 1 325 ? -1.296 11.262 -18.767 1.00 89.88 325 GLY A N 1
ATOM 2457 C CA . GLY A 1 325 ? -1.933 10.434 -17.746 1.00 89.88 325 GLY A CA 1
ATOM 2458 C C . GLY A 1 325 ? -2.339 11.224 -16.497 1.00 89.88 325 GLY A C 1
ATOM 2459 O O . GLY A 1 325 ? -1.700 12.214 -16.121 1.00 89.88 325 GLY A O 1
ATOM 2460 N N . ARG A 1 326 ? -3.397 10.756 -15.822 1.00 87.69 326 ARG A N 1
ATOM 2461 C CA . ARG A 1 326 ? -3.872 11.329 -14.551 1.00 87.69 326 ARG A CA 1
ATOM 2462 C C . ARG A 1 326 ? -2.836 11.104 -13.448 1.00 87.69 326 ARG A C 1
ATOM 2464 O O . ARG A 1 326 ? -2.215 10.047 -13.380 1.00 87.69 326 ARG A O 1
ATOM 2471 N N . GLN A 1 327 ? -2.673 12.089 -12.572 1.00 88.00 327 GLN A N 1
ATOM 2472 C CA . GLN A 1 327 ? -1.881 11.936 -11.353 1.00 88.00 327 GLN A CA 1
ATOM 2473 C C . GLN A 1 327 ? -2.725 11.281 -10.253 1.00 88.00 327 GLN A C 1
ATOM 2475 O O . GLN A 1 327 ? -3.943 11.442 -10.226 1.00 88.00 327 GLN A O 1
ATOM 2480 N N . MET A 1 328 ? -2.068 10.549 -9.349 1.00 86.25 328 MET A N 1
ATOM 2481 C CA . MET A 1 328 ? -2.729 9.939 -8.188 1.00 86.25 328 MET A CA 1
ATOM 2482 C C . MET A 1 328 ? -3.169 10.984 -7.152 1.00 86.25 328 MET A C 1
ATOM 2484 O O . MET A 1 328 ? -4.142 10.783 -6.437 1.00 86.25 328 MET A O 1
ATOM 2488 N N . GLN A 1 329 ? -2.451 12.107 -7.066 1.00 82.25 329 GLN A N 1
ATOM 2489 C CA . GLN A 1 329 ? -2.821 13.206 -6.177 1.00 82.25 329 GLN A CA 1
ATOM 2490 C C . GLN A 1 329 ? -4.117 13.866 -6.663 1.00 82.25 329 GLN A C 1
ATOM 2492 O O . GLN A 1 329 ? -4.274 14.123 -7.858 1.00 82.25 329 GLN A O 1
ATOM 2497 N N . GLY A 1 330 ? -5.046 14.108 -5.740 1.00 82.31 330 GLY A N 1
ATOM 2498 C CA . GLY A 1 330 ? -6.388 14.615 -6.025 1.00 82.31 330 GLY A CA 1
ATOM 2499 C C . GLY A 1 330 ? -7.319 13.614 -6.721 1.00 82.31 330 GLY A C 1
ATOM 2500 O O . GLY A 1 330 ? -8.388 14.002 -7.194 1.00 82.31 330 GLY A O 1
ATOM 2501 N N . LEU A 1 331 ? -6.936 12.336 -6.821 1.00 85.44 331 LEU A N 1
ATOM 2502 C CA . LEU A 1 331 ? -7.733 11.309 -7.483 1.00 85.44 331 LEU A CA 1
ATOM 2503 C C . LEU A 1 331 ? -8.457 10.430 -6.463 1.00 85.44 331 LEU A C 1
ATOM 2505 O O . LEU A 1 331 ? -7.823 9.736 -5.675 1.00 85.44 331 LEU A O 1
ATOM 2509 N N . ASN A 1 332 ? -9.786 10.396 -6.532 1.00 84.44 332 ASN A N 1
ATOM 2510 C CA . ASN A 1 332 ? -10.588 9.417 -5.809 1.00 84.44 332 ASN A CA 1
ATOM 2511 C C . ASN A 1 332 ? -10.881 8.206 -6.715 1.00 84.44 332 ASN A C 1
ATOM 2513 O O . ASN A 1 332 ? -11.414 8.370 -7.817 1.00 84.44 332 ASN A O 1
ATOM 2517 N N . LEU A 1 333 ? -10.521 7.006 -6.251 1.00 89.88 333 LEU A N 1
ATOM 2518 C CA . LEU A 1 333 ? -10.739 5.736 -6.948 1.00 89.88 333 LEU A CA 1
ATOM 2519 C C . LEU A 1 333 ? -11.665 4.773 -6.181 1.00 89.88 333 LEU A C 1
ATOM 2521 O O . LEU A 1 333 ? -11.906 3.674 -6.681 1.00 89.88 333 LEU A O 1
ATOM 2525 N N . SER A 1 334 ? -12.223 5.167 -5.026 1.00 88.00 334 SER A N 1
ATOM 2526 C CA . SER A 1 334 ? -13.072 4.297 -4.190 1.00 88.00 334 SER A CA 1
ATOM 2527 C C . SER A 1 334 ? -14.287 3.778 -4.961 1.00 88.00 334 SER A C 1
ATOM 2529 O O . SER A 1 334 ? -14.567 2.582 -4.950 1.00 88.00 334 SER A O 1
ATOM 2531 N N . SER A 1 335 ? -14.954 4.648 -5.724 1.00 91.06 335 SER A N 1
ATOM 2532 C CA . SER A 1 335 ? -16.121 4.289 -6.546 1.00 91.06 335 SER A CA 1
ATOM 2533 C C . SER A 1 335 ? -15.824 3.236 -7.619 1.00 91.06 335 SER A C 1
ATOM 2535 O O . SER A 1 335 ? -16.706 2.467 -7.987 1.00 91.06 335 SER A O 1
ATOM 2537 N N . ALA A 1 336 ? -14.582 3.156 -8.110 1.00 93.12 336 ALA A N 1
ATOM 2538 C CA . ALA A 1 336 ? -14.190 2.167 -9.112 1.00 93.12 336 ALA A CA 1
ATOM 2539 C C . ALA A 1 336 ? -13.954 0.771 -8.511 1.00 93.12 336 ALA A C 1
ATOM 2541 O O . ALA A 1 336 ? -14.025 -0.229 -9.232 1.00 93.12 336 ALA A O 1
ATOM 2542 N N . VAL A 1 337 ? -13.647 0.704 -7.211 1.00 96.12 337 VAL A N 1
ATOM 2543 C CA . VAL A 1 337 ? -13.280 -0.536 -6.516 1.00 96.12 337 VAL A CA 1
ATOM 2544 C C . VAL A 1 337 ? -14.358 -1.068 -5.582 1.00 96.12 337 VAL A C 1
ATOM 2546 O O . VAL A 1 337 ? -14.406 -2.277 -5.356 1.00 96.12 337 VAL A O 1
ATOM 2549 N N . SER A 1 338 ? -15.248 -0.206 -5.103 1.00 97.31 338 SER A N 1
ATOM 2550 C CA . SER A 1 338 ? -16.316 -0.561 -4.172 1.00 97.31 338 SER A CA 1
ATOM 2551 C C . SER A 1 338 ? -17.278 -1.614 -4.739 1.00 97.31 338 SER A C 1
ATOM 2553 O O . SER A 1 338 ? -17.360 -1.837 -5.956 1.00 97.31 338 SER A O 1
ATOM 2555 N N . THR A 1 339 ? -18.000 -2.287 -3.848 1.00 96.50 339 THR A N 1
ATOM 2556 C CA . THR A 1 339 ? -19.203 -3.052 -4.168 1.00 96.50 339 THR A CA 1
ATOM 2557 C C . THR A 1 339 ? -20.315 -2.139 -4.692 1.00 96.50 339 THR A C 1
ATOM 2559 O O . THR A 1 339 ? -20.445 -0.986 -4.288 1.00 96.50 339 THR A O 1
ATOM 2562 N N . ASN A 1 340 ?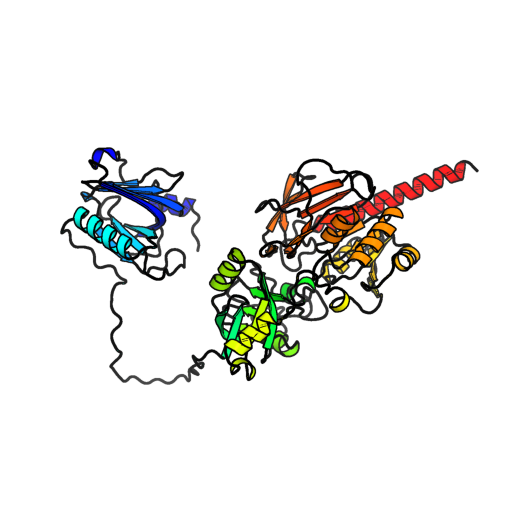 -21.155 -2.672 -5.580 1.00 94.62 340 ASN A N 1
ATOM 2563 C CA . ASN A 1 340 ? -22.312 -1.944 -6.111 1.00 94.62 340 ASN A CA 1
ATOM 2564 C C . ASN A 1 340 ? -23.534 -2.032 -5.188 1.00 94.62 340 ASN A C 1
ATOM 2566 O O . ASN A 1 340 ? -24.394 -1.157 -5.211 1.00 94.62 340 ASN A O 1
ATOM 2570 N N . GLU A 1 341 ? -23.626 -3.103 -4.400 1.00 96.19 341 GLU A N 1
ATOM 2571 C CA . GLU A 1 341 ? -24.776 -3.402 -3.551 1.00 96.19 341 GLU A CA 1
ATOM 2572 C C . GLU A 1 341 ? -24.315 -3.819 -2.157 1.00 96.19 341 GLU A C 1
ATOM 2574 O O . GLU A 1 341 ? -23.214 -4.354 -1.976 1.00 96.19 341 GLU A O 1
ATOM 2579 N N . GLN A 1 342 ? -25.176 -3.570 -1.172 1.00 97.62 342 GLN A N 1
ATOM 2580 C CA . GLN A 1 342 ? -24.973 -4.046 0.187 1.00 97.62 342 GLN A CA 1
ATOM 2581 C C . GLN A 1 342 ? -25.080 -5.572 0.237 1.00 97.62 342 GLN A C 1
ATOM 2583 O O . GLN A 1 342 ? -26.007 -6.158 -0.321 1.00 97.62 342 GLN A O 1
ATOM 2588 N N . TYR A 1 343 ? -24.185 -6.210 0.987 1.00 98.19 343 TYR A N 1
ATOM 2589 C CA . TYR A 1 343 ? -24.291 -7.627 1.325 1.00 98.19 343 TYR A CA 1
ATOM 2590 C C . TYR A 1 343 ? -23.860 -7.881 2.770 1.00 98.19 343 TYR A C 1
ATOM 2592 O O . TYR A 1 343 ? -23.309 -7.009 3.442 1.00 98.19 343 TYR A O 1
ATOM 2600 N N . THR A 1 344 ? -24.156 -9.072 3.288 1.00 98.31 344 THR A N 1
ATOM 2601 C CA . THR A 1 344 ? -23.822 -9.441 4.669 1.00 98.31 344 THR A CA 1
ATOM 2602 C C . THR A 1 344 ? -23.091 -10.770 4.715 1.00 98.31 344 THR A C 1
ATOM 2604 O O . THR A 1 344 ? -23.542 -11.753 4.127 1.00 98.31 344 THR A O 1
ATOM 2607 N N . VAL A 1 345 ? -21.979 -10.801 5.447 1.00 98.44 345 VAL A N 1
ATOM 2608 C CA . VAL A 1 345 ? -21.282 -12.031 5.825 1.00 98.44 345 VAL A CA 1
ATOM 2609 C C . VAL A 1 345 ? -21.597 -12.309 7.296 1.00 98.44 345 VAL A C 1
ATOM 2611 O O . VAL A 1 345 ? -21.276 -11.474 8.142 1.00 98.44 345 VAL A O 1
ATOM 2614 N N . PRO A 1 346 ? -22.250 -13.438 7.620 1.00 98.44 346 PRO A N 1
ATOM 2615 C CA . PRO A 1 346 ? -22.692 -13.710 8.982 1.00 98.44 346 PRO A CA 1
ATOM 2616 C C . PRO A 1 346 ? -21.510 -13.905 9.933 1.00 98.44 346 PRO A C 1
ATOM 2618 O O . PRO A 1 346 ? -20.431 -14.349 9.525 1.00 98.44 346 PRO A O 1
ATOM 2621 N N . ALA A 1 347 ? -21.742 -13.626 11.213 1.00 98.12 347 ALA A N 1
ATOM 2622 C CA . ALA A 1 347 ? -20.805 -13.946 12.281 1.00 98.12 347 ALA A CA 1
ATOM 2623 C C . ALA A 1 347 ? -20.442 -15.440 12.294 1.00 98.12 347 ALA A C 1
ATOM 2625 O O . ALA A 1 347 ? -21.295 -16.317 12.123 1.00 98.12 347 ALA A O 1
ATOM 2626 N N . ARG A 1 348 ? -19.170 -15.739 12.562 1.00 97.62 348 ARG A N 1
ATOM 2627 C CA . ARG A 1 348 ? -18.694 -17.082 12.900 1.00 97.62 348 ARG A CA 1
ATOM 2628 C C . ARG A 1 348 ? -18.435 -17.144 14.404 1.00 97.62 348 ARG A C 1
ATOM 2630 O O . ARG A 1 348 ? -17.724 -16.309 14.947 1.00 97.62 348 ARG A O 1
ATOM 2637 N N . GLY A 1 349 ? -18.983 -18.160 15.068 1.00 94.44 349 GLY A N 1
ATOM 2638 C CA . GLY A 1 349 ? -18.842 -18.334 16.516 1.00 94.44 349 GLY A CA 1
ATOM 2639 C C . GLY A 1 349 ? -19.886 -17.555 17.322 1.00 94.44 349 GLY A C 1
ATOM 2640 O O . GLY A 1 349 ? -21.042 -17.456 16.915 1.00 94.44 349 GLY A O 1
ATOM 2641 N N . GLU A 1 350 ? -19.495 -17.063 18.500 1.00 94.44 350 GLU A N 1
ATOM 2642 C CA . GLU A 1 350 ? -20.377 -16.281 19.372 1.00 94.44 350 GLU A CA 1
ATOM 2643 C C . GLU A 1 350 ? -20.631 -14.898 18.770 1.00 94.44 350 GLU 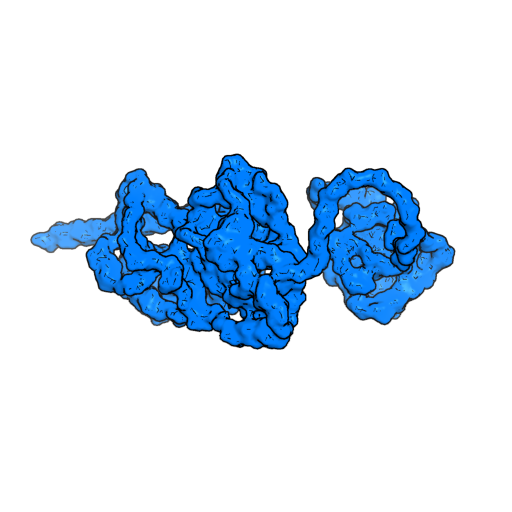A C 1
ATOM 2645 O O . GLU A 1 350 ? -19.699 -14.144 18.497 1.00 94.44 350 GLU A O 1
ATOM 2650 N N . ARG A 1 351 ? -21.906 -14.566 18.571 1.00 97.19 351 ARG A N 1
ATOM 2651 C CA . ARG A 1 351 ? -22.308 -13.300 17.967 1.00 97.19 351 ARG A CA 1
ATOM 2652 C C . ARG A 1 351 ? -22.075 -12.134 18.932 1.00 97.19 351 ARG A C 1
ATOM 2654 O O . ARG A 1 351 ? -22.683 -12.088 19.996 1.00 97.19 351 ARG A O 1
ATOM 2661 N N . VAL A 1 352 ? -21.270 -11.167 18.501 1.00 95.75 352 VAL A N 1
ATOM 2662 C CA . VAL A 1 352 ? -20.976 -9.912 19.213 1.00 95.75 352 VAL A CA 1
ATOM 2663 C C . VAL A 1 352 ? -21.955 -8.806 18.822 1.00 95.75 352 VAL A C 1
ATOM 2665 O O . VAL A 1 352 ? -22.442 -8.079 19.680 1.00 95.75 352 VAL A O 1
ATOM 2668 N N . GLY A 1 353 ? -22.272 -8.684 17.533 1.00 96.75 353 GLY A N 1
ATOM 2669 C CA . GLY A 1 353 ? -23.085 -7.589 17.004 1.00 96.75 353 GLY A CA 1
ATOM 2670 C C . GLY A 1 353 ? -22.946 -7.467 15.492 1.00 96.75 353 GLY A C 1
ATOM 2671 O O . GLY A 1 353 ? -22.396 -8.360 14.847 1.00 96.75 353 GLY A O 1
ATOM 2672 N N . SER A 1 354 ? -23.434 -6.372 14.919 1.00 98.19 354 SER A N 1
ATOM 2673 C CA . SER A 1 354 ? -23.228 -6.038 13.505 1.00 98.19 354 SER A CA 1
ATOM 2674 C C . SER A 1 354 ? -22.130 -4.989 13.350 1.00 98.19 354 SER A C 1
ATOM 2676 O O . SER A 1 354 ? -22.020 -4.069 14.157 1.00 98.19 354 SER A O 1
ATOM 2678 N N . VAL A 1 355 ? -21.328 -5.101 12.293 1.00 98.75 355 VAL A N 1
ATOM 2679 C CA . VAL A 1 355 ? -20.372 -4.059 11.896 1.00 98.75 355 VAL A CA 1
ATOM 2680 C C . VAL A 1 355 ? -20.712 -3.576 10.493 1.00 98.75 355 VAL A C 1
ATOM 2682 O O . VAL A 1 355 ? -20.815 -4.379 9.565 1.00 98.75 355 VAL A O 1
ATOM 2685 N N . ALA A 1 356 ? -20.890 -2.266 10.339 1.00 98.81 356 ALA A N 1
ATOM 2686 C CA . ALA A 1 356 ? -21.017 -1.633 9.035 1.00 98.81 356 ALA A CA 1
ATOM 2687 C C . ALA A 1 356 ? -19.613 -1.395 8.464 1.00 98.81 356 ALA A C 1
ATOM 2689 O O . ALA A 1 356 ? -18.851 -0.592 8.998 1.00 98.81 356 ALA A O 1
ATOM 2690 N N . VAL A 1 357 ? -19.259 -2.098 7.390 1.00 98.81 357 VAL A N 1
ATOM 2691 C CA . VAL A 1 357 ? -18.006 -1.907 6.653 1.00 98.81 357 VAL A CA 1
ATOM 2692 C C . VAL A 1 357 ? -18.288 -1.025 5.448 1.00 98.81 357 VAL A C 1
ATOM 2694 O O . VAL A 1 357 ? -19.005 -1.439 4.540 1.00 98.81 357 VAL A O 1
ATOM 2697 N N . ILE A 1 358 ? -17.706 0.171 5.416 1.00 98.69 358 ILE A N 1
ATOM 2698 C CA . ILE A 1 358 ? -17.735 1.013 4.218 1.00 98.69 358 ILE A CA 1
ATOM 2699 C C . ILE A 1 358 ? -16.652 0.509 3.270 1.00 98.69 358 ILE A C 1
ATOM 2701 O O . ILE A 1 358 ? -15.461 0.604 3.577 1.00 98.69 358 ILE A O 1
ATOM 2705 N N . ASP A 1 359 ? -17.075 -0.058 2.143 1.00 98.31 359 ASP A N 1
ATOM 2706 C CA . ASP A 1 359 ? -16.184 -0.634 1.144 1.00 98.31 359 ASP A CA 1
ATOM 2707 C C . ASP A 1 359 ? -15.558 0.464 0.285 1.00 98.31 359 ASP A C 1
ATOM 2709 O O . ASP A 1 359 ? -16.135 0.919 -0.701 1.00 98.31 359 ASP A O 1
ATOM 2713 N N . LEU A 1 360 ? -14.348 0.867 0.649 1.00 97.62 360 LEU A N 1
ATOM 2714 C CA . LEU A 1 360 ? -13.517 1.801 -0.109 1.00 97.62 360 LEU A CA 1
ATOM 2715 C C . LEU A 1 360 ? -12.520 1.070 -1.025 1.00 97.62 360 LEU A C 1
ATOM 2717 O O . LEU A 1 360 ? -11.621 1.701 -1.574 1.00 97.62 360 LEU A O 1
ATOM 2721 N N . GLY A 1 361 ? -12.678 -0.246 -1.194 1.00 96.81 361 GLY A N 1
ATOM 2722 C CA . GLY A 1 361 ? -11.685 -1.157 -1.761 1.00 96.81 361 GLY A CA 1
ATOM 2723 C C . GLY A 1 361 ? -11.309 -2.276 -0.793 1.00 96.81 361 GLY A C 1
ATOM 2724 O O . GLY A 1 361 ? -10.137 -2.636 -0.705 1.00 96.81 361 GLY A O 1
ATOM 2725 N N . VAL A 1 362 ? -12.276 -2.797 -0.036 1.00 97.38 362 VAL A N 1
ATOM 2726 C CA . VAL A 1 362 ? -12.039 -3.749 1.047 1.00 97.38 362 VAL A CA 1
ATOM 2727 C C . VAL A 1 362 ? -11.424 -5.048 0.542 1.00 97.38 362 VAL A C 1
ATOM 2729 O O . VAL A 1 362 ? -11.825 -5.624 -0.470 1.00 97.38 362 VAL A O 1
ATOM 2732 N N . LYS A 1 363 ? -10.451 -5.527 1.305 1.00 97.75 363 LYS A N 1
ATOM 2733 C CA . LYS A 1 363 ? -9.854 -6.841 1.130 1.00 97.75 363 LYS A CA 1
ATOM 2734 C C . LYS A 1 363 ? -10.685 -7.939 1.787 1.00 97.75 363 LYS A C 1
ATOM 2736 O O . LYS A 1 363 ? -11.195 -7.781 2.897 1.00 97.75 363 LYS A O 1
ATOM 2741 N N . THR A 1 364 ? -10.792 -9.073 1.106 1.00 97.25 364 THR A N 1
ATOM 2742 C CA . THR A 1 364 ? -11.622 -10.212 1.525 1.00 97.25 364 THR A CA 1
ATOM 2743 C C . THR A 1 364 ? -11.195 -10.753 2.891 1.00 97.25 364 THR A C 1
ATOM 2745 O O . THR A 1 364 ? -12.051 -11.035 3.735 1.00 97.25 364 THR A O 1
ATOM 2748 N N . SER A 1 365 ? -9.889 -10.785 3.174 1.00 97.31 365 SER A N 1
ATOM 2749 C CA . SER A 1 365 ? -9.376 -11.202 4.482 1.00 97.31 365 SER A CA 1
ATOM 2750 C C . SER A 1 365 ? -9.897 -10.341 5.641 1.00 97.31 365 SER A C 1
ATOM 2752 O O . SER A 1 365 ? -10.228 -10.878 6.698 1.00 97.31 365 SER A O 1
ATOM 2754 N N . THR A 1 366 ? -10.077 -9.028 5.455 1.00 98.19 366 THR A N 1
ATOM 2755 C CA . THR A 1 366 ? -10.654 -8.137 6.481 1.00 98.19 366 THR A CA 1
ATOM 2756 C C . THR A 1 366 ? -12.069 -8.567 6.870 1.00 98.19 366 THR A C 1
ATOM 2758 O O . THR A 1 366 ? -12.400 -8.634 8.055 1.00 98.19 366 THR A O 1
ATOM 2761 N N . ILE A 1 367 ? -12.902 -8.911 5.883 1.00 98.31 367 ILE A N 1
ATOM 2762 C CA . ILE A 1 367 ? -14.280 -9.369 6.111 1.00 98.31 367 ILE A CA 1
ATOM 2763 C C . ILE A 1 367 ? -14.276 -10.691 6.884 1.00 98.31 367 ILE A C 1
ATOM 2765 O O . ILE A 1 367 ? -15.042 -10.859 7.835 1.00 98.31 367 ILE A O 1
ATOM 2769 N N . HIS A 1 368 ? -13.397 -11.623 6.509 1.00 97.94 368 HIS A N 1
ATOM 2770 C CA . HIS A 1 368 ? -13.264 -12.905 7.197 1.00 97.94 368 HIS A CA 1
ATOM 2771 C C . HIS A 1 368 ? -12.823 -12.740 8.648 1.00 97.94 368 HIS A C 1
ATOM 2773 O O . HIS A 1 368 ? -13.466 -13.304 9.533 1.00 97.94 368 HIS A O 1
ATOM 2779 N N . TYR A 1 369 ? -11.808 -11.918 8.915 1.00 98.25 369 TYR A N 1
ATOM 2780 C CA . TYR A 1 369 ? -11.339 -11.706 10.279 1.00 98.25 369 TYR A CA 1
ATOM 2781 C C . TYR A 1 369 ? -12.381 -11.024 11.163 1.00 98.25 369 TYR A C 1
ATOM 2783 O O . TYR A 1 369 ? -12.516 -11.419 12.317 1.00 98.25 369 TYR A O 1
ATOM 2791 N N . LEU A 1 370 ? -13.160 -10.067 10.648 1.00 98.69 370 LEU A N 1
ATOM 2792 C CA . LEU A 1 370 ? -14.282 -9.482 11.394 1.00 98.69 370 LEU A CA 1
ATOM 2793 C C . LEU A 1 370 ? -15.366 -10.529 11.700 1.00 98.69 370 LEU A C 1
ATOM 2795 O O . LEU A 1 370 ? -15.809 -10.640 12.844 1.00 98.69 370 LEU A O 1
ATOM 2799 N N . SER A 1 371 ? -15.746 -11.341 10.708 1.00 98.69 371 SER A N 1
ATOM 2800 C CA . SER A 1 371 ? -16.719 -12.429 10.880 1.00 98.69 371 SER A CA 1
ATOM 2801 C C . SER A 1 371 ? -16.263 -13.443 11.937 1.00 98.69 371 SER A C 1
ATOM 2803 O O . SER A 1 371 ? -17.053 -13.830 12.797 1.00 98.69 371 SER A O 1
ATOM 2805 N N . GLU A 1 372 ? -14.980 -13.815 11.948 1.00 98.31 372 GLU A N 1
ATOM 2806 C CA . GLU A 1 372 ? -14.374 -14.717 12.942 1.00 98.31 372 GLU A CA 1
ATOM 2807 C C . GLU A 1 372 ? -14.332 -14.148 14.365 1.00 98.31 372 GLU A C 1
ATOM 2809 O O . GLU A 1 372 ? -14.297 -14.917 15.325 1.00 98.31 372 GLU A O 1
ATOM 2814 N N . ARG A 1 373 ? -14.386 -12.818 14.524 1.00 98.25 373 ARG A N 1
ATOM 2815 C CA . ARG A 1 373 ? -14.542 -12.151 15.830 1.00 98.25 373 ARG A CA 1
ATOM 2816 C C . ARG A 1 373 ? -15.998 -12.076 16.300 1.00 98.25 373 ARG A C 1
ATOM 2818 O O . ARG A 1 373 ? -16.259 -11.495 17.352 1.00 98.25 373 ARG A O 1
ATOM 2825 N N . GLY A 1 374 ? -16.931 -12.674 15.560 1.00 98.19 374 GLY A N 1
ATOM 2826 C CA . GLY A 1 374 ? -18.339 -12.745 15.936 1.00 98.19 374 GLY A CA 1
ATOM 2827 C C . GLY A 1 374 ? -19.202 -11.605 15.395 1.00 98.19 374 GLY A C 1
ATOM 2828 O O . GLY A 1 374 ? -20.319 -11.418 15.878 1.00 98.19 374 GLY A O 1
ATOM 2829 N N . PHE A 1 375 ? -18.723 -10.833 14.416 1.00 98.69 375 PHE A N 1
ATOM 2830 C CA . PHE A 1 375 ? -19.518 -9.768 13.805 1.00 98.69 375 PHE A CA 1
ATOM 2831 C C . PHE A 1 375 ? -20.340 -10.260 12.611 1.00 98.69 375 PHE A C 1
ATOM 2833 O O . PHE A 1 375 ? -19.817 -10.932 11.725 1.00 98.69 375 PHE A O 1
ATOM 2840 N N . ASP A 1 376 ? -21.604 -9.845 12.536 1.00 98.62 376 ASP A N 1
ATOM 2841 C CA . ASP A 1 376 ? -22.332 -9.814 11.267 1.00 98.62 376 ASP A CA 1
ATOM 2842 C C . ASP A 1 376 ? -21.791 -8.644 10.441 1.00 98.62 376 ASP A C 1
ATOM 2844 O O . ASP A 1 376 ? -22.044 -7.475 10.746 1.00 98.62 376 ASP A O 1
ATOM 2848 N N . VAL A 1 377 ? -21.006 -8.954 9.413 1.00 98.75 377 VAL A N 1
ATOM 2849 C CA . VAL A 1 377 ? -20.296 -7.959 8.609 1.00 98.75 377 VAL A CA 1
ATOM 2850 C C . VAL A 1 377 ? -21.203 -7.472 7.490 1.00 98.75 377 VAL A C 1
ATOM 2852 O O . VAL A 1 377 ? -21.428 -8.185 6.514 1.00 98.75 377 VAL A O 1
ATOM 2855 N N . GLN A 1 378 ? -21.725 -6.258 7.629 1.00 98.75 378 GLN A N 1
ATOM 2856 C CA . GLN A 1 378 ? -22.552 -5.597 6.626 1.00 98.75 378 GLN A CA 1
ATOM 2857 C C . GLN A 1 378 ? -21.658 -4.735 5.737 1.00 98.75 378 GLN A C 1
ATOM 2859 O O . GLN A 1 378 ? -21.238 -3.652 6.139 1.00 98.75 378 GLN A O 1
ATOM 2864 N N . VAL A 1 379 ? -21.344 -5.218 4.539 1.00 98.75 379 VAL A N 1
ATOM 2865 C CA . VAL A 1 379 ? -20.496 -4.495 3.588 1.00 98.75 379 VAL A CA 1
ATOM 2866 C C . VAL A 1 379 ? -21.370 -3.568 2.755 1.00 98.75 379 VAL A C 1
ATOM 2868 O O . VAL A 1 379 ? -22.322 -4.019 2.117 1.00 98.75 379 VAL A O 1
ATOM 2871 N N . LEU A 1 380 ? -21.057 -2.276 2.787 1.00 98.69 380 LEU A N 1
ATOM 2872 C CA . LEU A 1 380 ? -21.829 -1.201 2.175 1.00 98.69 380 LEU A CA 1
ATOM 2873 C C . LEU A 1 380 ? -21.030 -0.547 1.041 1.00 98.69 380 LEU A C 1
ATOM 2875 O O . LEU A 1 380 ? -19.826 -0.336 1.210 1.00 98.69 380 LEU A O 1
ATOM 2879 N N . PRO A 1 381 ? -21.681 -0.171 -0.077 1.00 98.06 381 PRO A N 1
ATOM 2880 C CA . PRO A 1 381 ? -21.050 0.628 -1.121 1.00 98.06 381 PRO A CA 1
ATOM 2881 C C . PRO A 1 381 ? -20.456 1.919 -0.561 1.00 98.06 381 PRO A C 1
ATOM 2883 O O . PRO A 1 381 ? -21.025 2.527 0.349 1.00 98.06 381 PRO A O 1
ATOM 2886 N N . GLU A 1 382 ? -19.372 2.401 -1.166 1.00 96.75 382 GLU A N 1
ATOM 2887 C CA . GLU A 1 382 ? -18.723 3.653 -0.765 1.00 96.75 382 GLU A CA 1
ATOM 2888 C C . GLU A 1 382 ? -19.717 4.817 -0.749 1.00 96.75 382 GLU A C 1
ATOM 2890 O O . GLU A 1 382 ? -19.666 5.658 0.145 1.00 96.75 382 GLU A O 1
ATOM 2895 N N . SER A 1 383 ? -20.679 4.821 -1.678 1.00 96.62 383 SER A N 1
ATOM 2896 C CA . SER A 1 383 ? -21.692 5.861 -1.876 1.00 96.62 383 SER A CA 1
ATOM 2897 C C . SER A 1 383 ? -22.733 5.998 -0.758 1.00 96.62 383 SER A C 1
ATOM 2899 O O . SER A 1 383 ? -23.539 6.926 -0.817 1.00 96.62 383 SER A O 1
ATOM 2901 N N . VAL A 1 384 ? -22.758 5.098 0.231 1.00 97.94 384 VAL A N 1
ATOM 2902 C CA . VAL A 1 384 ? -23.744 5.124 1.324 1.00 97.94 384 VAL A CA 1
ATOM 2903 C C . VAL A 1 384 ? -23.672 6.432 2.129 1.00 97.94 384 VAL A C 1
ATOM 2905 O O . VAL A 1 384 ? -22.603 7.028 2.280 1.00 97.94 384 VAL A O 1
ATOM 2908 N N . SER A 1 385 ? -24.817 6.910 2.624 1.00 98.12 385 SER A N 1
ATOM 2909 C CA . SER A 1 385 ? -24.899 8.108 3.470 1.00 98.12 385 SER A CA 1
ATOM 2910 C C . SER A 1 385 ? -24.800 7.774 4.962 1.00 98.12 385 SER A C 1
ATOM 2912 O O . SER A 1 385 ? -25.042 6.640 5.378 1.00 98.12 385 SER A O 1
ATOM 2914 N N . ALA A 1 386 ? -24.481 8.771 5.794 1.00 97.75 386 ALA A N 1
ATOM 2915 C CA . ALA A 1 386 ? -24.431 8.589 7.245 1.00 97.75 386 ALA A CA 1
ATOM 2916 C C . ALA A 1 386 ? -25.793 8.179 7.819 1.00 97.75 386 ALA A C 1
ATOM 2918 O O . ALA A 1 386 ? -25.870 7.317 8.688 1.00 97.75 386 ALA A O 1
ATOM 2919 N N . GLU A 1 387 ? -26.876 8.755 7.300 1.00 97.75 387 GLU A N 1
ATOM 2920 C CA . GLU A 1 387 ? -28.245 8.447 7.714 1.00 97.75 387 GLU A CA 1
ATOM 2921 C C . GLU A 1 387 ? -28.601 6.996 7.395 1.00 97.75 387 GLU A C 1
ATOM 2923 O O . GLU A 1 387 ? -29.208 6.319 8.219 1.00 97.75 387 GLU A O 1
ATOM 2928 N N . GLN A 1 388 ? -28.195 6.505 6.220 1.00 97.94 388 GLN A N 1
ATOM 2929 C CA . GLN A 1 388 ? -28.392 5.109 5.837 1.00 97.94 388 GLN A CA 1
ATOM 2930 C C . GLN A 1 388 ? -27.599 4.164 6.743 1.00 97.94 388 GLN A C 1
ATOM 2932 O O . GLN A 1 388 ? -28.147 3.157 7.175 1.00 97.94 388 GLN A O 1
ATOM 2937 N N . VAL A 1 389 ? -26.346 4.501 7.072 1.00 98.31 389 VAL A N 1
ATOM 2938 C CA . VAL A 1 389 ? -25.522 3.713 8.004 1.00 98.31 389 VAL A CA 1
ATOM 2939 C C . VAL A 1 389 ? -26.163 3.662 9.389 1.00 98.31 389 VAL A C 1
ATOM 2941 O O . VAL A 1 389 ? -26.328 2.581 9.941 1.00 98.31 389 VAL A O 1
ATOM 2944 N N . LEU A 1 390 ? -26.566 4.807 9.943 1.00 97.75 390 LEU A N 1
ATOM 2945 C CA . LEU A 1 390 ? -27.183 4.873 11.271 1.00 97.75 390 LEU A CA 1
ATOM 2946 C C . LEU A 1 390 ? -28.549 4.175 11.315 1.00 97.75 390 LEU A C 1
ATOM 2948 O O . LEU A 1 390 ? -28.897 3.583 12.331 1.00 97.75 390 LEU A O 1
ATOM 2952 N N . ALA A 1 391 ? -29.309 4.186 10.216 1.00 97.88 391 ALA A N 1
ATOM 2953 C CA . ALA A 1 391 ? -30.585 3.477 10.121 1.00 97.88 391 ALA A CA 1
ATOM 2954 C C . ALA A 1 391 ? -30.445 1.944 10.174 1.00 97.88 391 ALA A C 1
ATOM 2956 O O . ALA A 1 391 ? -31.425 1.264 10.477 1.00 97.88 391 ALA A O 1
ATOM 2957 N N . LEU A 1 392 ? -29.255 1.398 9.891 1.00 97.44 392 LEU A N 1
ATOM 2958 C CA . LEU A 1 392 ? -28.963 -0.031 10.054 1.00 97.44 392 LEU A CA 1
ATOM 2959 C C . LEU A 1 392 ? -28.728 -0.429 11.519 1.00 97.44 392 LEU A C 1
ATOM 2961 O O . LEU A 1 392 ? -28.638 -1.625 11.794 1.00 97.44 392 LEU A O 1
ATOM 2965 N N . ASP A 1 393 ? -28.612 0.551 12.422 1.00 96.94 393 ASP A N 1
ATOM 2966 C CA . ASP A 1 393 ? -28.299 0.369 13.844 1.00 96.94 393 ASP A CA 1
ATOM 2967 C C . ASP A 1 393 ? -27.102 -0.583 14.076 1.00 96.94 393 ASP A C 1
ATOM 2969 O O . ASP A 1 393 ? -27.226 -1.616 14.746 1.00 96.94 393 ASP A O 1
ATOM 2973 N N . PRO A 1 394 ? -25.936 -0.326 13.442 1.00 97.94 394 PRO A N 1
ATOM 2974 C CA . PRO A 1 394 ? -24.782 -1.193 13.602 1.00 97.94 394 PRO A CA 1
ATOM 2975 C C . PRO A 1 394 ? -24.183 -1.046 15.003 1.00 97.94 394 PRO A C 1
ATOM 2977 O O . PRO A 1 394 ? -24.192 0.029 15.592 1.00 97.94 394 PRO A O 1
ATOM 2980 N N . SER A 1 395 ? -23.567 -2.112 15.512 1.00 98.31 395 SER A N 1
ATOM 2981 C CA . SER A 1 395 ? -22.812 -2.058 16.772 1.00 98.31 395 SER A CA 1
ATOM 2982 C C . SER A 1 395 ? -21.476 -1.322 16.624 1.00 98.31 395 SER A C 1
ATOM 2984 O O . SER A 1 395 ? -20.913 -0.868 17.618 1.00 98.31 395 SER A O 1
ATOM 2986 N N . ALA A 1 396 ? -20.946 -1.229 15.401 1.00 98.56 396 ALA A N 1
ATOM 2987 C CA . ALA A 1 396 ? -19.710 -0.518 15.100 1.00 98.56 396 ALA A CA 1
ATOM 2988 C C . ALA A 1 396 ? -19.595 -0.139 13.616 1.00 98.56 396 ALA A C 1
ATOM 2990 O O . ALA A 1 396 ? -20.239 -0.735 12.748 1.00 98.56 396 ALA A O 1
ATOM 2991 N N . LEU A 1 397 ? -18.716 0.816 13.326 1.00 98.81 397 LEU A N 1
ATOM 2992 C CA . LEU A 1 397 ? -18.338 1.244 11.986 1.00 98.81 397 LEU A CA 1
ATOM 2993 C C . LEU A 1 397 ? -16.900 0.842 11.677 1.00 98.81 397 LEU A C 1
ATOM 2995 O O . LEU A 1 397 ? -16.005 0.935 12.517 1.00 98.81 397 LEU A O 1
ATOM 2999 N N . PHE A 1 398 ? -16.670 0.460 10.431 1.00 98.88 398 PHE A N 1
ATOM 3000 C CA . PHE A 1 398 ? -15.354 0.124 9.936 1.00 98.88 398 PHE A CA 1
ATOM 3001 C C . PHE A 1 398 ? -15.124 0.748 8.562 1.00 98.88 398 PHE A C 1
ATOM 3003 O O . PHE A 1 398 ? -15.935 0.580 7.651 1.00 98.88 398 PHE A O 1
ATOM 3010 N N . PHE A 1 399 ? -14.010 1.459 8.392 1.00 98.69 399 PHE A N 1
ATOM 3011 C CA . PHE A 1 399 ? -13.583 1.960 7.081 1.00 98.69 399 PHE A CA 1
ATOM 3012 C C . PHE A 1 399 ? -12.431 1.108 6.560 1.00 98.69 399 PHE A C 1
ATOM 3014 O O . PHE A 1 399 ? -11.393 0.981 7.218 1.00 98.69 399 PHE A O 1
ATOM 3021 N N . SER A 1 400 ? -12.614 0.537 5.370 1.00 97.31 400 SER A N 1
ATOM 3022 C CA . SER A 1 400 ? -11.608 -0.324 4.760 1.00 97.31 400 SER A CA 1
ATOM 3023 C C . SER A 1 400 ? -10.393 0.436 4.230 1.00 97.31 400 SER A C 1
ATOM 3025 O O . SER A 1 400 ? -10.346 1.668 4.187 1.00 97.31 400 SER A O 1
ATOM 3027 N N . ASN A 1 401 ? -9.420 -0.340 3.755 1.00 95.25 401 ASN A N 1
ATOM 3028 C CA . ASN A 1 401 ? -8.411 0.140 2.826 1.00 95.25 401 ASN A CA 1
ATOM 3029 C C . ASN A 1 401 ? -9.050 0.622 1.509 1.00 95.25 401 ASN A C 1
ATOM 3031 O O . ASN A 1 401 ? -10.216 0.332 1.226 1.00 95.25 401 ASN A O 1
ATOM 3035 N N . GLY A 1 402 ? -8.269 1.343 0.706 1.00 91.56 402 GLY A N 1
ATOM 3036 C CA . GLY A 1 402 ? -8.730 1.866 -0.570 1.00 91.56 402 GLY A CA 1
ATOM 3037 C C . GLY A 1 402 ? -7.643 2.600 -1.359 1.00 91.56 402 GLY A C 1
ATOM 3038 O O . GLY A 1 402 ? -6.621 2.990 -0.787 1.00 91.56 402 GLY A O 1
ATOM 3039 N N . PRO A 1 403 ? -7.842 2.774 -2.675 1.00 91.81 403 PRO A N 1
ATOM 3040 C CA . PRO A 1 403 ? -6.949 3.527 -3.545 1.00 91.81 403 PRO A CA 1
ATOM 3041 C C . PRO A 1 403 ? -7.262 5.030 -3.557 1.00 91.81 403 PRO A C 1
ATOM 3043 O O . PRO A 1 403 ? -8.405 5.457 -3.380 1.00 91.81 403 PRO A O 1
ATOM 3046 N N . GLY A 1 404 ? -6.258 5.825 -3.924 1.00 89.25 404 GLY A N 1
ATOM 3047 C CA . GLY A 1 404 ? -6.414 7.251 -4.210 1.00 89.25 404 GLY A CA 1
ATOM 3048 C C . GLY A 1 404 ? -5.970 8.180 -3.083 1.00 89.25 404 GLY A C 1
ATOM 3049 O O . GLY A 1 404 ? -5.258 7.785 -2.161 1.00 89.25 404 GLY A O 1
ATOM 3050 N N . ASP A 1 405 ? -6.355 9.445 -3.224 1.00 91.19 405 ASP A N 1
ATOM 3051 C CA . ASP A 1 405 ? -5.988 10.543 -2.333 1.00 91.19 405 ASP A CA 1
ATOM 3052 C C . ASP A 1 405 ? -7.086 10.799 -1.280 1.00 91.19 405 ASP A C 1
ATOM 3054 O O . ASP A 1 405 ? -8.246 11.042 -1.648 1.00 91.19 405 ASP A O 1
ATOM 3058 N N . PRO A 1 406 ? -6.759 10.780 0.027 1.00 88.31 406 PRO A N 1
ATOM 3059 C CA . PRO A 1 406 ? -7.731 11.055 1.080 1.00 88.31 406 PRO A CA 1
ATOM 3060 C C . PRO A 1 406 ? -8.281 12.484 1.034 1.00 88.31 406 PRO A C 1
ATOM 3062 O O . PRO A 1 406 ? -9.409 12.692 1.486 1.00 88.31 406 PRO A O 1
ATOM 3065 N N . GLU A 1 407 ? -7.560 13.460 0.470 1.00 91.12 407 GLU A N 1
ATOM 3066 C CA . GLU A 1 407 ? -8.047 14.839 0.314 1.00 91.12 407 GLU A CA 1
ATOM 3067 C C . GLU A 1 407 ? -9.255 14.926 -0.629 1.00 91.12 407 GLU A C 1
ATOM 3069 O O . GLU A 1 407 ? -10.099 15.800 -0.468 1.00 91.12 407 GLU A O 1
ATOM 3074 N N . ALA A 1 408 ? -9.415 13.969 -1.549 1.00 90.38 408 ALA A N 1
ATOM 3075 C CA . ALA A 1 408 ? -10.538 13.908 -2.487 1.00 90.38 408 ALA A CA 1
ATOM 3076 C C . ALA A 1 408 ? -11.772 13.149 -1.938 1.00 90.38 408 ALA A C 1
ATOM 3078 O O . ALA A 1 408 ? -12.636 12.714 -2.707 1.00 90.38 408 ALA A O 1
ATOM 3079 N N . SER A 1 409 ? -11.854 12.941 -0.617 1.00 93.88 409 SER A N 1
ATOM 3080 C CA . SER A 1 409 ? -12.848 12.065 0.034 1.00 93.88 409 SER A CA 1
ATOM 3081 C C . SER A 1 409 ? -13.699 12.747 1.113 1.00 93.88 409 SER A C 1
ATOM 3083 O O . SER A 1 409 ? -14.080 12.117 2.098 1.00 93.88 409 SER A O 1
ATOM 3085 N N . ASP A 1 410 ? -14.054 14.019 0.917 1.00 94.88 410 ASP A N 1
ATOM 3086 C CA . ASP A 1 410 ? -14.817 14.817 1.896 1.00 94.88 410 ASP A CA 1
ATOM 3087 C C . ASP A 1 410 ? -16.148 14.182 2.313 1.00 94.88 410 ASP A C 1
ATOM 3089 O O . ASP A 1 410 ? -16.504 14.207 3.488 1.00 94.88 410 ASP A O 1
ATOM 3093 N N . ARG A 1 411 ? -16.857 13.524 1.387 1.00 95.94 411 ARG A N 1
ATOM 3094 C CA . ARG A 1 411 ? -18.106 12.814 1.712 1.00 95.94 411 ARG A CA 1
ATOM 3095 C C . ARG A 1 411 ? -17.891 11.719 2.763 1.00 95.94 411 ARG A C 1
ATOM 3097 O O . ARG A 1 411 ? -18.719 11.560 3.655 1.00 95.94 411 ARG A O 1
ATOM 3104 N N . HIS A 1 412 ? -16.785 10.981 2.675 1.00 97.44 412 HIS A N 1
ATOM 3105 C CA . HIS A 1 412 ? -16.449 9.928 3.635 1.00 97.44 412 HIS A CA 1
ATOM 3106 C C . HIS A 1 412 ? -16.009 10.508 4.981 1.00 97.44 412 HIS A C 1
ATOM 3108 O O . HIS A 1 412 ? -16.333 9.946 6.024 1.00 97.44 412 HIS A O 1
ATOM 3114 N N . VAL A 1 413 ? -15.314 11.650 4.964 1.00 98.06 413 VAL A N 1
ATOM 3115 C CA . VAL A 1 413 ? -14.951 12.394 6.177 1.00 98.06 413 VAL A CA 1
ATOM 3116 C C . VAL A 1 413 ? -16.205 12.863 6.917 1.00 98.06 413 VAL A C 1
ATOM 3118 O O . VAL A 1 413 ? -16.317 12.644 8.121 1.00 98.06 413 VAL A O 1
ATOM 3121 N N . GLU A 1 414 ? -17.178 13.440 6.210 1.00 98.25 414 GLU A N 1
ATOM 3122 C CA . GLU A 1 414 ? -18.441 13.883 6.815 1.00 98.25 414 GLU A CA 1
ATOM 3123 C C . GLU A 1 414 ? -19.310 12.722 7.308 1.00 98.25 414 GLU A C 1
ATOM 3125 O O . GLU A 1 414 ? -19.914 12.819 8.382 1.00 98.25 414 GLU A O 1
ATOM 3130 N N . LEU A 1 415 ? -19.326 11.596 6.582 1.00 98.50 415 LEU A N 1
ATOM 3131 C CA . LEU A 1 415 ? -19.946 10.361 7.063 1.00 98.50 415 LEU A CA 1
ATOM 3132 C C . LEU A 1 415 ? -19.337 9.959 8.407 1.00 98.50 415 LEU A C 1
ATOM 3134 O O . LEU A 1 415 ? -20.065 9.825 9.392 1.00 98.50 415 LEU A O 1
ATOM 3138 N N . LEU A 1 416 ? -18.006 9.853 8.463 1.00 98.62 416 LEU A N 1
ATOM 3139 C CA . LEU A 1 416 ? -17.292 9.440 9.664 1.00 98.62 416 LEU A CA 1
ATOM 3140 C C . LEU A 1 416 ? -17.535 10.402 10.833 1.00 98.62 416 LEU A C 1
ATOM 3142 O O . LEU A 1 416 ? -17.856 9.965 11.935 1.00 98.62 416 LEU A O 1
ATOM 3146 N N . ARG A 1 417 ? -17.461 11.717 10.603 1.00 98.62 417 ARG A N 1
ATOM 3147 C CA . ARG A 1 417 ? -17.758 12.727 11.633 1.00 98.62 417 ARG A CA 1
ATOM 3148 C C . ARG A 1 417 ? -19.165 12.567 12.197 1.00 98.62 417 ARG A C 1
ATOM 3150 O O . ARG A 1 417 ? -19.350 12.655 13.409 1.00 98.62 417 ARG A O 1
ATOM 3157 N N . THR A 1 418 ? -20.149 12.322 11.337 1.00 98.50 418 THR A N 1
ATOM 3158 C CA . THR A 1 418 ? -21.545 12.130 11.748 1.00 98.50 418 THR A CA 1
ATOM 3159 C C . THR A 1 418 ? -21.696 10.882 12.615 1.00 98.50 418 THR A C 1
ATOM 3161 O O . THR A 1 418 ? -22.290 10.955 13.689 1.00 98.50 418 THR A O 1
ATOM 3164 N N . THR A 1 419 ? -21.094 9.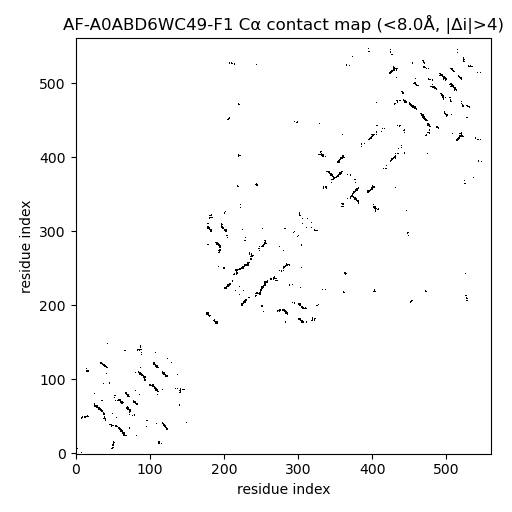762 12.218 1.00 98.19 419 THR A N 1
ATOM 3165 C CA . THR A 1 419 ? -21.154 8.506 12.981 1.00 98.19 419 THR A CA 1
ATOM 3166 C C . THR A 1 419 ? -20.361 8.555 14.288 1.00 98.19 419 THR A C 1
ATOM 3168 O O . THR A 1 419 ? -20.814 8.009 15.288 1.00 98.19 419 THR A O 1
ATOM 3171 N N . LEU A 1 420 ? -19.227 9.267 14.329 1.00 98.19 420 LEU A N 1
ATOM 3172 C CA . LEU A 1 420 ? -18.465 9.474 15.567 1.00 98.19 420 LEU A CA 1
ATOM 3173 C C . LEU A 1 420 ? -19.245 10.334 16.571 1.00 98.19 420 LEU A C 1
ATOM 3175 O O . LEU A 1 420 ? -19.212 10.060 17.766 1.00 98.19 420 LEU A O 1
ATOM 3179 N N . ARG A 1 421 ? -19.994 11.348 16.107 1.00 97.75 421 ARG A N 1
ATOM 3180 C CA . ARG A 1 421 ? -20.897 12.138 16.972 1.00 97.75 421 ARG A CA 1
ATOM 3181 C C . ARG A 1 421 ? -22.087 11.328 17.486 1.00 97.75 421 ARG A C 1
ATOM 3183 O O . ARG A 1 421 ? -22.632 11.665 18.532 1.00 97.75 421 ARG A O 1
ATOM 3190 N N . ALA A 1 422 ? -22.468 10.275 16.769 1.00 96.38 422 ALA A N 1
ATOM 3191 C CA . ALA A 1 422 ? -23.430 9.280 17.228 1.00 96.38 422 ALA A CA 1
ATOM 3192 C C . ALA A 1 422 ? -22.804 8.227 18.164 1.00 96.38 422 ALA A C 1
ATOM 3194 O O . ALA A 1 422 ? -23.478 7.262 18.510 1.00 96.38 422 ALA A O 1
ATOM 3195 N N . ASP A 1 423 ? -21.542 8.415 18.579 1.00 95.19 423 ASP A N 1
ATOM 3196 C CA . ASP A 1 423 ? -20.833 7.566 19.544 1.00 95.19 423 ASP A CA 1
ATOM 3197 C C . ASP A 1 423 ? -20.660 6.103 19.083 1.00 95.19 423 ASP A C 1
ATOM 3199 O O . ASP A 1 423 ? -20.498 5.174 19.875 1.00 95.19 423 ASP A O 1
ATOM 3203 N N . LEU A 1 424 ? -20.660 5.895 17.764 1.00 97.31 424 LEU A N 1
ATOM 3204 C CA . LEU A 1 424 ? -20.471 4.584 17.163 1.00 97.31 424 LEU A CA 1
ATOM 3205 C C . LEU A 1 424 ? -18.984 4.182 17.223 1.00 97.31 424 LEU A C 1
ATOM 3207 O O . LEU A 1 424 ? -18.147 4.929 16.700 1.00 97.31 424 LEU A O 1
ATOM 3211 N N . PRO A 1 425 ? -18.625 3.018 17.808 1.00 98.62 425 PRO A N 1
ATOM 3212 C CA . PRO A 1 425 ? -17.247 2.542 17.814 1.00 98.62 425 PRO A CA 1
ATOM 3213 C C . PRO A 1 425 ? -16.668 2.441 16.407 1.00 98.62 425 PRO A C 1
ATOM 3215 O O . PRO A 1 425 ? -17.337 1.950 15.497 1.00 98.62 425 PRO A O 1
ATOM 3218 N N . PHE A 1 426 ? -15.423 2.874 16.229 1.00 98.88 426 PHE A N 1
ATOM 3219 C CA . PHE A 1 426 ? -14.797 2.979 14.916 1.00 98.88 426 PHE A CA 1
ATOM 3220 C C . PHE A 1 426 ? -13.424 2.312 14.848 1.00 98.88 426 PHE A C 1
ATOM 3222 O O . PHE A 1 426 ? -12.563 2.533 15.707 1.00 98.88 426 PHE A O 1
ATOM 3229 N N . PHE A 1 427 ? -13.197 1.576 13.757 1.00 98.88 427 PHE A N 1
ATOM 3230 C CA . PHE A 1 427 ? -11.869 1.125 13.355 1.00 98.88 427 PHE A CA 1
ATOM 3231 C C . PHE A 1 427 ? -11.605 1.377 11.863 1.00 98.88 427 PHE A C 1
ATOM 3233 O O . PHE A 1 427 ? -12.394 0.994 11.001 1.00 98.88 427 PHE A O 1
ATOM 3240 N N . GLY A 1 428 ? -10.485 2.034 11.549 1.00 98.69 428 GLY A N 1
ATOM 3241 C CA . GLY A 1 428 ? -10.054 2.311 10.175 1.00 98.69 428 GLY A CA 1
ATOM 3242 C C . GLY A 1 428 ? -8.729 1.640 9.814 1.00 98.69 428 GLY A C 1
ATOM 3243 O O . GLY A 1 428 ? -7.779 1.693 10.597 1.00 98.69 428 GLY A O 1
ATOM 3244 N N . ILE A 1 429 ? -8.639 1.073 8.606 1.00 98.56 429 ILE A N 1
ATOM 3245 C CA . ILE A 1 429 ? -7.407 0.473 8.060 1.00 98.56 429 ILE A CA 1
ATOM 3246 C C . ILE A 1 429 ? -6.940 1.241 6.820 1.00 98.56 429 ILE A C 1
ATOM 3248 O O . ILE A 1 429 ? -7.734 1.513 5.923 1.00 98.56 429 ILE A O 1
ATOM 3252 N N . CYS A 1 430 ? -5.643 1.551 6.740 1.00 97.62 430 CYS A N 1
ATOM 3253 C CA . CYS A 1 430 ? -4.980 2.197 5.605 1.00 97.62 430 CYS A CA 1
ATOM 3254 C C . CYS A 1 430 ? -5.655 3.511 5.175 1.00 97.62 430 CYS A C 1
ATOM 3256 O O . CYS A 1 430 ? -5.398 4.562 5.766 1.00 97.62 430 CYS A O 1
ATOM 3258 N N . PHE A 1 431 ? -6.547 3.473 4.186 1.00 97.50 431 PHE A N 1
ATOM 3259 C CA . PHE A 1 431 ? -7.341 4.629 3.780 1.00 97.50 431 PHE A CA 1
ATOM 3260 C C . PHE A 1 431 ? -8.282 5.091 4.903 1.00 97.50 431 PHE A C 1
ATOM 3262 O O . PHE A 1 431 ? -8.383 6.285 5.179 1.00 97.50 431 PHE A O 1
ATOM 3269 N N . GLY A 1 432 ? -8.862 4.154 5.662 1.00 98.25 432 GLY A N 1
ATOM 3270 C CA . GLY A 1 432 ? -9.637 4.450 6.867 1.00 98.25 432 GLY A CA 1
ATOM 3271 C C . GLY A 1 432 ? -8.852 5.203 7.950 1.00 98.25 432 GLY A C 1
ATOM 3272 O O . GLY A 1 432 ? -9.436 6.025 8.653 1.00 98.25 432 GLY A O 1
ATOM 3273 N N . ASN A 1 433 ? -7.532 5.002 8.061 1.00 98.69 433 ASN A N 1
ATOM 3274 C CA . ASN A 1 433 ? -6.681 5.778 8.975 1.00 98.69 433 ASN A CA 1
ATOM 3275 C C . ASN A 1 433 ? -6.538 7.234 8.540 1.00 98.69 433 ASN A C 1
ATOM 3277 O O . ASN A 1 433 ? -6.642 8.147 9.357 1.00 98.69 433 ASN A O 1
ATOM 3281 N N . GLN A 1 434 ? -6.351 7.451 7.242 1.00 98.31 434 GLN A N 1
ATOM 3282 C CA . GLN A 1 434 ? -6.248 8.791 6.671 1.00 98.31 434 GLN A CA 1
ATOM 3283 C C . GLN A 1 434 ? -7.573 9.545 6.824 1.00 98.31 434 GLN A C 1
ATOM 3285 O O . GLN A 1 434 ? -7.582 10.708 7.224 1.00 98.31 434 GLN A O 1
ATOM 3290 N N . LEU A 1 435 ? -8.697 8.864 6.584 1.00 98.44 435 LEU A N 1
ATOM 3291 C CA . LEU A 1 435 ? -10.028 9.434 6.769 1.00 98.44 435 LEU A CA 1
ATOM 3292 C C . LEU A 1 435 ? -10.343 9.725 8.238 1.00 98.44 435 LEU A C 1
ATOM 3294 O O . LEU A 1 435 ? -10.943 10.764 8.504 1.00 98.44 435 LEU A O 1
ATOM 3298 N N . LEU A 1 436 ? -9.890 8.897 9.190 1.00 98.75 436 LEU A N 1
ATOM 3299 C CA . LEU A 1 436 ? -9.982 9.239 10.613 1.00 98.75 436 LEU A CA 1
ATOM 3300 C C . LEU A 1 436 ? -9.157 10.488 10.933 1.00 98.75 436 LEU A C 1
ATOM 3302 O O . LEU A 1 436 ? -9.679 11.409 11.553 1.00 98.75 436 LEU A O 1
ATOM 3306 N N . GLY A 1 437 ? -7.908 10.564 10.463 1.00 98.44 437 GLY A N 1
ATOM 3307 C CA . GLY A 1 437 ? -7.065 11.749 10.638 1.00 98.44 437 GLY A CA 1
ATOM 3308 C C . GLY A 1 437 ? -7.756 13.030 10.160 1.00 98.44 437 GLY A C 1
ATOM 3309 O O . GLY A 1 437 ? -7.871 13.994 10.919 1.00 98.44 437 GLY A O 1
ATOM 3310 N N . ARG A 1 438 ? -8.321 13.006 8.945 1.00 98.44 438 ARG A N 1
ATOM 3311 C CA . ARG A 1 438 ? -9.095 14.129 8.388 1.00 98.44 438 ARG A CA 1
ATOM 3312 C C . ARG A 1 438 ? -10.384 14.411 9.167 1.00 98.44 438 ARG A C 1
ATOM 3314 O O . ARG A 1 438 ? -10.695 15.570 9.442 1.00 98.44 438 ARG A O 1
ATOM 3321 N N . ALA A 1 439 ? -11.124 13.377 9.568 1.00 98.56 439 ALA A N 1
ATOM 3322 C CA . ALA A 1 439 ? -12.345 13.522 10.365 1.00 98.56 439 ALA A CA 1
ATOM 3323 C C . ALA A 1 439 ? -12.080 14.193 11.712 1.00 98.56 439 ALA A C 1
ATOM 3325 O O . ALA A 1 439 ? -12.906 14.989 12.154 1.00 98.56 439 ALA A O 1
ATOM 3326 N N . LEU A 1 440 ? -10.911 13.944 12.303 1.00 98.50 440 LEU A N 1
ATOM 3327 C CA . LEU A 1 440 ? -10.457 14.584 13.532 1.00 98.50 440 LEU A CA 1
ATOM 3328 C C . LEU A 1 440 ? -9.934 16.011 13.316 1.00 98.50 440 LEU A C 1
ATOM 3330 O O . LEU A 1 440 ? -9.819 16.735 14.302 1.00 98.50 440 LEU A O 1
ATOM 3334 N N . GLY A 1 441 ? -9.667 16.428 12.074 1.00 97.50 441 GLY A N 1
ATOM 3335 C CA . GLY A 1 441 ? -9.194 17.770 11.713 1.00 97.50 441 GLY A CA 1
ATOM 3336 C C . GLY A 1 441 ? -7.697 17.870 11.405 1.00 97.50 441 GLY A C 1
ATOM 3337 O O . GLY A 1 441 ? -7.171 18.978 11.330 1.00 97.50 441 GLY A O 1
ATOM 3338 N N . PHE A 1 442 ? -6.998 16.743 11.246 1.00 97.31 442 PHE A N 1
ATOM 3339 C CA . PHE A 1 442 ? -5.583 16.713 10.871 1.00 97.31 442 PHE A CA 1
ATOM 3340 C C . PHE A 1 442 ? -5.394 16.701 9.348 1.00 97.31 442 PHE A C 1
ATOM 3342 O O . PHE A 1 442 ? -6.280 16.292 8.593 1.00 97.31 442 PHE A O 1
ATOM 3349 N N . GLY A 1 443 ? -4.222 17.155 8.902 1.00 95.62 443 GLY A N 1
ATOM 3350 C CA . GLY A 1 443 ? -3.835 17.128 7.494 1.00 95.62 443 GLY A CA 1
ATOM 3351 C C . GLY A 1 443 ? -3.380 15.743 7.030 1.00 95.62 443 GLY A C 1
ATOM 3352 O O . GLY A 1 443 ? -3.163 14.827 7.826 1.00 95.62 443 GLY A O 1
ATOM 3353 N N . THR A 1 444 ? -3.191 15.606 5.721 1.00 96.75 444 THR A N 1
ATOM 3354 C CA . THR A 1 444 ? -2.545 14.447 5.097 1.00 96.75 444 THR A CA 1
ATOM 3355 C C . THR A 1 444 ? -1.484 14.922 4.118 1.00 96.75 444 THR A C 1
ATOM 3357 O O . THR A 1 444 ? -1.585 16.016 3.575 1.00 96.75 444 THR A O 1
ATOM 3360 N N . TYR A 1 445 ? -0.467 14.106 3.866 1.00 94.75 445 TYR A N 1
ATOM 3361 C CA . TYR A 1 445 ? 0.560 14.417 2.876 1.00 94.75 445 TYR A CA 1
ATOM 3362 C C . TYR A 1 445 ? 0.928 13.186 2.056 1.00 94.75 445 TYR A C 1
ATOM 3364 O O . TYR A 1 445 ? 0.785 12.043 2.498 1.00 94.75 445 TYR A O 1
ATOM 3372 N N . LYS A 1 446 ? 1.417 13.430 0.837 1.00 93.56 446 LYS A N 1
ATOM 3373 C CA . LYS A 1 446 ? 1.912 12.386 -0.058 1.00 93.56 446 LYS A CA 1
ATOM 3374 C C . LYS A 1 446 ? 3.357 12.033 0.289 1.00 93.56 446 LYS A C 1
ATOM 3376 O O . LYS A 1 446 ? 4.228 12.900 0.335 1.00 93.56 446 LYS A O 1
ATOM 3381 N N . LEU A 1 447 ? 3.621 10.747 0.490 1.00 94.38 447 LEU A N 1
ATOM 3382 C CA . LEU A 1 447 ? 4.965 10.208 0.657 1.00 94.38 447 LEU A CA 1
ATOM 3383 C C . LEU A 1 447 ? 5.692 10.193 -0.697 1.00 94.38 447 LEU A C 1
ATOM 3385 O O . LEU A 1 447 ? 5.056 9.907 -1.714 1.00 94.38 447 LEU A O 1
ATOM 3389 N N . PRO A 1 448 ? 7.024 10.400 -0.738 1.00 92.06 448 PRO A N 1
ATOM 3390 C CA . PRO A 1 448 ? 7.769 10.410 -1.995 1.00 92.06 448 PRO A CA 1
ATOM 3391 C C . PRO A 1 448 ? 7.541 9.149 -2.835 1.00 92.06 448 PRO A C 1
ATOM 3393 O O . PRO A 1 448 ? 7.237 9.249 -4.016 1.00 92.06 448 PRO A O 1
ATOM 3396 N N . PHE A 1 449 ? 7.641 7.964 -2.228 1.00 91.12 449 PHE A N 1
ATOM 3397 C CA . PHE A 1 449 ? 7.421 6.672 -2.896 1.00 91.12 449 PHE A CA 1
ATOM 3398 C C . PHE A 1 449 ? 6.494 5.727 -2.110 1.00 91.12 449 PHE A C 1
ATOM 3400 O O . PHE A 1 449 ? 6.254 4.606 -2.556 1.00 91.12 449 PHE A O 1
ATOM 3407 N N . GLY A 1 450 ? 5.957 6.169 -0.965 1.00 95.88 450 GLY A N 1
ATOM 3408 C CA . GLY A 1 450 ? 5.058 5.399 -0.097 1.00 95.88 450 GLY A CA 1
ATOM 3409 C C . GLY A 1 450 ? 5.675 4.169 0.576 1.00 95.88 450 GLY A C 1
ATOM 3410 O O . GLY A 1 450 ? 6.837 3.829 0.356 1.00 95.88 450 GLY A O 1
ATOM 3411 N N . HIS A 1 451 ? 4.871 3.465 1.370 1.00 98.06 451 HIS A N 1
ATOM 3412 C CA . HIS A 1 451 ? 5.249 2.191 1.976 1.00 98.06 451 HIS A CA 1
ATOM 3413 C C . HIS A 1 451 ? 4.503 1.042 1.311 1.00 98.06 451 HIS A C 1
ATOM 3415 O O . HIS A 1 451 ? 3.274 0.989 1.310 1.00 98.06 451 HIS A O 1
ATOM 3421 N N . ARG A 1 452 ? 5.269 0.133 0.700 1.00 97.25 452 ARG A N 1
ATOM 3422 C CA . ARG A 1 452 ? 4.753 -0.981 -0.106 1.00 97.25 452 ARG A CA 1
ATOM 3423 C C . ARG A 1 452 ? 5.587 -2.234 0.111 1.00 97.25 452 ARG A C 1
ATOM 3425 O O . ARG A 1 452 ? 6.642 -2.411 -0.505 1.00 97.25 452 ARG A O 1
ATOM 3432 N N . GLY A 1 453 ? 5.152 -3.089 1.026 1.00 96.19 453 GLY A N 1
ATOM 3433 C CA . GLY A 1 453 ? 5.944 -4.233 1.462 1.00 96.19 453 GLY A CA 1
ATOM 3434 C C . GLY A 1 453 ? 5.332 -5.016 2.610 1.00 96.19 453 GLY A C 1
ATOM 3435 O O . GLY A 1 453 ? 4.380 -4.569 3.229 1.00 96.19 453 GLY A O 1
ATOM 3436 N N . ILE A 1 454 ? 5.930 -6.168 2.913 1.00 97.31 454 ILE A N 1
ATOM 3437 C CA . ILE A 1 454 ? 5.511 -7.082 3.997 1.00 97.31 454 ILE A CA 1
ATOM 3438 C C . ILE A 1 454 ? 6.533 -7.127 5.142 1.00 97.31 454 ILE A C 1
ATOM 3440 O O . ILE A 1 454 ? 6.681 -8.128 5.839 1.00 97.31 454 ILE A O 1
ATOM 3444 N N . ASN A 1 455 ? 7.354 -6.083 5.246 1.00 97.12 455 ASN A N 1
ATOM 3445 C CA . ASN A 1 455 ? 8.523 -6.045 6.116 1.00 97.12 455 ASN A CA 1
ATOM 3446 C C . ASN A 1 455 ? 8.714 -4.687 6.807 1.00 97.12 455 ASN A C 1
ATOM 3448 O O . ASN A 1 455 ? 9.850 -4.342 7.139 1.00 97.12 455 ASN A O 1
ATOM 3452 N N . GLN A 1 456 ? 7.639 -3.910 6.975 1.00 98.06 456 GLN A N 1
ATOM 3453 C CA . GLN A 1 456 ? 7.715 -2.568 7.553 1.00 98.06 456 GLN A CA 1
ATOM 3454 C C . GLN A 1 456 ? 7.619 -2.639 9.085 1.00 98.06 456 GLN A C 1
ATOM 3456 O O . GLN A 1 456 ? 6.606 -3.123 9.595 1.00 98.06 456 GLN A O 1
ATOM 3461 N N . PRO A 1 457 ? 8.658 -2.214 9.829 1.00 98.44 457 PRO A N 1
ATOM 3462 C CA . PRO A 1 457 ? 8.659 -2.252 11.282 1.00 98.44 457 PRO A CA 1
ATOM 3463 C C . PRO A 1 457 ? 7.878 -1.066 11.860 1.00 98.44 457 PRO A C 1
ATOM 3465 O O . PRO A 1 457 ? 8.223 0.091 11.616 1.00 98.44 457 PRO A O 1
ATOM 3468 N N . VAL A 1 458 ? 6.87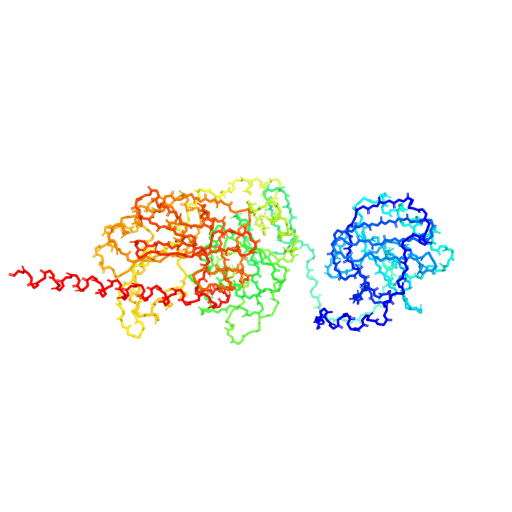0 -1.361 12.673 1.00 98.75 458 VAL A N 1
ATOM 3469 C CA . VAL A 1 458 ? 6.018 -0.367 13.334 1.00 98.75 458 VAL A CA 1
ATOM 3470 C C . VAL A 1 458 ? 6.092 -0.558 14.843 1.00 98.75 458 VAL A C 1
ATOM 3472 O O . VAL A 1 458 ? 6.057 -1.689 15.324 1.00 98.75 458 VAL A O 1
ATOM 3475 N N . LEU A 1 459 ? 6.215 0.534 15.599 1.00 98.56 459 LEU A N 1
ATOM 3476 C CA . LEU A 1 459 ? 6.128 0.503 17.060 1.00 98.56 459 LEU A CA 1
ATOM 3477 C C . LEU A 1 459 ? 4.692 0.797 17.506 1.00 98.56 459 LEU A C 1
ATOM 3479 O O . LEU A 1 459 ? 4.187 1.879 17.218 1.00 98.56 459 LEU A O 1
ATOM 3483 N N . ASP A 1 460 ? 4.077 -0.113 18.262 1.00 97.88 460 ASP A N 1
ATOM 3484 C CA . ASP A 1 460 ? 2.869 0.162 19.051 1.00 97.88 460 ASP A CA 1
ATOM 3485 C C . ASP A 1 460 ? 3.285 0.826 20.371 1.00 97.88 460 ASP A C 1
ATOM 3487 O O . ASP A 1 460 ? 3.905 0.198 21.238 1.00 97.88 460 ASP A O 1
ATOM 3491 N N . LYS A 1 461 ? 2.945 2.108 20.541 1.00 96.69 461 LYS A N 1
ATOM 3492 C CA . LYS A 1 461 ? 3.306 2.883 21.737 1.00 96.69 461 LYS A CA 1
ATOM 3493 C C . LYS A 1 461 ? 2.593 2.400 22.997 1.00 96.69 461 LYS A C 1
ATOM 3495 O O . LYS A 1 461 ? 3.152 2.536 24.083 1.00 96.69 461 LYS A O 1
ATOM 3500 N N . LEU A 1 462 ? 1.395 1.825 22.872 1.00 92.62 462 LEU A N 1
ATOM 3501 C CA . LEU A 1 462 ? 0.630 1.334 24.018 1.00 92.62 462 LEU A CA 1
ATOM 3502 C C . LEU A 1 462 ? 1.300 0.105 24.633 1.00 92.62 462 LEU A C 1
ATOM 3504 O O . LEU A 1 462 ? 1.395 -0.017 25.852 1.00 92.62 462 LEU A O 1
ATOM 3508 N N . THR A 1 463 ? 1.737 -0.826 23.786 1.00 94.12 463 THR A N 1
ATOM 3509 C CA . THR A 1 463 ? 2.303 -2.106 24.235 1.00 94.12 463 THR A CA 1
ATOM 3510 C C . THR A 1 463 ? 3.829 -2.097 24.309 1.00 94.12 463 THR A C 1
ATOM 3512 O O . THR A 1 463 ? 4.417 -2.990 24.923 1.00 94.12 463 THR A O 1
ATOM 3515 N N . GLY A 1 464 ? 4.482 -1.115 23.679 1.00 96.25 464 GLY A N 1
ATOM 3516 C CA . GLY A 1 464 ? 5.934 -1.054 23.506 1.00 96.25 464 GLY A CA 1
ATOM 3517 C C . GLY A 1 464 ? 6.481 -2.124 22.555 1.00 96.25 464 GLY A C 1
ATOM 3518 O O . GLY A 1 464 ? 7.692 -2.356 22.528 1.00 96.25 464 GLY A O 1
ATOM 3519 N N . ARG A 1 465 ? 5.610 -2.822 21.812 1.00 97.12 465 ARG A N 1
ATOM 3520 C CA . ARG A 1 465 ? 5.993 -3.901 20.896 1.00 97.12 465 ARG A CA 1
ATOM 3521 C C . ARG A 1 465 ? 6.311 -3.352 19.515 1.00 97.12 465 ARG A C 1
ATOM 3523 O O . ARG A 1 465 ? 5.674 -2.419 19.041 1.00 97.12 465 ARG A O 1
ATOM 3530 N N . VAL A 1 466 ? 7.285 -3.984 18.870 1.00 98.38 466 VAL A N 1
ATOM 3531 C CA . VAL A 1 466 ? 7.560 -3.781 17.448 1.00 98.38 466 VAL A CA 1
ATOM 3532 C C . VAL A 1 466 ? 6.882 -4.894 16.666 1.00 98.38 466 VAL A C 1
ATOM 3534 O O . VAL A 1 466 ? 7.101 -6.068 16.964 1.00 98.38 466 VAL A O 1
ATOM 3537 N N . GLU A 1 467 ? 6.103 -4.512 15.667 1.00 97.88 467 GLU A N 1
ATOM 3538 C CA . GLU A 1 467 ? 5.406 -5.403 14.746 1.00 97.88 467 GLU A CA 1
ATOM 3539 C C . GLU A 1 467 ? 6.039 -5.284 13.362 1.00 97.88 467 GLU A C 1
ATOM 3541 O O . GLU A 1 467 ? 6.375 -4.184 12.914 1.00 97.88 467 GLU A O 1
ATOM 3546 N N . ILE A 1 468 ? 6.212 -6.406 12.666 1.00 98.44 468 ILE A N 1
ATOM 3547 C CA . ILE A 1 468 ? 6.482 -6.367 11.230 1.00 98.44 468 ILE A CA 1
ATOM 3548 C C . ILE A 1 468 ? 5.133 -6.366 10.524 1.00 98.44 468 ILE A C 1
ATOM 3550 O O . ILE A 1 468 ? 4.292 -7.215 10.799 1.00 98.44 468 ILE A O 1
ATOM 3554 N N . THR A 1 469 ? 4.924 -5.409 9.624 1.00 98.38 469 THR A N 1
ATOM 3555 C CA . THR A 1 469 ? 3.604 -5.125 9.050 1.00 98.38 469 THR A CA 1
ATOM 3556 C C . THR A 1 469 ? 3.599 -5.198 7.526 1.00 98.38 469 THR A C 1
ATOM 3558 O O . THR A 1 469 ? 4.626 -5.001 6.858 1.00 98.38 469 THR A O 1
ATOM 3561 N N . SER A 1 470 ? 2.412 -5.481 6.986 1.00 97.88 470 SER A N 1
ATOM 3562 C CA . SER A 1 470 ? 2.087 -5.321 5.569 1.00 97.88 470 SER A CA 1
ATOM 3563 C C . SER A 1 470 ? 1.569 -3.919 5.303 1.00 97.88 470 SER A C 1
ATOM 3565 O O . SER A 1 470 ? 0.639 -3.464 5.962 1.00 97.88 470 SER A O 1
ATOM 3567 N N . GLN A 1 471 ? 2.150 -3.233 4.326 1.00 98.06 471 GLN A N 1
ATOM 3568 C CA . GLN A 1 471 ? 1.811 -1.853 3.999 1.00 98.06 471 GLN A CA 1
ATOM 3569 C C . GLN A 1 471 ? 1.632 -1.669 2.501 1.00 98.06 471 GLN A C 1
ATOM 3571 O O . GLN A 1 471 ? 2.417 -2.206 1.714 1.00 98.06 471 GLN A O 1
ATOM 3576 N N . ASN A 1 472 ? 0.619 -0.886 2.134 1.00 96.50 472 ASN A N 1
ATOM 3577 C CA . ASN A 1 472 ? 0.380 -0.417 0.779 1.00 96.50 472 ASN A CA 1
ATOM 3578 C C . ASN A 1 472 ? -0.298 0.963 0.799 1.00 96.50 472 ASN A C 1
ATOM 3580 O O . ASN A 1 472 ? -1.514 1.075 0.667 1.00 96.50 472 ASN A O 1
ATOM 3584 N N . HIS A 1 473 ? 0.483 2.027 0.991 1.00 96.75 473 HIS A N 1
ATOM 3585 C CA . HIS A 1 473 ? -0.046 3.393 0.962 1.00 96.75 473 HIS A CA 1
ATOM 3586 C C . HIS A 1 473 ? 0.972 4.412 0.440 1.00 96.75 473 HIS A C 1
ATOM 3588 O O . HIS A 1 473 ? 2.181 4.301 0.647 1.00 96.75 473 HIS A O 1
ATOM 3594 N N . GLY A 1 474 ? 0.463 5.425 -0.266 1.00 95.06 474 GLY A N 1
ATOM 3595 C CA . GLY A 1 474 ? 1.235 6.568 -0.768 1.00 95.06 474 GLY A CA 1
ATOM 3596 C C . GLY A 1 474 ? 1.026 7.862 0.019 1.00 95.06 474 GLY A C 1
ATOM 3597 O O . GLY A 1 474 ? 1.714 8.838 -0.255 1.00 95.06 474 GLY A O 1
ATOM 3598 N N . PHE A 1 475 ? 0.099 7.874 0.976 1.00 95.81 475 PHE A N 1
ATOM 3599 C CA . PHE A 1 475 ? -0.265 9.038 1.784 1.00 95.81 475 PHE A CA 1
ATOM 3600 C C . PHE A 1 475 ? -0.191 8.694 3.271 1.00 95.81 475 PHE A C 1
ATOM 3602 O O . PHE A 1 475 ? -0.302 7.522 3.640 1.00 95.81 475 PHE A O 1
ATOM 3609 N N . ALA A 1 476 ? -0.003 9.705 4.111 1.00 96.62 476 ALA A N 1
ATOM 3610 C CA . ALA A 1 476 ? 0.051 9.570 5.561 1.00 96.62 476 ALA A CA 1
ATOM 3611 C C . ALA A 1 476 ? -0.642 10.754 6.248 1.00 96.62 476 ALA A C 1
ATOM 3613 O O . ALA A 1 476 ? -0.808 11.819 5.651 1.00 96.62 476 ALA A O 1
ATOM 3614 N N . VAL A 1 477 ? -1.044 10.557 7.503 1.00 97.81 477 VAL A N 1
ATOM 3615 C CA . VAL A 1 477 ? -1.591 11.624 8.352 1.00 97.81 477 VAL A CA 1
ATOM 3616 C C . VAL A 1 477 ? -0.455 12.510 8.861 1.00 97.81 477 VAL A C 1
ATOM 3618 O O . VAL A 1 477 ? 0.584 12.006 9.290 1.00 97.81 477 VAL A O 1
ATOM 3621 N N . ASP A 1 478 ? -0.666 13.824 8.833 1.00 96.75 478 ASP A N 1
ATOM 3622 C CA . ASP A 1 478 ? 0.231 14.807 9.436 1.00 96.75 478 ASP A CA 1
ATOM 3623 C C . ASP A 1 478 ? -0.158 15.049 10.900 1.00 96.75 478 ASP A C 1
ATOM 3625 O O . ASP A 1 478 ? -1.089 15.799 11.206 1.00 96.75 478 ASP A O 1
ATOM 3629 N N . ALA A 1 479 ? 0.529 14.357 11.807 1.00 94.62 479 ALA A N 1
ATOM 3630 C CA . ALA A 1 479 ? 0.383 14.534 13.245 1.00 94.62 479 ALA A CA 1
ATOM 3631 C C . ALA A 1 479 ? 1.726 14.277 13.954 1.00 94.62 479 ALA A C 1
ATOM 3633 O O . ALA A 1 479 ? 2.461 13.364 13.566 1.00 94.62 479 ALA A O 1
ATOM 3634 N N . PRO A 1 480 ? 2.072 15.043 15.006 1.00 92.50 480 PRO A N 1
ATOM 3635 C CA . PRO A 1 480 ? 3.274 14.781 15.788 1.00 92.50 480 PRO A CA 1
ATOM 3636 C C . PRO A 1 480 ? 3.184 13.427 16.503 1.00 92.50 480 PRO A C 1
ATOM 3638 O O . PRO A 1 480 ? 2.190 13.115 17.157 1.00 92.50 480 PRO A O 1
ATOM 3641 N N . ILE A 1 481 ? 4.255 12.635 16.401 1.00 94.44 481 ILE A N 1
ATOM 3642 C CA . ILE A 1 481 ? 4.320 11.277 16.968 1.00 94.44 481 ILE A CA 1
ATOM 3643 C C . ILE A 1 481 ? 4.356 11.256 18.504 1.00 94.44 481 ILE A C 1
ATOM 3645 O O . ILE A 1 481 ? 4.026 10.237 19.111 1.00 94.44 481 ILE A O 1
ATOM 3649 N N . GLU A 1 482 ? 4.747 12.365 19.136 1.00 92.75 482 GLU A N 1
ATOM 3650 C CA . GLU A 1 482 ? 4.851 12.508 20.590 1.00 92.75 482 GLU A CA 1
ATOM 3651 C C . GLU A 1 482 ? 3.723 13.370 21.162 1.00 92.75 482 GLU A C 1
ATOM 3653 O O . GLU A 1 482 ? 3.325 14.372 20.567 1.00 92.75 482 GLU A O 1
ATOM 3658 N N . GLY A 1 483 ? 3.284 13.020 22.373 1.00 92.19 483 GLY A N 1
ATOM 3659 C CA . GLY A 1 483 ? 2.270 13.762 23.122 1.00 92.19 483 GLY A CA 1
ATOM 3660 C C . GLY A 1 483 ? 0.820 13.457 22.733 1.00 92.19 483 GLY A C 1
ATOM 3661 O O . GLY A 1 483 ? 0.533 12.618 21.880 1.00 92.19 483 GLY A O 1
ATOM 3662 N N . GLU A 1 484 ? -0.088 14.154 23.417 1.00 95.38 484 GLU A N 1
ATOM 3663 C CA . GLU A 1 484 ? -1.526 14.162 23.145 1.00 95.38 484 GLU A CA 1
ATOM 3664 C C . GLU A 1 484 ? -1.890 15.441 22.378 1.00 95.38 484 GLU A C 1
ATOM 3666 O O . GLU A 1 484 ? -1.361 16.525 22.640 1.00 95.38 484 GLU A O 1
ATOM 3671 N N . LEU A 1 485 ? -2.827 15.317 21.445 1.00 94.69 485 LEU A N 1
ATOM 3672 C CA . LEU A 1 485 ? -3.382 16.401 20.645 1.00 94.69 485 LEU A CA 1
ATOM 3673 C C . LEU A 1 485 ? -4.866 16.532 20.953 1.00 94.69 485 LEU A C 1
ATOM 3675 O O . LEU A 1 485 ? -5.533 15.542 21.226 1.00 94.69 485 LEU A O 1
ATOM 3679 N N . ASN A 1 486 ? -5.414 17.737 20.843 1.00 97.50 486 ASN A N 1
ATOM 3680 C CA . ASN A 1 486 ? -6.864 17.901 20.792 1.00 97.50 486 ASN A CA 1
ATOM 3681 C C . ASN A 1 486 ? -7.303 17.884 19.331 1.00 97.50 486 ASN A C 1
ATOM 3683 O O . ASN A 1 486 ? -6.713 18.589 18.515 1.00 97.50 486 ASN A O 1
ATOM 3687 N N . SER A 1 487 ? -8.337 17.108 19.016 1.00 97.81 487 SER A N 1
ATOM 3688 C CA . SER A 1 487 ? -8.993 17.119 17.710 1.00 97.81 487 SER A CA 1
ATOM 3689 C C . SER A 1 487 ? -9.526 18.527 17.407 1.00 97.81 487 SER A C 1
ATOM 3691 O O . SER A 1 487 ? -10.384 19.013 18.154 1.00 97.81 487 SER A O 1
ATOM 3693 N N . PRO A 1 488 ? -9.079 19.182 16.314 1.00 97.00 488 PRO A N 1
ATOM 3694 C CA . PRO A 1 488 ? -9.638 20.470 15.894 1.00 97.00 488 PRO A CA 1
ATOM 3695 C C . PRO A 1 488 ? -11.154 20.450 15.644 1.00 97.00 488 PRO A C 1
ATOM 3697 O O . PRO A 1 488 ? -11.810 21.479 15.766 1.00 97.00 488 PRO A O 1
ATOM 3700 N N . GLU A 1 489 ? -11.715 19.277 15.346 1.00 97.12 489 GLU A N 1
ATOM 3701 C CA . GLU A 1 489 ? -13.146 19.062 15.082 1.00 97.12 489 GLU A CA 1
ATOM 3702 C C . GLU A 1 489 ? -13.976 18.760 16.344 1.00 97.12 489 GLU A C 1
ATOM 3704 O O . GLU A 1 489 ? -15.173 18.478 16.257 1.00 97.12 489 GLU A O 1
ATOM 3709 N N . GLY A 1 490 ? -13.361 18.830 17.531 1.00 97.12 490 GLY A N 1
ATOM 3710 C CA . GLY A 1 490 ? -14.062 18.706 18.810 1.00 97.12 490 GLY A CA 1
ATOM 3711 C C . GLY A 1 490 ? -14.297 17.271 19.288 1.00 97.12 490 GLY A C 1
ATOM 3712 O O . GLY A 1 490 ? -15.132 17.063 20.163 1.00 97.12 490 GLY A O 1
ATOM 3713 N N . PHE A 1 491 ? -13.554 16.287 18.772 1.00 97.62 491 PHE A N 1
ATOM 3714 C CA . PHE A 1 491 ? -13.640 14.877 19.196 1.00 97.62 491 PHE A CA 1
ATOM 3715 C C . PHE A 1 491 ? -12.762 14.523 20.415 1.00 97.62 491 PHE A C 1
ATOM 3717 O O . PHE A 1 491 ? -12.503 13.351 20.681 1.00 97.62 491 PHE A O 1
ATOM 3724 N N . GLY A 1 492 ? -12.295 15.527 21.163 1.00 97.69 492 GLY A N 1
ATOM 3725 C CA . GLY A 1 492 ? -11.467 15.336 22.357 1.00 97.69 492 GLY A CA 1
ATOM 3726 C C . GLY A 1 492 ? -10.002 15.030 22.045 1.00 97.69 492 GLY A C 1
ATOM 3727 O O . GLY A 1 492 ? -9.461 15.465 21.024 1.00 97.69 492 GLY A O 1
ATOM 3728 N N . ARG A 1 493 ? -9.342 14.324 22.962 1.00 98.25 493 ARG A N 1
ATOM 3729 C CA . ARG A 1 493 ? -7.911 14.018 22.914 1.00 98.25 493 ARG A CA 1
ATOM 3730 C C . ARG A 1 493 ? -7.616 12.843 21.988 1.00 98.25 493 ARG A C 1
ATOM 3732 O O . ARG A 1 493 ? -8.336 11.843 21.961 1.00 98.25 493 ARG A O 1
ATOM 3739 N N . VAL A 1 494 ? -6.520 12.963 21.253 1.00 98.31 494 VAL A N 1
ATOM 3740 C CA . VAL A 1 494 ? -6.030 12.009 20.260 1.00 98.31 494 VAL A CA 1
ATOM 3741 C C . VAL A 1 494 ? -4.532 11.831 20.458 1.00 98.31 494 VAL A C 1
ATOM 3743 O O . VAL A 1 494 ? -3.813 12.798 20.695 1.00 98.31 494 VAL A O 1
ATOM 3746 N N . GLU A 1 495 ? -4.046 10.609 20.308 1.00 97.81 495 GLU A N 1
ATOM 3747 C CA . GLU A 1 495 ? -2.619 10.313 20.251 1.00 97.81 495 GLU A CA 1
ATOM 3748 C C . GLU A 1 495 ? -2.271 9.563 18.964 1.00 97.81 495 GLU A C 1
ATOM 3750 O O . GLU A 1 495 ? -3.062 8.770 18.440 1.00 97.81 495 GLU A O 1
ATOM 3755 N N . VAL A 1 496 ? -1.050 9.777 18.470 1.00 98.50 496 VAL A N 1
ATOM 3756 C CA . VAL A 1 496 ? -0.425 8.830 17.544 1.00 98.50 496 VAL A CA 1
ATOM 3757 C C . VAL A 1 496 ? -0.116 7.569 18.341 1.00 98.50 496 VAL A C 1
ATOM 3759 O O . VAL A 1 496 ? 0.667 7.615 19.294 1.00 98.50 496 VAL A O 1
ATOM 3762 N N . SER A 1 497 ? -0.754 6.460 17.970 1.00 98.31 497 SER A N 1
ATOM 3763 C CA . SER A 1 497 ? -0.642 5.169 18.657 1.00 98.31 497 SER A CA 1
ATOM 3764 C C . SER A 1 497 ? 0.457 4.291 18.064 1.00 98.31 497 SER A C 1
ATOM 3766 O O . SER A 1 497 ? 1.079 3.517 18.790 1.00 98.31 497 SER A O 1
ATOM 3768 N N . HIS A 1 498 ? 0.728 4.449 16.765 1.00 98.62 498 HIS A N 1
ATOM 3769 C CA . HIS A 1 498 ? 1.734 3.682 16.040 1.00 98.62 498 HIS A CA 1
ATOM 3770 C C . HIS A 1 498 ? 2.550 4.590 15.120 1.00 98.62 498 HIS A C 1
ATOM 3772 O O . HIS A 1 498 ? 2.007 5.530 14.535 1.00 98.62 498 HIS A O 1
ATOM 3778 N N . TYR A 1 499 ? 3.840 4.299 14.952 1.00 98.50 499 TYR A N 1
ATOM 3779 C CA . TYR A 1 499 ? 4.681 4.972 13.958 1.00 98.50 499 TYR A CA 1
ATOM 3780 C C . TYR A 1 499 ? 5.749 4.043 13.369 1.00 98.50 499 TYR A C 1
ATOM 3782 O O . TYR A 1 499 ? 6.165 3.061 13.994 1.00 98.50 499 TYR A O 1
ATOM 3790 N N . SER A 1 500 ? 6.187 4.365 12.153 1.00 98.25 500 SER A N 1
ATOM 3791 C CA . SER A 1 500 ? 7.211 3.627 11.413 1.00 98.25 500 SER A CA 1
ATOM 3792 C C . SER A 1 500 ? 8.583 3.824 12.050 1.00 98.25 500 SER A C 1
ATOM 3794 O O . SER A 1 500 ? 9.039 4.949 12.254 1.00 98.25 500 SER A O 1
ATOM 3796 N N . LEU A 1 501 ? 9.298 2.728 12.309 1.00 98.06 501 LEU A N 1
ATOM 3797 C CA . LEU A 1 501 ? 10.670 2.788 12.824 1.00 98.06 501 LEU A CA 1
ATOM 3798 C C . LEU A 1 501 ? 11.714 3.120 11.747 1.00 98.06 501 LEU A C 1
ATOM 3800 O O . LEU A 1 501 ? 12.877 3.347 12.078 1.00 98.06 501 LEU A O 1
ATOM 3804 N N . ASN A 1 502 ? 11.328 3.130 10.468 1.00 96.50 502 ASN A N 1
ATOM 3805 C CA . ASN A 1 502 ? 12.237 3.462 9.372 1.00 96.50 502 ASN A CA 1
ATOM 3806 C C . ASN A 1 502 ? 12.366 4.977 9.159 1.00 96.50 502 ASN A C 1
ATOM 3808 O O . ASN A 1 502 ? 13.447 5.449 8.805 1.00 96.50 502 ASN A O 1
ATOM 3812 N N . ASP A 1 503 ? 11.277 5.722 9.344 1.00 95.56 503 ASP A N 1
ATOM 3813 C CA . ASP A 1 503 ? 11.170 7.129 8.932 1.00 95.56 503 ASP A CA 1
ATOM 3814 C C . ASP A 1 503 ? 10.184 7.970 9.756 1.00 95.56 503 ASP A C 1
ATOM 3816 O O . ASP A 1 503 ? 9.921 9.120 9.406 1.00 95.56 503 ASP A O 1
ATOM 3820 N N . SER A 1 504 ? 9.678 7.438 10.872 1.00 96.44 504 SER A N 1
ATOM 3821 C CA . SER A 1 504 ? 8.801 8.149 11.811 1.00 96.44 504 SER A CA 1
ATOM 3822 C C . SER A 1 504 ? 7.461 8.612 11.229 1.00 96.44 504 SER A C 1
ATOM 3824 O O . SER A 1 504 ? 6.806 9.479 11.808 1.00 96.44 504 SER A O 1
ATOM 3826 N N . VAL A 1 505 ? 7.027 8.033 10.109 1.00 97.88 505 VAL A N 1
ATOM 3827 C CA . VAL A 1 505 ? 5.682 8.248 9.559 1.00 97.88 505 VAL A CA 1
ATOM 3828 C C . VAL A 1 505 ? 4.625 7.740 10.546 1.00 97.88 505 VAL A C 1
ATOM 3830 O O . VAL A 1 505 ? 4.830 6.727 11.216 1.00 97.88 505 VAL A O 1
ATOM 3833 N N . VAL A 1 506 ? 3.494 8.446 10.648 1.00 98.44 506 VAL A N 1
ATOM 3834 C CA . VAL A 1 506 ? 2.345 8.049 11.479 1.00 98.44 506 VAL A CA 1
ATOM 3835 C C . VAL A 1 506 ? 1.706 6.785 10.911 1.00 98.44 506 VAL A C 1
ATOM 3837 O O . VAL A 1 506 ? 1.253 6.769 9.769 1.00 98.44 506 VAL A O 1
ATOM 3840 N N . GLU A 1 507 ? 1.620 5.749 11.741 1.00 98.69 507 GLU A N 1
ATOM 3841 C CA . GLU A 1 507 ? 1.108 4.427 11.368 1.00 98.69 507 GLU A CA 1
ATOM 3842 C C . GLU A 1 507 ? -0.193 4.062 12.095 1.00 98.69 507 GLU A C 1
ATOM 3844 O O . GLU A 1 507 ? -0.759 2.996 11.867 1.00 98.69 507 GLU A O 1
ATOM 3849 N N . GLY A 1 508 ? -0.696 4.934 12.970 1.00 98.56 508 GLY A N 1
ATOM 3850 C CA . GLY A 1 508 ? -1.975 4.734 13.636 1.00 98.56 508 GLY A CA 1
ATOM 3851 C C . GLY A 1 508 ? -2.347 5.863 14.583 1.00 98.56 508 GLY A C 1
ATOM 3852 O O . GLY A 1 508 ? -1.485 6.534 15.154 1.00 98.56 508 GLY A O 1
ATOM 3853 N N . LEU A 1 509 ? -3.650 6.045 14.764 1.00 98.75 509 LEU A N 1
ATOM 3854 C CA . LEU A 1 509 ? -4.248 7.035 15.654 1.00 98.75 509 LEU A CA 1
ATOM 3855 C C . LEU A 1 509 ? -5.121 6.337 16.690 1.00 98.75 509 LEU A C 1
ATOM 3857 O O . LEU A 1 509 ? -5.693 5.277 16.430 1.00 98.75 509 LEU A O 1
ATOM 3861 N N . ARG A 1 510 ? -5.239 6.938 17.871 1.00 98.44 510 ARG A N 1
ATOM 3862 C CA . ARG A 1 510 ? -6.188 6.519 18.901 1.00 98.44 510 ARG A CA 1
ATOM 3863 C C . ARG A 1 510 ? -6.848 7.742 19.516 1.00 98.44 510 ARG A C 1
ATOM 3865 O O . ARG A 1 510 ? -6.165 8.637 20.007 1.00 98.44 510 ARG A O 1
ATOM 3872 N N . CYS A 1 511 ? -8.173 7.754 19.528 1.00 98.44 511 CYS A N 1
ATOM 3873 C CA . CYS A 1 511 ? -8.947 8.707 20.304 1.00 98.44 511 CYS A CA 1
ATOM 3874 C C . CYS A 1 511 ? -9.038 8.223 21.757 1.00 98.44 511 CYS A C 1
ATOM 3876 O O . CYS A 1 511 ? -9.241 7.036 22.018 1.00 98.44 511 CYS A O 1
ATOM 3878 N N . LEU A 1 512 ? -8.850 9.138 22.706 1.00 97.44 512 LEU A N 1
ATOM 3879 C CA . LEU A 1 512 ? -8.840 8.828 24.139 1.00 97.44 512 LEU A CA 1
ATOM 3880 C C . LEU A 1 512 ? -10.198 9.068 24.803 1.00 97.44 512 LEU A C 1
ATOM 3882 O O . LEU A 1 512 ? -10.490 8.444 25.819 1.00 97.44 512 LEU A O 1
ATOM 3886 N N . ASP A 1 513 ? -11.013 9.949 24.222 1.00 97.25 513 ASP A N 1
ATOM 3887 C CA . ASP A 1 513 ? -12.299 10.365 24.793 1.00 97.25 513 ASP A CA 1
ATOM 3888 C C . ASP A 1 513 ? -13.515 9.787 24.030 1.00 97.25 513 ASP A C 1
ATOM 3890 O O . ASP A 1 513 ? -14.645 9.933 24.489 1.00 97.25 513 ASP A O 1
ATOM 3894 N N . ILE A 1 514 ? -13.294 9.106 22.895 1.00 97.44 514 ILE A N 1
ATOM 3895 C CA . ILE A 1 514 ? -14.318 8.398 22.099 1.00 97.44 514 ILE A CA 1
ATOM 3896 C C . ILE A 1 514 ? -13.795 7.023 21.634 1.00 97.44 514 ILE A C 1
ATOM 3898 O O . ILE A 1 514 ? -12.577 6.867 21.491 1.00 97.44 514 ILE A O 1
ATOM 3902 N N . PRO A 1 515 ? -14.666 6.024 21.370 1.00 97.62 515 PRO A N 1
ATOM 3903 C CA . PRO A 1 515 ? -14.255 4.664 21.001 1.00 97.62 515 PRO A CA 1
ATOM 3904 C C . PRO A 1 515 ? -13.800 4.568 19.531 1.00 97.62 515 PRO A C 1
ATOM 3906 O O . PRO A 1 515 ? -14.438 3.913 18.712 1.00 97.62 515 PRO A O 1
ATOM 3909 N N . ALA A 1 516 ? -12.699 5.231 19.174 1.00 98.69 516 ALA A N 1
ATOM 3910 C CA . ALA A 1 516 ? -12.188 5.259 17.805 1.00 98.69 516 ALA A CA 1
ATOM 3911 C C . ALA A 1 516 ? -10.668 5.069 17.742 1.00 98.69 516 ALA A C 1
ATOM 3913 O O . ALA A 1 516 ? -9.907 5.692 18.486 1.00 98.69 516 ALA A O 1
ATOM 3914 N N . PHE A 1 517 ? -10.210 4.227 16.817 1.00 98.81 517 PHE A N 1
ATOM 3915 C CA . PHE A 1 517 ? -8.792 4.102 16.484 1.00 98.81 517 PHE A CA 1
ATOM 3916 C C . PHE A 1 517 ? -8.598 3.689 15.025 1.00 98.81 517 PHE A C 1
ATOM 3918 O O . PHE A 1 517 ? -9.537 3.290 14.337 1.00 98.81 517 PHE A O 1
ATOM 3925 N N . SER A 1 518 ? -7.371 3.782 14.532 1.00 98.81 518 SER A N 1
ATOM 3926 C CA . SER A 1 518 ? -7.030 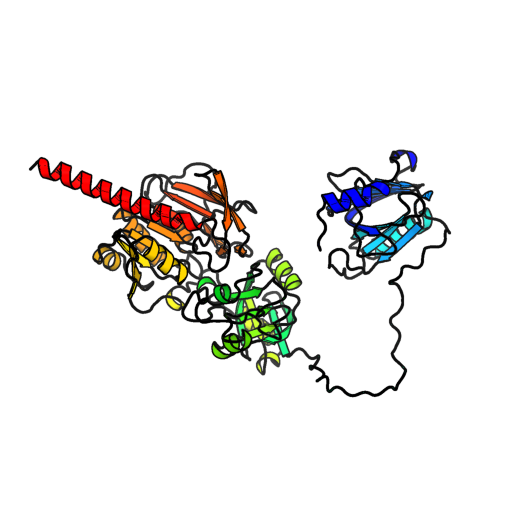3.343 13.182 1.00 98.81 518 SER A CA 1
ATOM 3927 C C . SER A 1 518 ? -5.565 2.961 13.066 1.00 98.81 518 SER A C 1
ATOM 3929 O O . SER A 1 518 ? -4.743 3.371 13.888 1.00 98.81 518 SER A O 1
ATOM 3931 N N . VAL A 1 519 ? -5.240 2.199 12.022 1.00 98.75 519 VAL A N 1
ATOM 3932 C CA . VAL A 1 519 ? -3.859 1.911 11.620 1.00 98.75 519 VAL A CA 1
ATOM 3933 C C . VAL A 1 519 ? -3.667 2.090 10.120 1.00 98.75 519 VAL A C 1
ATOM 3935 O O . VAL A 1 519 ? -4.571 1.846 9.325 1.00 98.75 519 VAL A O 1
ATOM 3938 N N . GLN A 1 520 ? -2.489 2.553 9.727 1.00 98.56 520 GLN A N 1
ATOM 3939 C CA . GLN A 1 520 ? -2.132 2.869 8.346 1.00 98.56 520 GLN A CA 1
ATOM 3940 C C . GLN A 1 520 ? -1.696 1.630 7.544 1.00 98.56 520 GLN A C 1
ATOM 3942 O O . GLN A 1 520 ? -1.815 1.608 6.318 1.00 98.56 520 GLN A O 1
ATOM 3947 N N . TYR A 1 521 ? -1.223 0.602 8.239 1.00 98.00 521 TYR A N 1
ATOM 3948 C CA . TYR A 1 521 ? -0.854 -0.699 7.695 1.00 98.00 521 TYR A CA 1
ATOM 3949 C C . TYR A 1 521 ? -2.046 -1.668 7.693 1.00 98.00 521 TYR A C 1
ATOM 3951 O O . TYR A 1 521 ? -3.155 -1.294 8.064 1.00 98.00 521 TYR A O 1
ATOM 3959 N N . HIS A 1 522 ? -1.821 -2.909 7.258 1.00 98.19 522 HIS A N 1
ATOM 3960 C CA . HIS A 1 522 ? -2.846 -3.924 7.002 1.00 98.19 522 HIS A CA 1
ATOM 3961 C C . HIS A 1 522 ? -2.760 -5.100 7.999 1.00 98.19 522 HIS A C 1
ATOM 3963 O O . HIS A 1 522 ? -2.045 -6.072 7.737 1.00 98.19 522 HIS A O 1
ATOM 3969 N N . PRO A 1 523 ? -3.457 -5.036 9.152 1.00 97.62 523 PRO A N 1
ATOM 3970 C CA . PRO A 1 523 ? -3.571 -6.128 10.130 1.00 97.62 523 PRO A CA 1
ATOM 3971 C C . PRO A 1 523 ? -4.113 -7.450 9.581 1.00 97.62 523 PRO A C 1
ATOM 3973 O O . PRO A 1 523 ? -3.870 -8.510 10.161 1.00 97.62 523 PRO A O 1
ATOM 3976 N N . GLU A 1 524 ? -4.872 -7.401 8.487 1.00 96.19 524 GLU A N 1
ATOM 3977 C CA . GLU A 1 524 ? -5.347 -8.580 7.765 1.00 96.19 524 GLU A CA 1
ATOM 3978 C C . GLU A 1 524 ? -4.235 -9.272 6.961 1.00 96.19 524 GLU A C 1
ATOM 3980 O O . GLU A 1 524 ? -4.407 -10.411 6.534 1.00 96.19 524 GLU A O 1
ATOM 3985 N N . ALA A 1 525 ? -3.087 -8.613 6.777 1.00 93.75 525 ALA A N 1
ATOM 3986 C CA . ALA A 1 525 ? -1.970 -9.082 5.969 1.00 93.75 525 ALA A CA 1
ATOM 3987 C C . ALA A 1 525 ? -2.404 -9.434 4.542 1.00 93.75 525 ALA A C 1
ATOM 3989 O O . ALA A 1 525 ? -2.755 -8.517 3.816 1.00 93.75 525 ALA A O 1
ATOM 3990 N N . ALA A 1 526 ? -2.351 -10.705 4.134 1.00 88.00 526 ALA A N 1
ATOM 3991 C CA . ALA A 1 526 ? -2.767 -11.187 2.812 1.00 88.00 526 ALA A CA 1
ATOM 3992 C C . ALA A 1 526 ? -2.240 -10.301 1.658 1.00 88.00 526 ALA A C 1
ATOM 3994 O O . ALA A 1 526 ? -2.970 -9.526 1.047 1.00 88.00 526 ALA A O 1
ATOM 3995 N N . ALA A 1 527 ? -0.933 -10.307 1.386 1.00 90.56 527 ALA A N 1
ATOM 3996 C CA . ALA A 1 527 ? 0.098 -11.153 1.995 1.00 90.56 527 ALA A CA 1
ATOM 3997 C C . ALA A 1 527 ? 0.864 -10.474 3.142 1.00 90.56 527 ALA A C 1
ATOM 3999 O O . ALA A 1 527 ? 0.825 -9.256 3.303 1.00 90.56 527 ALA A O 1
ATOM 4000 N N . GLY A 1 528 ? 1.625 -11.271 3.900 1.00 95.06 528 GLY A N 1
ATOM 4001 C CA . GLY A 1 528 ? 2.639 -10.801 4.847 1.00 95.06 528 GLY A CA 1
ATOM 4002 C C . GLY A 1 528 ? 2.473 -11.317 6.281 1.00 95.06 528 GLY A C 1
ATOM 4003 O O . GLY A 1 528 ? 1.807 -12.329 6.488 1.00 95.06 528 GLY A O 1
ATOM 4004 N N . PRO A 1 529 ? 3.159 -10.701 7.258 1.00 96.56 529 PRO A N 1
ATOM 4005 C CA . PRO A 1 529 ? 3.200 -11.154 8.651 1.00 96.56 529 PRO A CA 1
ATOM 4006 C C . PRO A 1 529 ? 1.870 -10.942 9.382 1.00 96.56 529 PRO A C 1
ATOM 4008 O O . PRO A 1 529 ? 1.121 -10.022 9.077 1.00 96.56 529 PRO A O 1
ATOM 4011 N N . HIS A 1 530 ? 1.599 -11.774 10.388 1.00 97.38 530 HIS A N 1
ATOM 4012 C CA . HIS A 1 530 ? 0.353 -11.731 11.169 1.00 97.38 530 HIS A CA 1
ATOM 4013 C C . HIS A 1 530 ? 0.505 -10.989 12.508 1.00 97.38 530 HIS A C 1
ATOM 4015 O O . HIS A 1 530 ? -0.411 -11.028 13.330 1.00 97.38 530 HIS A O 1
ATOM 4021 N N . ASP A 1 531 ? 1.648 -10.336 12.742 1.00 97.44 531 ASP A N 1
ATOM 4022 C CA . ASP A 1 531 ? 2.022 -9.709 14.018 1.00 97.44 531 ASP A CA 1
ATOM 4023 C C . ASP A 1 531 ? 0.920 -8.780 14.550 1.00 97.44 531 ASP A C 1
ATOM 4025 O O . ASP A 1 531 ? 0.605 -8.800 15.738 1.00 97.44 531 ASP A O 1
ATOM 4029 N N . SER A 1 532 ? 0.270 -8.037 13.653 1.00 96.56 532 SER A N 1
ATOM 4030 C CA . SER A 1 532 ? -0.730 -7.033 14.004 1.00 96.56 532 SER A CA 1
ATOM 4031 C C . SER A 1 532 ? -2.178 -7.527 14.037 1.00 96.56 532 SER A C 1
ATOM 4033 O O . SER A 1 532 ? -3.071 -6.746 14.368 1.00 96.56 532 SER A O 1
ATOM 4035 N N . ASN A 1 533 ? -2.456 -8.801 13.736 1.00 97.69 533 ASN A N 1
ATOM 4036 C CA . ASN A 1 533 ? -3.832 -9.310 13.597 1.00 97.69 533 ASN A CA 1
ATOM 4037 C C . ASN A 1 533 ? -4.683 -9.127 14.872 1.00 97.69 533 ASN A C 1
ATOM 4039 O O . ASN A 1 533 ? -5.898 -8.952 14.796 1.00 97.69 533 ASN A O 1
ATOM 4043 N N . HIS A 1 534 ? -4.035 -9.062 16.039 1.00 97.06 534 HIS A N 1
ATOM 4044 C CA . HIS A 1 534 ? -4.663 -8.780 17.333 1.00 97.06 534 HIS A CA 1
ATOM 4045 C C . HIS A 1 534 ? -5.452 -7.453 17.395 1.00 97.06 534 HIS A C 1
ATOM 4047 O O . HIS A 1 534 ? -6.254 -7.247 18.304 1.00 97.06 534 HIS A O 1
ATOM 4053 N N . LEU A 1 535 ? -5.261 -6.537 16.438 1.00 98.31 535 LEU A N 1
ATOM 4054 C CA . LEU A 1 535 ? -6.026 -5.291 16.359 1.00 98.31 535 LEU A CA 1
ATOM 4055 C C . LEU A 1 535 ? -7.514 -5.535 16.069 1.00 98.31 535 LEU A C 1
ATOM 4057 O O . LEU A 1 535 ? -8.349 -4.753 16.521 1.00 98.31 535 LEU A O 1
ATOM 4061 N N . PHE A 1 536 ? -7.867 -6.642 15.409 1.00 98.62 536 PHE A N 1
ATOM 4062 C CA . PHE A 1 536 ? -9.267 -7.058 15.287 1.00 98.62 536 PHE A CA 1
ATOM 4063 C C . PHE A 1 536 ? -9.860 -7.490 16.637 1.00 98.62 536 PHE A C 1
ATOM 4065 O O . PHE A 1 536 ? -11.032 -7.223 16.901 1.00 98.62 536 PHE A O 1
ATOM 4072 N N . ASP A 1 537 ? -9.053 -8.093 17.515 1.00 98.25 537 ASP A N 1
ATOM 4073 C CA . ASP A 1 537 ? -9.475 -8.440 18.878 1.00 98.25 537 ASP A CA 1
ATOM 4074 C C . ASP A 1 537 ? -9.649 -7.167 19.717 1.00 98.25 537 ASP A C 1
ATOM 4076 O O . ASP A 1 537 ? -10.670 -6.991 20.375 1.00 98.25 537 ASP A O 1
ATOM 4080 N N . ARG A 1 538 ? -8.718 -6.210 19.590 1.00 97.50 538 ARG A N 1
ATOM 4081 C CA . ARG A 1 538 ? -8.815 -4.880 20.216 1.00 97.50 538 ARG A CA 1
ATOM 4082 C C . ARG A 1 538 ? -10.096 -4.146 19.805 1.00 97.50 538 ARG A C 1
ATOM 4084 O O . ARG A 1 538 ? -10.741 -3.526 20.648 1.00 97.50 538 ARG A O 1
ATOM 4091 N N . PHE A 1 539 ? -10.473 -4.225 18.527 1.00 98.62 539 PHE A N 1
ATOM 4092 C CA . PHE A 1 539 ? -11.727 -3.655 18.037 1.00 98.62 539 PHE A CA 1
ATOM 4093 C C . PHE A 1 539 ? -12.950 -4.373 18.614 1.00 98.62 539 PHE A C 1
ATOM 4095 O O . PHE A 1 539 ? -13.850 -3.717 19.130 1.00 98.62 539 PHE A O 1
ATOM 4102 N N . ARG A 1 540 ? -12.964 -5.711 18.602 1.00 98.38 540 ARG A N 1
ATOM 4103 C CA . ARG A 1 540 ? -14.031 -6.506 19.225 1.00 98.38 540 ARG A CA 1
ATOM 4104 C C . ARG A 1 540 ? -14.240 -6.124 20.690 1.00 98.38 540 ARG A C 1
ATOM 4106 O O . ARG A 1 540 ? -15.368 -5.848 21.092 1.00 98.38 540 ARG A O 1
ATOM 4113 N N . ASP A 1 541 ? -13.165 -6.084 21.467 1.00 97.94 541 ASP A N 1
ATOM 4114 C CA . ASP A 1 541 ? -13.225 -5.803 22.900 1.00 97.94 541 ASP A CA 1
ATOM 4115 C C . ASP A 1 541 ? -13.725 -4.375 23.173 1.00 97.94 541 ASP A C 1
ATOM 4117 O O . ASP A 1 541 ? -14.534 -4.171 24.078 1.00 97.94 541 ASP A O 1
ATOM 4121 N N . MET A 1 542 ? -13.336 -3.402 22.338 1.00 97.75 542 MET A N 1
ATOM 4122 C CA . MET A 1 542 ? -13.857 -2.031 22.387 1.00 97.75 542 MET A CA 1
ATOM 4123 C C . MET A 1 542 ? -15.378 -1.981 22.178 1.00 97.75 542 MET A C 1
ATOM 4125 O O . MET A 1 542 ? -16.077 -1.292 22.922 1.00 97.75 542 MET A O 1
ATOM 4129 N N . VAL A 1 543 ? -15.905 -2.725 21.201 1.00 98.00 543 VAL A N 1
ATOM 4130 C CA . VAL A 1 543 ? -17.350 -2.771 20.918 1.00 98.00 543 VAL A CA 1
ATOM 4131 C C . VAL A 1 543 ? -18.120 -3.437 22.058 1.00 98.00 543 VAL A C 1
ATOM 4133 O O . VAL A 1 543 ? -19.153 -2.922 22.494 1.00 98.00 543 VAL A O 1
ATOM 4136 N N . VAL A 1 544 ? -17.606 -4.554 22.582 1.00 97.25 544 VAL A N 1
ATOM 4137 C CA . VAL A 1 544 ? -18.212 -5.262 23.721 1.00 97.25 544 VAL A CA 1
ATOM 4138 C C . VAL A 1 544 ? -18.260 -4.360 24.952 1.00 97.25 544 VAL A C 1
ATOM 4140 O O . VAL A 1 544 ? -19.307 -4.248 25.593 1.00 97.25 544 VAL A O 1
ATOM 4143 N N . GLN A 1 545 ? -17.154 -3.677 25.259 1.00 95.44 545 GLN A N 1
ATOM 4144 C CA . GLN A 1 545 ? -17.092 -2.749 26.382 1.00 95.44 545 GLN A CA 1
ATOM 4145 C C . GLN A 1 545 ? -18.101 -1.606 26.214 1.00 95.44 545 GLN A C 1
ATOM 4147 O O . GLN A 1 545 ? -18.864 -1.332 27.142 1.00 95.44 545 GLN A O 1
ATOM 4152 N N . ARG A 1 546 ? -18.167 -0.982 25.029 1.00 93.19 546 ARG A N 1
ATOM 4153 C CA . ARG A 1 546 ? -19.096 0.130 24.787 1.00 93.19 546 ARG A CA 1
ATOM 4154 C C . ARG A 1 546 ? -20.557 -0.294 24.920 1.00 93.19 546 ARG A C 1
ATOM 4156 O O . ARG A 1 546 ? -21.349 0.408 25.545 1.00 93.19 546 ARG A O 1
ATOM 4163 N N . THR A 1 547 ? -20.896 -1.467 24.393 1.00 90.94 547 THR A N 1
ATOM 4164 C CA . THR A 1 547 ? -22.251 -2.029 24.485 1.00 90.94 547 THR A CA 1
ATOM 4165 C C . THR A 1 547 ? -22.654 -2.265 25.946 1.00 90.94 547 THR A C 1
ATOM 4167 O O . THR A 1 547 ? -23.772 -1.940 26.348 1.00 90.94 547 THR A O 1
ATOM 4170 N N . ALA A 1 548 ? -21.734 -2.779 26.772 1.00 90.38 548 ALA A N 1
ATOM 4171 C CA . ALA A 1 548 ? -21.974 -2.976 28.200 1.00 90.38 548 ALA A CA 1
ATOM 4172 C C . ALA A 1 548 ? -22.181 -1.645 28.952 1.00 90.38 548 ALA A C 1
ATOM 4174 O O . ALA A 1 548 ? -23.078 -1.547 29.790 1.00 90.38 548 ALA A O 1
ATOM 4175 N N . GLU A 1 549 ? -21.396 -0.611 28.630 1.00 89.62 549 GLU A N 1
ATOM 4176 C CA . GLU A 1 549 ? -21.537 0.735 29.204 1.00 89.62 549 GLU A CA 1
ATOM 4177 C C . GLU A 1 549 ? -22.902 1.360 28.864 1.00 89.62 549 GLU A C 1
ATOM 4179 O O . GLU A 1 549 ? -23.597 1.844 29.759 1.00 89.62 549 GLU A O 1
ATOM 4184 N N . GLN A 1 550 ? -23.336 1.286 27.601 1.00 83.94 550 GLN A N 1
ATOM 4185 C CA . GLN A 1 550 ? -24.638 1.807 27.160 1.00 83.94 550 GLN A CA 1
ATOM 4186 C C . GLN A 1 550 ? -25.820 1.054 27.806 1.00 83.94 550 GLN A C 1
ATOM 4188 O O . GLN A 1 550 ? -26.812 1.668 28.222 1.00 83.94 550 GLN A O 1
ATOM 4193 N N . GLY A 1 551 ? -25.706 -0.271 27.961 1.00 77.25 551 GLY A N 1
ATOM 4194 C CA . GLY A 1 551 ? -26.697 -1.091 28.665 1.00 77.25 551 GLY A CA 1
ATOM 4195 C C . GLY A 1 551 ? -26.814 -0.751 30.156 1.00 77.25 551 GLY A C 1
ATOM 4196 O O . GLY A 1 551 ? -27.924 -0.661 30.693 1.00 77.25 551 GLY A O 1
ATOM 4197 N N . ALA A 1 552 ? -25.688 -0.485 30.825 1.00 72.62 552 ALA A N 1
ATOM 4198 C CA . ALA A 1 552 ? -25.672 -0.072 32.226 1.00 72.62 552 ALA A CA 1
ATOM 4199 C C . ALA A 1 552 ? -26.357 1.292 32.424 1.00 72.62 552 ALA A C 1
ATOM 4201 O O . ALA A 1 552 ? -27.241 1.406 33.269 1.00 72.62 552 ALA A O 1
ATOM 4202 N N . THR A 1 553 ? -26.040 2.300 31.603 1.00 66.69 553 THR A N 1
ATOM 4203 C CA . THR A 1 553 ? -26.632 3.650 31.700 1.00 66.69 553 THR A CA 1
ATOM 4204 C C . THR A 1 553 ? -28.151 3.661 31.479 1.00 66.69 553 THR A C 1
ATOM 4206 O O . THR A 1 553 ? -28.873 4.430 32.124 1.00 66.69 553 THR A O 1
ATOM 4209 N N . THR A 1 554 ? -28.653 2.780 30.611 1.00 61.56 554 THR A N 1
ATOM 4210 C CA . THR A 1 554 ? -30.094 2.635 30.332 1.00 61.56 554 THR A CA 1
ATOM 4211 C C . THR A 1 554 ? -30.845 1.990 31.504 1.00 61.56 554 THR A C 1
ATOM 4213 O O . THR A 1 554 ? -31.981 2.355 31.801 1.00 61.56 554 THR A O 1
ATOM 4216 N N . THR A 1 555 ? -30.196 1.075 32.230 1.00 56.59 555 THR A N 1
ATOM 4217 C CA . THR A 1 555 ? -30.797 0.395 33.390 1.00 56.59 555 THR A CA 1
ATOM 4218 C C . THR A 1 555 ? -30.920 1.346 34.589 1.00 56.59 555 THR A C 1
ATOM 4220 O O . THR A 1 555 ? -31.970 1.409 35.225 1.00 56.59 555 THR A O 1
ATOM 4223 N N . THR A 1 556 ? -29.908 2.185 34.840 1.00 53.44 556 THR A N 1
ATOM 4224 C CA . THR A 1 556 ? -29.916 3.158 35.952 1.00 53.44 556 THR A CA 1
ATOM 4225 C C . THR A 1 556 ? -30.923 4.299 35.763 1.00 53.44 556 THR A C 1
ATOM 4227 O O . 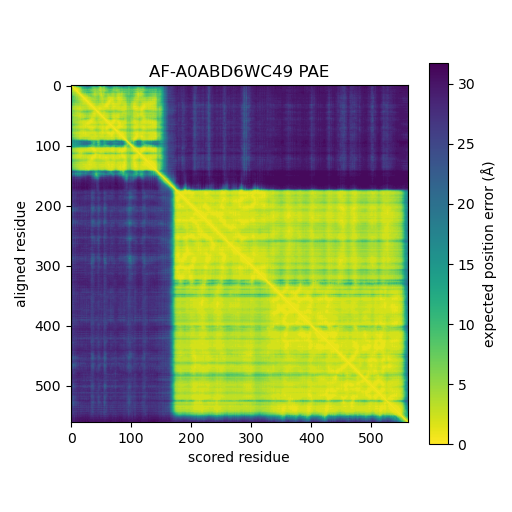THR A 1 556 ? -31.391 4.879 36.739 1.00 53.44 556 THR A O 1
ATOM 4230 N N . THR A 1 557 ? -31.274 4.638 34.518 1.00 51.62 557 THR A N 1
ATOM 4231 C CA . THR A 1 557 ? -32.299 5.653 34.206 1.00 51.62 557 THR A CA 1
ATOM 4232 C C . THR A 1 557 ? -33.723 5.085 34.192 1.00 51.62 557 THR A C 1
ATOM 4234 O O . THR A 1 557 ? -34.678 5.841 34.372 1.00 51.62 557 THR A O 1
ATOM 4237 N N . GLY A 1 558 ? -33.877 3.764 34.037 1.00 45.31 558 GLY A N 1
ATOM 4238 C CA . GLY A 1 558 ? -35.158 3.057 34.121 1.00 45.31 558 GLY A CA 1
ATOM 4239 C C . GLY A 1 558 ? -35.662 2.813 35.549 1.00 45.31 558 GLY A C 1
ATOM 4240 O O . GLY A 1 558 ? -36.867 2.739 35.746 1.00 45.31 558 GLY A O 1
ATOM 4241 N N . GLU A 1 559 ? -34.776 2.752 36.548 1.00 47.22 559 GLU A N 1
ATOM 4242 C CA . GLU A 1 559 ? -35.146 2.577 37.969 1.00 47.22 559 GLU A CA 1
ATOM 4243 C C . GLU A 1 559 ? -35.492 3.895 38.698 1.00 47.22 559 GLU A C 1
ATOM 4245 O O . GLU A 1 559 ? -35.826 3.882 39.883 1.00 47.22 559 GLU A O 1
ATOM 4250 N N . GLN A 1 560 ? -35.436 5.043 38.009 1.00 43.03 560 GLN A N 1
ATOM 4251 C CA . GLN A 1 560 ? -35.810 6.363 38.549 1.00 43.03 560 GLN A CA 1
ATOM 4252 C C . GLN A 1 560 ? -37.103 6.954 37.948 1.00 43.03 560 GLN A C 1
ATOM 4254 O O . GLN A 1 560 ? -37.393 8.135 38.155 1.00 43.03 560 GLN A O 1
ATOM 4259 N N . LYS A 1 561 ? -37.901 6.152 37.237 1.00 36.31 561 LYS A N 1
ATOM 4260 C CA . LYS A 1 561 ? -39.291 6.469 36.867 1.00 36.31 561 LYS A CA 1
ATOM 4261 C C . LYS A 1 561 ? -40.241 5.499 37.546 1.00 36.31 561 LYS A C 1
ATOM 4263 O O . LYS A 1 561 ? -41.362 5.953 37.868 1.00 36.31 561 LYS A O 1
#

Mean predicted aligned error: 14.52 Å

pLDDT: mean 89.54, std 16.4, range [27.23, 98.88]

Radius of gyration: 29.65 Å; Cα contacts (8 Å, |Δi|>4): 1308; chains: 1; bounding box: 98×52×76 Å

Nearest PDB structures (foldseek):
  1cs0-assembly1_F  TM=9.380E-01  e=4.428E-49  Escherichia coli
  1jdb-assembly1_F  TM=9.380E-01  e=2.762E-48  Escherichia coli
  1c30-assembly1_B  TM=9.407E-01  e=1.030E-47  Escherichia coli
  1a9x-assembly1_B  TM=9.459E-01  e=3.424E-47  Escherichia coli
  1m6v-assembly1_F  TM=9.217E-01  e=1.205E-46  Escherichia coli

Organism: Rathayibacter rathayi (NCBI:txid33887)

Sequence (561 aa):
MLLSWRARRRRSAGLAPEPVPASSLGAEVERVDLPYVATTRFEQPLERVVLPGLGFRGNAVLRLHERGVVIAPIGERETVIPAELLRGAGQGSYVIDRAVEEGGLLVISWSPRGDAIVDSYLRVAEPALRAHLIAELQRLAGPRSSPSHPGAADRGPDTTQKGSSSVPTTRLSTQPTAVLVLEDGRRFLGQAYGARGRTLGEIVFATGMTGYQETLTDPSYAGQIVVQTAPHIGNTGTNDEDRESRRIWVAGYVVRDPSRVVSNFRAQRSLDDDLESDGIVGISAVDTRAITRHIRSAGSMRAGVFSGEDLALPEEEQLALVLGGRQMQGLNLSSAVSTNEQYTVPARGERVGSVAVIDLGVKTSTIHYLSERGFDVQVLPESVSAEQVLALDPSALFFSNGPGDPEASDRHVELLRTTLRADLPFFGICFGNQLLGRALGFGTYKLPFGHRGINQPVLDKLTGRVEITSQNHGFAVDAPIEGELNSPEGFGRVEVSHYSLNDSVVEGLRCLDIPAFSVQYHPEAAAGPHDSNHLFDRFRDMVVQRTAEQGATTTTTGEQK

Secondary structure (DSSP, 8-state):
----HHHHHHHHGGGPPPP--GGGG-SEEEEEEEEEEEEEESS-TTSB--BTTBSS-EEEEEEEETTEEEEEETTS--EEEEGGGEEEEEEE---BTTBPPTT-EEEEEE-SSTT--EEEEE--S-HHHHHHHHHHHHHHH-SS-----TT-----------------------S--EEEEETTS-EEEEEEEEBSSEEEEEEEEE--SS-HHHHHH-GGGBTEEEEE-SSEESTT-B-STT-SSSS--BSEEE-SEE-SS---TT--B-HHHHHHHTT-EEEESS-HHHHHHHHHHH-SEEEEEEEGGGGGS-HHHHHHHHHTSPPSTT-B-HHHHS-SS-EEEPPPSS--EEEEEEESS--HHHHHHHHHTTEEEEEEETT--HHHHHHT--SEEEE---SB-GGG-HHHHHHHHHHHHTT--EEEETHHHHHHHHHHT-EEEEEEEEEEEEEEEEEETTTTEEEEEEEEEEEEEE--SSSEEE-TTS--EEEEEEEETTT--EEEEEESSSSEEEESS-TT-SSS--TTTTHHHHHHHHHHHHHHHHHHHHHHHHTT-

Solvent-accessible surface area (backbone atoms only — not comparable to full-atom values): 29151 Å² total; per-residue (Å²): 134,89,72,52,69,70,59,38,39,62,72,22,57,85,47,49,52,82,90,62,65,66,77,77,25,51,61,80,76,47,78,45,82,37,36,38,57,53,29,18,34,58,94,39,66,78,46,69,42,35,39,77,36,45,69,71,64,41,58,19,38,41,34,39,29,76,41,23,40,34,46,30,30,72,98,47,50,66,35,62,43,49,20,86,36,35,41,29,41,44,76,42,80,49,56,58,93,82,41,78,52,92,88,31,29,43,32,42,31,28,36,51,41,81,90,47,48,30,32,39,31,33,51,52,90,50,67,68,60,42,54,50,51,28,51,53,43,32,62,52,26,45,95,55,79,59,74,83,62,99,81,75,81,79,94,76,86,92,82,84,89,88,83,91,80,90,69,92,71,77,75,72,76,87,67,67,46,18,36,40,38,34,61,89,69,51,72,45,64,16,34,58,31,41,22,76,30,70,30,62,21,36,37,43,57,32,61,40,81,62,46,63,59,14,55,36,11,30,36,44,36,47,52,21,26,42,30,35,58,40,50,70,40,38,44,48,28,36,49,86,80,58,45,23,44,98,52,75,28,40,32,21,43,36,33,27,38,68,44,91,57,64,69,42,95,72,40,75,44,49,43,52,59,52,27,37,74,75,61,27,24,26,34,21,62,30,66,38,63,62,51,44,55,44,31,69,73,76,22,50,43,37,18,26,42,24,9,61,75,53,49,74,50,54,72,69,55,54,45,51,53,24,67,68,48,76,62,61,75,76,27,66,41,26,83,82,49,26,52,92,60,71,49,73,46,68,43,37,79,69,75,74,46,36,30,38,31,39,20,27,15,50,46,47,53,50,57,50,55,45,11,61,67,3,22,31,35,35,40,32,26,54,84,64,50,47,68,61,54,59,71,65,66,49,55,24,42,33,33,30,31,32,23,61,26,69,86,52,37,60,71,60,25,52,30,49,42,52,42,50,76,68,70,44,28,37,45,16,28,30,42,19,25,39,37,48,32,44,38,36,55,38,51,69,46,76,44,62,57,41,47,38,27,38,71,46,47,32,37,36,65,88,79,70,44,76,32,45,30,10,32,75,43,50,62,40,41,57,67,68,70,70,68,80,41,70,30,78,65,69,64,42,40,32,31,47,38,22,30,29,74,87,77,65,47,52,32,20,40,32,40,75,70,44,66,37,37,25,28,38,40,39,45,61,26,67,38,56,39,66,67,48,38,62,54,60,53,55,49,47,52,52,39,54,53,51,52,52,53,56,54,51,58,54,51,66,60,60,78,74,114

InterPro domains:
  IPR002474 Carbamoyl-phosphate synthase small subunit, N-terminal domain [PF00988] (180-304)
  IPR002474 Carbamoyl-phosphate synthase small subunit, N-terminal domain [SM01097] (176-306)
  IPR006274 Carbamoyl-phosphate synthase, small subunit [MF_01209] (176-547)
  IPR006274 Carbamoyl-phosphate synthase, small subunit [TIGR01368] (178-543)
  IPR017926 Glutamine amidotransferase [PF00117] (357-541)
  IPR029062 Class I glutamine amidotransferase-like [G3DSA:3.40.50.880] (327-546)
  IPR029062 Class I glutamine amidotransferase-like [SSF52317] (322-546)
  IPR035686 Carbamoyl-phosphate synthase small subunit, GATase1 domain [cd01744] (355-540)
  IPR036480 Carbamoyl-phosphate synthase small subunit, N-terminal domain superfamily [G3DSA:3.50.30.20] (176-320)
  IPR036480 Carbamoyl-phosphate synthase small subunit, N-terminal domain superfamily [SSF52021] (177-310)
  IPR050472 Anthranilate Synthase/Amidotransferase [PTHR43418] (364-545)
  IPR057446 PH domain-like, bacteria [PF25362] (20-136)